Protein AF-0000000066327606 (afdb_homodimer)

Foldseek 3Di:
DWQKWWAQFWADDPRHTQAGGATDTWHFLAEEEEEFDPSLCLVVVLCVQVVVDPTPDTDMDGPKPAEQEQALDDDDDPVDFDALQNVLCVLDPDRDPPCLLLVLLVLLPQNPRRGPTLNPDFSQNNLSSSVSSRCSHVILEYEYEASRPRPDPVSSVSVLVSVSCCSNVVRRIYYYYHHDLLSCLVRHQKYFYTRSYTPDMGRSQVLLPDPSNCVGPNDVVSVVNNVRNVPVQFDQDPVRRTHGDDDPPPPPPPPDPPPPPD/DWQKWWAQFWADDPRHTQAGGATDTWHFLAEEEEEFDPSLCLVVVLCVRVVVDPTPDTDMDGPKPAEQEQALDDDDDPVDFDALQNVLCVLDPDRDPPCLLLVLLVLLPQNPRRGPTLVPDFSQNNLSSSVSSRCSHVIQEYEYEASRPRPDPVSSVSVLVSVSCCSNVVRRIYYYYHHDLLSCLVRHQKYFYTRSYTQDMGRSQVLLPDPSNCVGPNDVVSVVNNVNNVPVQFDQDPVRRTHGDDDPPPPPPPPDPPPPPD

Solvent-accessible surface area (backbone atoms only — not comparable to full-atom values): 28147 Å² total; per-residue (Å²): 126,54,35,30,38,34,42,44,28,22,31,64,57,97,86,38,80,35,34,51,55,34,66,51,74,34,35,65,36,32,33,38,35,40,33,60,52,82,87,17,31,65,69,58,49,52,32,39,76,72,65,76,38,84,60,78,38,58,44,78,44,74,58,44,87,34,77,17,63,28,65,68,72,80,88,68,66,79,80,57,92,40,36,35,50,56,59,43,53,68,59,40,94,59,84,71,59,89,59,48,67,52,52,41,24,45,73,49,72,42,48,90,45,43,84,34,48,55,81,73,46,51,61,30,54,44,33,29,50,40,48,28,37,23,52,71,55,63,38,42,26,38,40,28,33,36,61,50,51,71,37,36,62,35,53,30,54,50,50,50,49,49,55,46,44,40,15,70,75,67,40,18,13,32,43,32,36,49,80,51,62,69,61,46,50,72,67,36,57,28,34,36,35,33,62,28,26,68,68,47,69,35,41,40,72,56,36,53,68,30,68,55,45,33,70,67,37,29,64,64,54,30,52,56,47,47,52,48,50,51,55,73,67,32,38,65,38,100,85,71,40,81,30,73,51,76,64,84,74,73,62,80,68,73,74,53,92,77,67,67,83,116,128,54,34,30,37,34,42,45,27,22,31,66,57,99,84,38,78,35,34,51,54,33,66,50,74,34,35,63,36,32,34,37,34,39,33,60,52,81,86,17,31,64,68,57,50,51,32,38,75,70,64,77,39,82,59,77,39,59,46,78,47,73,56,43,88,32,75,16,64,27,65,70,71,80,88,68,66,82,81,57,90,41,34,35,50,56,58,43,52,68,59,37,92,58,83,70,60,89,59,48,66,54,51,41,23,44,72,50,72,43,49,88,47,43,85,35,48,54,81,74,46,51,60,30,53,44,32,29,49,39,47,26,37,23,55,70,57,61,38,42,24,38,41,30,33,36,62,50,50,72,38,36,64,36,54,31,54,51,49,50,49,50,53,46,44,40,15,69,75,67,40,17,14,33,43,30,36,49,81,52,63,67,61,45,50,71,66,37,58,29,36,36,32,32,62,28,27,68,67,47,67,35,41,38,72,57,38,54,68,31,68,56,46,32,70,67,37,30,64,65,54,30,52,56,47,45,52,48,50,52,54,73,66,32,38,66,39,97,84,70,40,80,30,72,49,77,64,85,73,71,62,82,71,74,74,54,92,77,66,68,85,116

Structure (mmCIF, N/CA/C/O backbone):
data_AF-0000000066327606-model_v1
#
loop_
_entity.id
_entity.type
_entity.pdbx_description
1 polymer 'Zinc import ATP-binding protein ZnuC'
#
loop_
_atom_site.group_PDB
_atom_site.id
_atom_site.type_symbol
_atom_site.label_atom_id
_atom_site.label_alt_id
_atom_site.label_comp_id
_atom_site.label_asym_id
_atom_site.label_entity_id
_atom_site.label_seq_id
_atom_site.pdbx_PDB_ins_code
_atom_site.Cartn_x
_atom_site.Cartn_y
_atom_site.Cartn_z
_atom_site.occupancy
_atom_site.B_iso_or_equiv
_atom_site.auth_seq_id
_atom_site.auth_comp_id
_atom_site.auth_asym_id
_atom_site.auth_atom_id
_atom_site.pdbx_PDB_model_num
ATOM 1 N N . MET A 1 1 ? 6.598 -33.656 -6.109 1 77.44 1 MET A N 1
ATOM 2 C CA . MET A 1 1 ? 7.535 -32.875 -6.898 1 77.44 1 MET A CA 1
ATOM 3 C C . MET A 1 1 ? 7.246 -31.375 -6.746 1 77.44 1 MET A C 1
ATOM 5 O O . MET A 1 1 ? 6.09 -30.984 -6.598 1 77.44 1 MET A O 1
ATOM 9 N N . SER A 1 2 ? 8.32 -30.562 -6.633 1 94.38 2 SER A N 1
ATOM 10 C CA . SER A 1 2 ? 8.148 -29.125 -6.41 1 94.38 2 SER A CA 1
ATOM 11 C C . SER A 1 2 ? 7.641 -28.438 -7.668 1 94.38 2 SER A C 1
ATOM 13 O O . SER A 1 2 ? 7.902 -28.891 -8.781 1 94.38 2 SER A O 1
ATOM 15 N N . LEU A 1 3 ? 6.844 -27.5 -7.52 1 98 3 LEU A N 1
ATOM 16 C CA . LEU A 1 3 ? 6.305 -26.734 -8.641 1 98 3 LEU A CA 1
ATOM 17 C C . LEU A 1 3 ? 7.34 -25.75 -9.172 1 98 3 LEU A C 1
ATOM 19 O O . LEU A 1 3 ? 7.301 -25.375 -10.344 1 98 3 LEU A O 1
ATOM 23 N N . LEU A 1 4 ? 8.234 -25.312 -8.32 1 98.25 4 LEU A N 1
ATOM 24 C CA . LEU A 1 4 ? 9.305 -24.375 -8.633 1 98.25 4 LEU A CA 1
ATOM 25 C C . LEU A 1 4 ? 10.492 -24.562 -7.699 1 98.25 4 LEU A C 1
ATOM 27 O O . LEU A 1 4 ? 10.312 -24.719 -6.488 1 98.25 4 LEU A O 1
ATOM 31 N N . ASN A 1 5 ? 11.656 -24.625 -8.297 1 98.19 5 ASN A N 1
ATOM 32 C CA . ASN A 1 5 ? 12.875 -24.734 -7.496 1 98.19 5 ASN A CA 1
ATOM 33 C C . ASN A 1 5 ? 14 -23.875 -8.055 1 98.19 5 ASN A C 1
ATOM 35 O O . ASN A 1 5 ? 14.398 -24.031 -9.211 1 98.19 5 ASN A O 1
ATOM 39 N N . LEU A 1 6 ? 14.422 -22.922 -7.332 1 97.81 6 LEU A N 1
ATOM 40 C CA . LEU A 1 6 ? 15.617 -22.141 -7.602 1 97.81 6 LEU A CA 1
ATOM 41 C C . LEU A 1 6 ? 16.781 -22.594 -6.727 1 97.81 6 LEU A C 1
ATOM 43 O O . LEU A 1 6 ? 16.641 -22.719 -5.508 1 97.81 6 LEU A O 1
ATOM 47 N N . SER A 1 7 ? 17.906 -22.828 -7.387 1 97.75 7 SER A N 1
ATOM 48 C CA . SER A 1 7 ? 19.078 -23.297 -6.664 1 97.75 7 SER A CA 1
ATOM 49 C C . SER A 1 7 ? 20.297 -22.438 -6.996 1 97.75 7 SER A C 1
ATOM 51 O O . SER A 1 7 ? 20.797 -22.469 -8.117 1 97.75 7 SER A O 1
ATOM 53 N N . GLY A 1 8 ? 20.703 -21.703 -5.988 1 97.5 8 GLY A N 1
ATOM 54 C CA . GLY A 1 8 ? 21.906 -20.906 -6.125 1 97.5 8 GLY A CA 1
ATOM 55 C C . GLY A 1 8 ? 21.812 -19.859 -7.215 1 97.5 8 GLY A C 1
ATOM 56 O O . GLY A 1 8 ? 22.781 -19.641 -7.957 1 97.5 8 GLY A O 1
ATOM 57 N N . VAL A 1 9 ? 20.766 -19.234 -7.324 1 97.44 9 VAL A N 1
ATOM 58 C CA . VAL A 1 9 ? 20.5 -18.328 -8.438 1 97.44 9 VAL A CA 1
ATOM 59 C C . VAL A 1 9 ? 21.219 -17 -8.203 1 97.44 9 VAL A C 1
ATOM 61 O O . VAL A 1 9 ? 21.109 -16.406 -7.129 1 97.44 9 VAL A O 1
ATOM 64 N N . ARG A 1 10 ? 21.969 -16.625 -9.18 1 97.62 10 ARG A N 1
ATOM 65 C CA . ARG A 1 10 ? 22.641 -15.328 -9.195 1 97.62 10 ARG A CA 1
ATOM 66 C C . ARG A 1 10 ? 22.219 -14.508 -10.414 1 97.62 10 ARG A C 1
ATOM 68 O O . ARG A 1 10 ? 22.047 -15.055 -11.5 1 97.62 10 ARG A O 1
ATOM 75 N N . LEU A 1 11 ? 22.016 -13.25 -10.211 1 97.44 11 LEU A N 1
ATOM 76 C CA . LEU A 1 11 ? 21.609 -12.344 -11.289 1 97.44 11 LEU A CA 1
ATOM 77 C C . LEU A 1 11 ? 22.25 -10.969 -11.109 1 97.44 11 LEU A C 1
ATOM 79 O O . LEU A 1 11 ? 22.281 -10.43 -10 1 97.44 11 LEU A O 1
ATOM 83 N N . SER A 1 12 ? 22.781 -10.438 -12.164 1 95.56 12 SER A N 1
ATOM 84 C CA . SER A 1 12 ? 23.328 -9.086 -12.18 1 95.56 12 SER A CA 1
ATOM 85 C C . SER A 1 12 ? 22.688 -8.242 -13.273 1 95.56 12 SER A C 1
ATOM 87 O O . SER A 1 12 ? 22.266 -8.766 -14.305 1 95.56 12 SER A O 1
ATOM 89 N N . HIS A 1 13 ? 22.453 -7.004 -12.977 1 90.56 13 HIS A N 1
ATOM 90 C CA . HIS A 1 13 ? 21.984 -6.02 -13.953 1 90.56 13 HIS A CA 1
ATOM 91 C C . HIS A 1 13 ? 22.953 -4.836 -14.031 1 90.56 13 HIS A C 1
ATOM 93 O O . HIS A 1 13 ? 23.203 -4.168 -13.023 1 90.56 13 HIS A O 1
ATOM 99 N N . GLY A 1 14 ? 23.438 -4.48 -15.25 1 88 14 GLY A N 1
ATOM 100 C CA . GLY A 1 14 ? 24.344 -3.355 -15.43 1 88 14 GLY A CA 1
ATOM 101 C C . GLY A 1 14 ? 25.547 -3.402 -14.516 1 88 14 GLY A C 1
ATOM 102 O O . GLY A 1 14 ? 25.969 -2.377 -13.969 1 88 14 GLY A O 1
ATOM 103 N N . GLY A 1 15 ? 25.969 -4.539 -14.164 1 87.44 15 GLY A N 1
ATOM 104 C CA . GLY A 1 15 ? 27.156 -4.691 -13.328 1 87.44 15 GLY A CA 1
ATOM 105 C C . GLY A 1 15 ? 26.828 -4.742 -11.844 1 87.44 15 GLY A C 1
ATOM 106 O O . GLY A 1 15 ? 27.734 -4.906 -11.023 1 87.44 15 GLY A O 1
ATOM 107 N N . HIS A 1 16 ? 25.641 -4.625 -11.5 1 90.81 16 HIS A N 1
ATOM 108 C CA . HIS A 1 16 ? 25.25 -4.668 -10.094 1 90.81 16 HIS A CA 1
ATOM 109 C C . HIS A 1 16 ? 24.578 -5.992 -9.75 1 90.81 16 HIS A C 1
ATOM 111 O O . HIS A 1 16 ? 23.703 -6.461 -10.492 1 90.81 16 HIS A O 1
ATOM 117 N N . LEU A 1 17 ? 25.062 -6.578 -8.695 1 92.94 17 LEU A N 1
ATOM 118 C CA . LEU A 1 17 ? 24.484 -7.828 -8.211 1 92.94 17 LEU A CA 1
ATOM 119 C C . LEU A 1 17 ? 23.078 -7.598 -7.656 1 92.94 17 LEU A C 1
ATOM 121 O O . LEU A 1 17 ? 22.891 -6.777 -6.754 1 92.94 17 LEU A O 1
ATOM 125 N N . VAL A 1 18 ? 22.109 -8.305 -8.188 1 94.62 18 VAL A N 1
ATOM 126 C CA . VAL A 1 18 ? 20.703 -8.133 -7.809 1 94.62 18 VAL A CA 1
ATOM 127 C C . VAL A 1 18 ? 20.25 -9.32 -6.965 1 94.62 18 VAL A C 1
ATOM 129 O O . VAL A 1 18 ? 19.531 -9.156 -5.977 1 94.62 18 VAL A O 1
ATOM 132 N N . LEU A 1 19 ? 20.609 -10.5 -7.363 1 96.25 19 LEU A N 1
ATOM 133 C CA . LEU A 1 19 ? 20.359 -11.727 -6.613 1 96.25 19 LEU A CA 1
ATOM 134 C C . LEU A 1 19 ? 21.672 -12.484 -6.375 1 96.25 19 LEU A C 1
ATOM 136 O O . LEU A 1 19 ? 22.469 -12.664 -7.297 1 96.25 19 LEU A O 1
ATOM 140 N N . ASP A 1 20 ? 21.875 -12.883 -5.176 1 97 20 ASP A N 1
ATOM 141 C CA . ASP A 1 20 ? 23.109 -13.562 -4.801 1 97 20 ASP A CA 1
ATOM 142 C C . ASP A 1 20 ? 22.812 -14.906 -4.145 1 97 20 ASP A C 1
ATOM 144 O O . ASP A 1 20 ? 22.609 -14.984 -2.934 1 97 20 ASP A O 1
ATOM 148 N N . ARG A 1 21 ? 22.906 -15.984 -4.918 1 95.75 21 ARG A N 1
ATOM 149 C CA . ARG A 1 21 ? 22.797 -17.375 -4.48 1 95.75 21 ARG A CA 1
ATOM 150 C C . ARG A 1 21 ? 21.469 -17.609 -3.762 1 95.75 21 ARG A C 1
ATOM 152 O O . ARG A 1 21 ? 21.453 -18.062 -2.619 1 95.75 21 ARG A O 1
ATOM 159 N N . VAL A 1 22 ? 20.406 -17.297 -4.461 1 95.88 22 VAL A N 1
ATOM 160 C CA . VAL A 1 22 ? 19.062 -17.406 -3.889 1 95.88 22 VAL A CA 1
ATOM 161 C C . VAL A 1 22 ? 18.531 -18.828 -4.094 1 95.88 22 VAL A C 1
ATOM 163 O O . VAL A 1 22 ? 18.578 -19.359 -5.207 1 95.88 22 VAL A O 1
ATOM 166 N N . ASP A 1 23 ? 18.141 -19.453 -3.029 1 96.56 23 ASP A N 1
ATOM 167 C CA . ASP A 1 23 ? 17.438 -20.734 -3.033 1 96.56 23 ASP A CA 1
ATOM 168 C C . ASP A 1 23 ? 15.969 -20.547 -2.643 1 96.56 23 ASP A C 1
ATOM 170 O O . ASP A 1 23 ? 15.664 -19.828 -1.694 1 96.56 23 ASP A O 1
ATOM 174 N N . LEU A 1 24 ? 15.117 -21.172 -3.398 1 96.12 24 LEU A N 1
ATOM 175 C CA . LEU A 1 24 ? 13.688 -21.047 -3.123 1 96.12 24 LEU A CA 1
ATOM 176 C C . LEU A 1 24 ? 12.922 -22.219 -3.744 1 96.12 24 LEU A C 1
ATOM 178 O O . LEU A 1 24 ? 13.188 -22.609 -4.883 1 96.12 24 LEU A O 1
ATOM 182 N N . THR A 1 25 ? 12 -22.781 -2.971 1 97.12 25 THR A N 1
ATOM 183 C CA . THR A 1 25 ? 11.164 -23.875 -3.461 1 97.12 25 THR A CA 1
ATOM 184 C C . THR A 1 25 ? 9.688 -23.594 -3.191 1 97.12 25 THR A C 1
ATOM 186 O O . THR A 1 25 ? 9.328 -23.109 -2.115 1 97.12 25 THR A O 1
ATOM 189 N N . VAL A 1 26 ? 8.922 -23.828 -4.129 1 97.81 26 VAL A N 1
ATOM 190 C CA . VAL A 1 26 ? 7.473 -23.75 -3.977 1 97.81 26 VAL A CA 1
ATOM 191 C C . VAL A 1 26 ? 6.84 -25.109 -4.266 1 97.81 26 VAL A C 1
ATOM 193 O O . VAL A 1 26 ? 6.988 -25.641 -5.367 1 97.81 26 VAL A O 1
ATOM 196 N N . ASP A 1 27 ? 6.141 -25.594 -3.281 1 97.75 27 ASP A N 1
ATOM 197 C CA . ASP A 1 27 ? 5.441 -26.859 -3.416 1 97.75 27 ASP A CA 1
ATOM 198 C C . ASP A 1 27 ? 3.939 -26.656 -3.604 1 97.75 27 ASP A C 1
ATOM 200 O O . ASP A 1 27 ? 3.436 -25.547 -3.4 1 97.75 27 ASP A O 1
ATOM 204 N N . ALA A 1 28 ? 3.279 -27.734 -4 1 97.56 28 ALA A N 1
ATOM 205 C CA . ALA A 1 28 ? 1.826 -27.688 -4.145 1 97.56 28 ALA A CA 1
ATOM 206 C C . ALA A 1 28 ? 1.15 -27.391 -2.809 1 97.56 28 ALA A C 1
ATOM 208 O O . ALA A 1 28 ? 1.555 -27.922 -1.773 1 97.56 28 ALA A O 1
ATOM 209 N N . GLY A 1 29 ? 0.242 -26.453 -2.875 1 96.88 29 GLY A N 1
ATOM 210 C CA . GLY A 1 29 ? -0.561 -26.156 -1.697 1 96.88 29 GLY A CA 1
ATOM 211 C C . GLY A 1 29 ? 0.16 -25.297 -0.686 1 96.88 29 GLY A C 1
ATOM 212 O O . GLY A 1 29 ? -0.349 -25.062 0.412 1 96.88 29 GLY A O 1
ATOM 213 N N . ARG A 1 30 ? 1.352 -24.797 -1.042 1 96.12 30 ARG A N 1
ATOM 214 C CA . ARG A 1 30 ? 2.123 -23.969 -0.124 1 96.12 30 ARG A CA 1
ATOM 215 C C . ARG A 1 30 ? 2.207 -22.531 -0.626 1 96.12 30 ARG A C 1
ATOM 217 O O . ARG A 1 30 ? 2.297 -22.297 -1.832 1 96.12 30 ARG A O 1
ATOM 224 N N . ILE A 1 31 ? 2.189 -21.672 0.326 1 96.19 31 ILE A N 1
ATOM 225 C CA . ILE A 1 31 ? 2.316 -20.25 0.023 1 96.19 31 ILE A CA 1
ATOM 226 C C . ILE A 1 31 ? 3.668 -19.734 0.508 1 96.19 31 ILE A C 1
ATOM 228 O O . ILE A 1 31 ? 3.961 -19.781 1.706 1 96.19 31 ILE A O 1
ATOM 232 N N . ILE A 1 32 ? 4.465 -19.297 -0.415 1 96.44 32 ILE A N 1
ATOM 233 C CA . ILE A 1 32 ? 5.734 -18.641 -0.105 1 96.44 32 ILE A CA 1
ATOM 234 C C . ILE A 1 32 ? 5.625 -17.141 -0.375 1 96.44 32 ILE A C 1
ATOM 236 O O . ILE A 1 32 ? 5.211 -16.734 -1.46 1 96.44 32 ILE A O 1
ATOM 240 N N . THR A 1 33 ? 5.953 -16.375 0.565 1 95.38 33 THR A N 1
ATOM 241 C CA . THR A 1 33 ? 5.91 -14.93 0.394 1 95.38 33 THR A CA 1
ATOM 242 C C . THR A 1 33 ? 7.312 -14.328 0.507 1 95.38 33 THR A C 1
ATOM 244 O O . THR A 1 33 ? 8.039 -14.625 1.457 1 95.38 33 THR A O 1
ATOM 247 N N . VAL A 1 34 ? 7.594 -13.562 -0.464 1 95.5 34 VAL A N 1
ATOM 248 C CA . VAL A 1 34 ? 8.875 -12.859 -0.489 1 95.5 34 VAL A CA 1
ATOM 249 C C . VAL A 1 34 ? 8.688 -11.43 0.001 1 95.5 34 VAL A C 1
ATOM 251 O O . VAL A 1 34 ? 7.82 -10.703 -0.496 1 95.5 34 VAL A O 1
ATOM 254 N N . VAL A 1 35 ? 9.477 -11.07 1.007 1 92.44 35 VAL A N 1
ATOM 255 C CA . VAL A 1 35 ? 9.422 -9.719 1.553 1 92.44 35 VAL A CA 1
ATOM 256 C C . VAL A 1 35 ? 10.812 -9.094 1.544 1 92.44 35 VAL A C 1
ATOM 258 O O . VAL A 1 35 ? 11.82 -9.812 1.506 1 92.44 35 VAL A O 1
ATOM 261 N N . GLY A 1 36 ? 10.883 -7.781 1.519 1 91.5 36 GLY A N 1
ATOM 262 C CA . GLY A 1 36 ? 12.133 -7.043 1.484 1 91.5 36 GLY A CA 1
ATOM 263 C C . GLY A 1 36 ? 11.961 -5.586 1.102 1 91.5 36 GLY A C 1
ATOM 264 O O . GLY A 1 36 ? 10.883 -5.18 0.667 1 91.5 36 GLY A O 1
ATOM 265 N N . PRO A 1 37 ? 12.984 -4.844 1.26 1 89.06 37 PRO A N 1
ATOM 266 C CA . PRO A 1 37 ? 12.906 -3.422 0.923 1 89.06 37 PRO A CA 1
ATOM 267 C C . PRO A 1 37 ? 12.859 -3.172 -0.583 1 89.06 37 PRO A C 1
ATOM 269 O O . PRO A 1 37 ? 12.969 -4.117 -1.371 1 89.06 37 PRO A O 1
ATOM 272 N N . ASN A 1 38 ? 12.57 -1.903 -0.908 1 85.69 38 ASN A N 1
ATOM 273 C CA . ASN A 1 38 ? 12.625 -1.524 -2.314 1 85.69 38 ASN A CA 1
ATOM 274 C C . ASN A 1 38 ? 14.016 -1.76 -2.9 1 85.69 38 ASN A C 1
ATOM 276 O O . ASN A 1 38 ? 15.023 -1.466 -2.256 1 85.69 38 ASN A O 1
ATOM 280 N N . GLY A 1 39 ? 14.078 -2.336 -4.023 1 86.62 39 GLY A N 1
ATOM 281 C CA . GLY A 1 39 ? 15.352 -2.598 -4.672 1 86.62 39 GLY A CA 1
ATOM 282 C C . GLY A 1 39 ? 16 -3.885 -4.211 1 86.62 39 GLY A C 1
ATOM 283 O O . GLY A 1 39 ? 17.125 -4.199 -4.617 1 86.62 39 GLY A O 1
ATOM 284 N N . ALA A 1 40 ? 15.289 -4.66 -3.482 1 91.69 40 ALA A N 1
ATOM 285 C CA . ALA A 1 40 ? 15.867 -5.863 -2.889 1 91.69 40 ALA A CA 1
ATOM 286 C C . ALA A 1 40 ? 16 -6.977 -3.926 1 91.69 40 ALA A C 1
ATOM 288 O O . ALA A 1 40 ? 16.656 -7.992 -3.672 1 91.69 40 ALA A O 1
ATOM 289 N N . GLY A 1 41 ? 15.383 -6.84 -5.082 1 93.5 41 GLY A N 1
ATOM 290 C CA . GLY A 1 41 ? 15.453 -7.852 -6.121 1 93.5 41 GLY A CA 1
ATOM 291 C C . GLY A 1 41 ? 14.203 -8.703 -6.219 1 93.5 41 GLY A C 1
ATOM 292 O O . GLY A 1 41 ? 14.195 -9.734 -6.895 1 93.5 41 GLY A O 1
ATOM 293 N N . LYS A 1 42 ? 13.148 -8.352 -5.551 1 94.88 42 LYS A N 1
ATOM 294 C CA . LYS A 1 42 ? 11.922 -9.141 -5.492 1 94.88 42 LYS A CA 1
ATOM 295 C C . LYS A 1 42 ? 11.328 -9.344 -6.883 1 94.88 42 LYS A C 1
ATOM 297 O O . LYS A 1 42 ? 11.031 -10.469 -7.281 1 94.88 42 LYS A O 1
ATOM 302 N N . SER A 1 43 ? 11.258 -8.219 -7.648 1 93.06 43 SER A N 1
ATOM 303 C CA . SER A 1 43 ? 10.703 -8.312 -8.992 1 93.06 43 SER A CA 1
ATOM 304 C C . SER A 1 43 ? 11.602 -9.117 -9.914 1 93.06 43 SER A C 1
ATOM 306 O O . SER A 1 43 ? 11.117 -9.883 -10.75 1 93.06 43 SER A O 1
ATOM 308 N N . SER A 1 44 ? 12.883 -8.938 -9.742 1 95.06 44 SER A N 1
ATOM 309 C CA . SER A 1 44 ? 13.828 -9.719 -10.531 1 95.06 44 SER A CA 1
ATOM 310 C C . SER A 1 44 ? 13.711 -11.211 -10.211 1 95.06 44 SER A C 1
ATOM 312 O O . SER A 1 44 ? 13.781 -12.047 -11.117 1 95.06 44 SER A O 1
ATOM 314 N N . LEU A 1 45 ? 13.523 -11.5 -8.969 1 97.06 45 LEU A N 1
ATOM 315 C CA . LEU A 1 45 ? 13.359 -12.883 -8.547 1 97.06 45 LEU A CA 1
ATOM 316 C C . LEU A 1 45 ? 12.133 -13.508 -9.203 1 97.06 45 LEU A C 1
ATOM 318 O O . LEU A 1 45 ? 12.195 -14.633 -9.711 1 97.06 45 LEU A O 1
ATOM 322 N N . LEU A 1 46 ? 11.016 -12.797 -9.234 1 97.31 46 LEU A N 1
ATOM 323 C CA . LEU A 1 46 ? 9.797 -13.297 -9.859 1 97.31 46 LEU A CA 1
ATOM 324 C C . LEU A 1 46 ? 10 -13.523 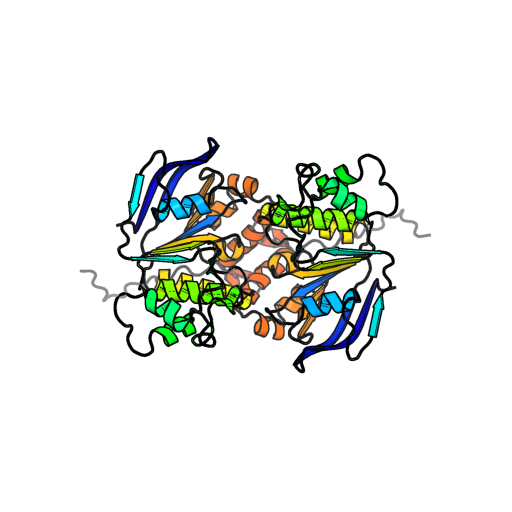-11.352 1 97.31 46 LEU A C 1
ATOM 326 O O . LEU A 1 46 ? 9.547 -14.531 -11.898 1 97.31 46 LEU A O 1
ATOM 330 N N . LYS A 1 47 ? 10.727 -12.625 -11.953 1 96.31 47 LYS A N 1
ATOM 331 C CA . LYS A 1 47 ? 10.969 -12.742 -13.383 1 96.31 47 LYS A CA 1
ATOM 332 C C . LYS A 1 47 ? 11.844 -13.961 -13.688 1 96.31 47 LYS A C 1
ATOM 334 O O . LYS A 1 47 ? 11.641 -14.648 -14.695 1 96.31 47 LYS A O 1
ATOM 339 N N . VAL A 1 48 ? 12.805 -14.203 -12.875 1 97.5 48 VAL A N 1
ATOM 340 C CA . VAL A 1 48 ? 13.633 -15.398 -13.016 1 97.5 48 VAL A CA 1
ATOM 341 C C . VAL A 1 48 ? 12.781 -16.641 -12.82 1 97.5 48 VAL A C 1
ATOM 343 O O . VAL A 1 48 ? 12.867 -17.594 -13.609 1 97.5 48 VAL A O 1
ATOM 346 N N . ALA A 1 49 ? 11.938 -16.625 -11.805 1 97.69 49 ALA A N 1
ATOM 347 C CA . ALA A 1 49 ? 11.047 -17.75 -11.516 1 97.69 49 ALA A CA 1
ATOM 348 C C . ALA A 1 49 ? 10.141 -18.047 -12.703 1 97.69 49 ALA A C 1
ATOM 350 O O . ALA A 1 49 ? 9.836 -19.203 -12.984 1 97.69 49 ALA A O 1
ATOM 351 N N . LEU A 1 50 ? 9.773 -17 -13.406 1 96.88 50 LEU A N 1
ATOM 352 C CA . LEU A 1 50 ? 8.836 -17.109 -14.516 1 96.88 50 LEU A CA 1
ATOM 353 C C . LEU A 1 50 ? 9.562 -17.453 -15.812 1 96.88 50 LEU A C 1
ATOM 355 O O . LEU A 1 50 ? 8.93 -17.75 -16.828 1 96.88 50 LEU A O 1
ATOM 359 N N . GLY A 1 51 ? 10.844 -17.312 -15.828 1 96.5 51 GLY A N 1
ATOM 360 C CA . GLY A 1 51 ? 11.641 -17.562 -17.016 1 96.5 51 GLY A CA 1
ATOM 361 C C . GLY A 1 51 ? 11.742 -16.344 -17.938 1 96.5 51 GLY A C 1
ATOM 362 O O . GLY A 1 51 ? 12.164 -16.453 -19.078 1 96.5 51 GLY A O 1
ATOM 363 N N . LEU A 1 52 ? 11.398 -15.211 -17.422 1 94.81 52 LEU A N 1
ATOM 364 C CA . LEU A 1 52 ? 11.445 -13.969 -18.203 1 94.81 52 LEU A CA 1
ATOM 365 C C . LEU A 1 52 ? 12.844 -13.359 -18.156 1 94.81 52 LEU A C 1
ATOM 367 O O . LEU A 1 52 ? 13.18 -12.516 -18.984 1 94.81 52 LEU A O 1
ATOM 371 N N . LEU A 1 53 ? 13.609 -13.711 -17.172 1 95.44 53 LEU A N 1
ATOM 372 C CA . LEU A 1 53 ? 15 -13.297 -17.016 1 95.44 53 LEU A CA 1
ATOM 373 C C . LEU A 1 53 ? 15.906 -14.5 -16.766 1 95.44 53 LEU A C 1
ATOM 375 O O . LEU A 1 53 ? 15.594 -15.344 -15.922 1 95.44 53 LEU A O 1
ATOM 379 N N . ARG A 1 54 ? 16.969 -14.625 -17.484 1 96.25 54 ARG A N 1
ATOM 380 C CA . ARG A 1 54 ? 17.922 -15.711 -17.281 1 96.25 54 ARG A CA 1
ATOM 381 C C . ARG A 1 54 ? 18.938 -15.359 -16.219 1 96.25 54 ARG A C 1
ATOM 383 O O . ARG A 1 54 ? 19.609 -14.328 -16.312 1 96.25 54 ARG A O 1
ATOM 390 N N . PRO A 1 55 ? 19.109 -16.172 -15.297 1 97.25 55 PRO A N 1
ATOM 391 C CA . PRO A 1 55 ? 20.125 -15.891 -14.281 1 97.25 55 PRO A CA 1
ATOM 392 C C . PRO A 1 55 ? 21.547 -16.094 -14.797 1 97.25 55 PRO A C 1
ATOM 394 O O . PRO A 1 55 ? 21.75 -16.766 -15.805 1 97.25 55 PRO A O 1
ATOM 397 N N . ASP A 1 56 ? 22.469 -15.492 -14.133 1 97.62 56 ASP A N 1
ATOM 398 C CA . ASP A 1 56 ? 23.891 -15.633 -14.477 1 97.62 56 ASP A CA 1
ATOM 399 C C . ASP A 1 56 ? 24.438 -16.969 -14.008 1 97.62 56 ASP A C 1
ATOM 401 O O . ASP A 1 56 ? 25.359 -17.516 -14.617 1 97.62 56 ASP A O 1
ATOM 405 N N . ALA A 1 57 ? 23.969 -17.453 -12.969 1 97.75 57 ALA A N 1
ATOM 406 C CA . ALA A 1 57 ? 24.375 -18.719 -12.375 1 97.75 57 ALA A CA 1
ATOM 407 C C . ALA A 1 57 ? 23.234 -19.359 -11.594 1 97.75 57 ALA A C 1
ATOM 409 O O . ALA A 1 57 ? 22.219 -18.703 -11.328 1 97.75 57 ALA A O 1
ATOM 410 N N . GLY A 1 58 ? 23.344 -20.609 -11.328 1 97.81 58 GLY A N 1
ATOM 411 C CA . GLY A 1 58 ? 22.312 -21.359 -10.633 1 97.81 58 GLY A CA 1
ATOM 412 C C . GLY A 1 58 ? 21.328 -22.031 -11.578 1 97.81 58 GLY A C 1
ATOM 413 O O . GLY A 1 58 ? 21.516 -22.016 -12.797 1 97.81 58 GLY A O 1
ATOM 414 N N . THR A 1 59 ? 20.344 -22.703 -10.938 1 97.75 59 THR A N 1
ATOM 415 C CA . THR A 1 59 ? 19.375 -23.422 -11.758 1 97.75 59 THR A CA 1
ATOM 416 C C . THR A 1 59 ? 17.953 -23.078 -11.344 1 97.75 59 THR A C 1
ATOM 418 O O . THR A 1 59 ? 17.703 -22.75 -10.188 1 97.75 59 THR A O 1
ATOM 421 N N . VAL A 1 60 ? 17.125 -23.078 -12.32 1 97.81 60 VAL A N 1
ATOM 422 C CA . VAL A 1 60 ? 15.688 -22.891 -12.117 1 97.81 60 VAL A CA 1
ATOM 423 C C . VAL A 1 60 ? 14.93 -24.078 -12.719 1 97.81 60 VAL A C 1
ATOM 425 O O . VAL A 1 60 ? 15.023 -24.344 -13.922 1 97.81 60 VAL A O 1
ATOM 428 N N . GLU A 1 61 ? 14.242 -24.797 -11.867 1 97.88 61 GLU A N 1
ATOM 429 C CA . GLU A 1 61 ? 13.398 -25.906 -12.312 1 97.88 61 GLU A CA 1
ATOM 430 C C . GLU A 1 61 ? 11.922 -25.578 -12.148 1 97.88 61 GLU A C 1
ATOM 432 O O . GLU A 1 61 ? 11.461 -25.266 -11.039 1 97.88 61 GLU A O 1
ATOM 437 N N . ARG A 1 62 ? 11.195 -25.672 -13.195 1 97.25 62 ARG A N 1
ATOM 438 C CA . ARG A 1 62 ? 9.766 -25.391 -13.195 1 97.25 62 ARG A CA 1
ATOM 439 C C . ARG A 1 62 ? 8.953 -26.656 -13.453 1 97.25 62 ARG A C 1
ATOM 441 O O . ARG A 1 62 ? 8.914 -27.156 -14.578 1 97.25 62 ARG A O 1
ATOM 448 N N . GLY A 1 63 ? 8.359 -27.078 -12.398 1 96.94 63 GLY A N 1
ATOM 449 C CA . GLY A 1 63 ? 7.562 -28.281 -12.5 1 96.94 63 GLY A CA 1
ATOM 450 C C . GLY A 1 63 ? 6.09 -28.016 -12.734 1 96.94 63 GLY A C 1
ATOM 451 O O . GLY A 1 63 ? 5.34 -28.922 -13.117 1 96.94 63 GLY A O 1
ATOM 452 N N . ALA A 1 64 ? 5.691 -26.812 -12.586 1 97.38 64 ALA A N 1
ATOM 453 C CA . ALA A 1 64 ? 4.289 -26.453 -12.781 1 97.38 64 ALA A CA 1
ATOM 454 C C . ALA A 1 64 ? 3.895 -26.562 -14.25 1 97.38 64 ALA A C 1
ATOM 456 O O . ALA A 1 64 ? 4.664 -26.188 -15.141 1 97.38 64 ALA A O 1
ATOM 457 N N . LYS A 1 65 ? 2.758 -27.109 -14.5 1 96.25 65 LYS A N 1
ATOM 458 C CA . LYS A 1 65 ? 2.252 -27.234 -15.859 1 96.25 65 LYS A CA 1
ATOM 459 C C . LYS A 1 65 ? 1.677 -25.906 -16.344 1 96.25 65 LYS A C 1
ATOM 461 O O . LYS A 1 65 ? 1.884 -25.516 -17.5 1 96.25 65 LYS A O 1
ATOM 466 N N . VAL A 1 66 ? 0.958 -25.266 -15.531 1 96.31 66 VAL A N 1
ATOM 467 C CA . VAL A 1 66 ? 0.344 -23.969 -15.844 1 96.31 66 VAL A CA 1
ATOM 468 C C . VAL A 1 66 ? 0.691 -22.969 -14.75 1 96.31 66 VAL A C 1
ATOM 470 O O . VAL A 1 66 ? 0.444 -23.203 -13.57 1 96.31 66 VAL A O 1
ATOM 473 N N . ILE A 1 67 ? 1.283 -21.828 -15.172 1 97.38 67 ILE A N 1
ATOM 474 C CA . ILE A 1 67 ? 1.644 -20.766 -14.234 1 97.38 67 ILE A CA 1
ATOM 475 C C . ILE A 1 67 ? 0.751 -19.547 -14.453 1 97.38 67 ILE A C 1
ATOM 477 O O . ILE A 1 67 ? 0.623 -19.062 -15.586 1 97.38 67 ILE A O 1
ATOM 481 N N . GLY A 1 68 ? 0.031 -19.125 -13.422 1 97.19 68 GLY A N 1
ATOM 482 C CA . GLY A 1 68 ? -0.654 -17.844 -13.422 1 97.19 68 GLY A CA 1
ATOM 483 C C . GLY A 1 68 ? 0.186 -16.719 -12.852 1 97.19 68 GLY A C 1
ATOM 484 O O . GLY A 1 68 ? 0.75 -16.844 -11.766 1 97.19 68 GLY A O 1
ATOM 485 N N . TYR A 1 69 ? 0.244 -15.656 -13.594 1 96.62 69 TYR A N 1
ATOM 486 C CA . TYR A 1 69 ? 1.064 -14.523 -13.172 1 96.62 69 TYR A CA 1
ATOM 487 C C . TYR A 1 69 ? 0.229 -13.25 -13.062 1 96.62 69 TYR A C 1
ATOM 489 O O . TYR A 1 69 ? -0.564 -12.945 -13.953 1 96.62 69 TYR A O 1
ATOM 497 N N . VAL A 1 70 ? 0.391 -12.602 -11.945 1 96.25 70 VAL A N 1
ATOM 498 C CA . VAL A 1 70 ? -0.216 -11.289 -11.742 1 96.25 70 VAL A CA 1
ATOM 499 C C . VAL A 1 70 ? 0.871 -10.258 -11.453 1 96.25 70 VAL A C 1
ATOM 501 O O . VAL A 1 70 ? 1.445 -10.242 -10.367 1 96.25 70 VAL A O 1
ATOM 504 N N . PRO A 1 71 ? 1.14 -9.297 -12.375 1 93.75 71 PRO A N 1
ATOM 505 C CA . PRO A 1 71 ? 2.135 -8.25 -12.148 1 93.75 71 PRO A CA 1
ATOM 506 C C . PRO A 1 71 ? 1.614 -7.125 -11.258 1 93.75 71 PRO A C 1
ATOM 508 O O . PRO A 1 71 ? 0.404 -7.012 -11.039 1 93.75 71 PRO A O 1
ATOM 511 N N . GLN A 1 72 ? 2.588 -6.457 -10.688 1 86.19 72 GLN A N 1
ATOM 512 C CA . GLN A 1 72 ? 2.217 -5.305 -9.875 1 86.19 72 GLN A CA 1
ATOM 513 C C . GLN A 1 72 ? 1.468 -4.266 -10.703 1 86.19 72 GLN A C 1
ATOM 515 O O . GLN A 1 72 ? 0.487 -3.682 -10.242 1 86.19 72 GLN A O 1
ATOM 520 N N . ARG A 1 73 ? 1.947 -4.02 -11.875 1 82.69 73 ARG A N 1
ATOM 521 C CA . ARG A 1 73 ? 1.33 -3.096 -12.82 1 82.69 73 ARG A CA 1
ATOM 522 C C . ARG A 1 73 ? 1.333 -3.674 -14.227 1 82.69 73 ARG A C 1
ATOM 524 O O . ARG A 1 73 ? 2.26 -4.395 -14.609 1 82.69 73 ARG A O 1
ATOM 531 N N . LEU A 1 74 ? 0.219 -3.482 -14.867 1 82.38 74 LEU A N 1
ATOM 532 C CA . LEU A 1 74 ? 0.127 -3.836 -16.281 1 82.38 74 LEU A CA 1
ATOM 533 C C . LEU A 1 74 ? -0.203 -2.609 -17.125 1 82.38 74 LEU A C 1
ATOM 535 O O . LEU A 1 74 ? -1.209 -1.938 -16.891 1 82.38 74 LEU A O 1
ATOM 539 N N . ASP A 1 75 ? 0.7 -2.303 -18.016 1 79.94 75 ASP A N 1
ATOM 540 C CA . ASP A 1 75 ? 0.472 -1.161 -18.891 1 79.94 75 ASP A CA 1
ATOM 541 C C . ASP A 1 75 ? -0.165 -1.599 -20.219 1 79.94 75 ASP A C 1
ATOM 543 O O . ASP A 1 75 ? 0.494 -2.219 -21.047 1 79.94 75 ASP A O 1
ATOM 547 N N . ILE A 1 76 ? -1.386 -1.45 -20.188 1 78.62 76 ILE A N 1
ATOM 548 C CA . ILE A 1 76 ? -2.08 -1.729 -21.438 1 78.62 76 ILE A CA 1
ATOM 549 C C . ILE A 1 76 ? -2.264 -0.435 -22.234 1 78.62 76 ILE A C 1
ATOM 551 O O . ILE A 1 76 ? -2.648 0.593 -21.672 1 78.62 76 ILE A O 1
ATOM 555 N N . GLY A 1 77 ? -1.701 -0.323 -23.375 1 72.56 77 GLY A N 1
ATOM 556 C CA . GLY A 1 77 ? -1.812 0.864 -24.203 1 72.56 77 GLY A CA 1
ATOM 557 C C . GLY A 1 77 ? -3.225 1.414 -24.281 1 72.56 77 GLY A C 1
ATOM 558 O O . GLY A 1 77 ? -4.188 0.653 -24.391 1 72.56 77 GLY A O 1
ATOM 559 N N . ARG A 1 78 ? -3.379 2.625 -24.047 1 73.69 78 ARG A N 1
ATOM 560 C CA . ARG A 1 78 ? -4.664 3.316 -24.016 1 73.69 78 ARG A CA 1
ATOM 561 C C . ARG A 1 78 ? -5.32 3.312 -25.406 1 73.69 78 ARG A C 1
ATOM 563 O O . ARG A 1 78 ? -6.527 3.537 -25.516 1 73.69 78 ARG A O 1
ATOM 570 N N . LEU A 1 79 ? -4.621 2.994 -26.281 1 71.56 79 LEU A N 1
ATOM 571 C CA . LEU A 1 79 ? -5.148 3.129 -27.641 1 71.56 79 LEU A CA 1
ATOM 572 C C . LEU A 1 79 ? -5.816 1.834 -28.094 1 71.56 79 LEU A C 1
ATOM 574 O O . LEU A 1 79 ? -6.531 1.817 -29.094 1 71.56 79 LEU A O 1
ATOM 578 N N . LEU A 1 80 ? -5.738 0.831 -27.375 1 75.88 80 LEU A N 1
ATOM 579 C CA . LEU A 1 80 ? -6.336 -0.438 -27.781 1 75.88 80 LEU A CA 1
ATOM 580 C C . LEU A 1 80 ? -7.645 -0.683 -27.047 1 75.88 80 LEU A C 1
ATOM 582 O O . LEU A 1 80 ? -7.648 -0.837 -25.812 1 75.88 80 LEU A O 1
ATOM 586 N N . PRO A 1 81 ? -8.703 -0.454 -27.797 1 84.69 81 PRO A N 1
ATOM 587 C CA . PRO A 1 81 ? -9.953 -0.828 -27.141 1 84.69 81 PRO A CA 1
ATOM 588 C C . PRO A 1 81 ? -10.008 -2.309 -26.781 1 84.69 81 PRO A C 1
ATOM 590 O O . PRO A 1 81 ? -9.961 -3.17 -27.656 1 84.69 81 PRO A O 1
ATOM 593 N N . LEU A 1 82 ? -9.914 -2.674 -25.594 1 92.62 82 LEU A N 1
ATOM 594 C CA . LEU A 1 82 ? -9.938 -4.039 -25.078 1 92.62 82 LEU A CA 1
ATOM 595 C C . LEU A 1 82 ? -10.906 -4.168 -23.906 1 92.62 82 LEU A C 1
ATOM 597 O O . LEU A 1 82 ? -10.648 -3.627 -22.828 1 92.62 82 LEU A O 1
ATOM 601 N N . SER A 1 83 ? -11.984 -4.832 -24.219 1 95.19 83 SER A N 1
ATOM 602 C CA . SER A 1 83 ? -12.914 -5.066 -23.125 1 95.19 83 SER A CA 1
ATOM 603 C C . SER A 1 83 ? -12.359 -6.086 -22.141 1 95.19 83 SER A C 1
ATOM 605 O O . SER A 1 83 ? -11.492 -6.891 -22.484 1 95.19 83 SER A O 1
ATOM 607 N N . VAL A 1 84 ? -12.859 -6.039 -20.953 1 96.56 84 VAL A N 1
ATOM 608 C CA . VAL A 1 84 ? -12.469 -7.008 -19.938 1 96.56 84 VAL A CA 1
ATOM 609 C C . VAL A 1 84 ? -12.82 -8.414 -20.406 1 96.56 84 VAL A C 1
ATOM 611 O O . VAL A 1 84 ? -12.031 -9.352 -20.234 1 96.56 84 VAL A O 1
ATOM 614 N N . ARG A 1 85 ? -13.953 -8.547 -21.031 1 95.25 85 ARG A N 1
ATOM 615 C CA . ARG A 1 85 ? -14.375 -9.844 -21.562 1 95.25 85 ARG A CA 1
ATOM 616 C C . ARG A 1 85 ? -13.328 -10.398 -22.516 1 95.25 85 ARG A C 1
ATOM 618 O O . ARG A 1 85 ? -12.906 -11.547 -22.391 1 95.25 85 ARG A O 1
ATOM 625 N N . ARG A 1 86 ? -12.93 -9.609 -23.438 1 92.81 86 ARG A N 1
ATOM 626 C CA . ARG A 1 86 ? -11.945 -10.039 -24.422 1 92.81 86 ARG A CA 1
ATOM 627 C C . ARG A 1 86 ? -10.594 -10.305 -23.766 1 92.81 86 ARG A C 1
ATOM 629 O O . ARG A 1 86 ? -9.922 -11.281 -24.109 1 92.81 86 ARG A O 1
ATOM 636 N N . PHE A 1 87 ? -10.281 -9.375 -22.875 1 94.56 87 PHE A N 1
ATOM 637 C CA . PHE A 1 87 ? -9.023 -9.5 -22.156 1 94.56 87 PHE A CA 1
ATOM 638 C C . PHE A 1 87 ? -8.938 -10.844 -21.438 1 94.56 87 PHE A C 1
ATOM 640 O O . PHE A 1 87 ? -7.902 -11.508 -21.484 1 94.56 87 PHE A O 1
ATOM 647 N N . LEU A 1 88 ? -10.023 -11.281 -20.844 1 95.19 88 LEU A N 1
ATOM 648 C CA . LEU A 1 88 ? -10.086 -12.555 -20.125 1 95.19 88 LEU A CA 1
ATOM 649 C C . LEU A 1 88 ? -10.133 -13.727 -21.094 1 95.19 88 LEU A C 1
ATOM 651 O O . LEU A 1 88 ? -9.477 -14.742 -20.891 1 95.19 88 LEU A O 1
ATOM 655 N N . ALA A 1 89 ? -10.852 -13.586 -22.141 1 93.19 89 ALA A N 1
ATOM 656 C CA . ALA A 1 89 ? -11.008 -14.656 -23.125 1 93.19 89 ALA A CA 1
ATOM 657 C C . ALA A 1 89 ? -9.672 -15.008 -23.766 1 93.19 89 ALA A C 1
ATOM 659 O O . ALA A 1 89 ? -9.422 -16.156 -24.125 1 93.19 89 ALA A O 1
ATOM 660 N N . MET A 1 90 ? -8.836 -14.055 -23.844 1 91.62 90 MET A N 1
ATOM 661 C CA . MET A 1 90 ? -7.535 -14.242 -24.484 1 91.62 90 MET A CA 1
ATOM 662 C C . MET A 1 90 ? -6.625 -15.109 -23.625 1 91.62 90 MET A C 1
ATOM 664 O O . MET A 1 90 ? -5.605 -15.609 -24.094 1 91.62 90 MET A O 1
ATOM 668 N N . ALA A 1 91 ? -6.957 -15.219 -22.422 1 89.5 91 ALA A N 1
ATOM 669 C CA . ALA A 1 91 ? -6.113 -15.961 -21.5 1 89.5 91 ALA A CA 1
ATOM 670 C C . ALA A 1 91 ? -6.309 -17.469 -21.672 1 89.5 91 ALA A C 1
ATOM 672 O O . ALA A 1 91 ? -5.48 -18.266 -21.219 1 89.5 91 ALA A O 1
ATOM 673 N N . VAL A 1 92 ? -7.406 -17.844 -22.234 1 88.5 92 VAL A N 1
ATOM 674 C CA . VAL A 1 92 ? -7.711 -19.266 -22.359 1 88.5 92 VAL A CA 1
ATOM 675 C C . VAL A 1 92 ? -7.672 -19.688 -23.828 1 88.5 92 VAL A C 1
ATOM 677 O O . VAL A 1 92 ? -8.055 -18.906 -24.703 1 88.5 92 VAL A O 1
ATOM 680 N N . ALA A 1 93 ? -7.078 -20.828 -24.109 1 80.12 93 ALA A N 1
ATOM 681 C CA . ALA A 1 93 ? -6.934 -21.344 -25.469 1 80.12 93 ALA A CA 1
ATOM 682 C C . ALA A 1 93 ? -8.289 -21.703 -26.062 1 80.12 93 ALA A C 1
ATOM 684 O O . ALA A 1 93 ? -8.562 -21.406 -27.219 1 80.12 93 ALA A O 1
ATOM 685 N N . GLU A 1 94 ? -9.078 -22.422 -25.281 1 78.56 94 GLU A N 1
ATOM 686 C CA . GLU A 1 94 ? -10.398 -22.844 -25.734 1 78.56 94 GLU A CA 1
ATOM 687 C C . GLU A 1 94 ? -11.484 -21.875 -25.25 1 78.56 94 GLU A C 1
ATOM 689 O O . GLU A 1 94 ? -11.312 -21.219 -24.219 1 78.56 94 GLU A O 1
ATOM 694 N N . ARG A 1 95 ? -12.406 -21.688 -26.109 1 77.31 95 ARG A N 1
ATOM 695 C CA . ARG A 1 95 ? -13.539 -20.875 -25.688 1 77.31 95 ARG A CA 1
ATOM 696 C C . ARG A 1 95 ? -14.086 -21.359 -24.344 1 77.31 95 ARG A C 1
ATOM 698 O O . ARG A 1 95 ? -14.508 -22.5 -24.219 1 77.31 95 ARG A O 1
ATOM 705 N N . PRO A 1 96 ? -13.961 -20.406 -23.422 1 76.75 96 PRO A N 1
ATOM 706 C CA . PRO A 1 96 ? -14.484 -20.844 -22.125 1 76.75 96 PRO A CA 1
ATOM 707 C C . PRO A 1 96 ? -15.984 -21.141 -22.172 1 76.75 96 PRO A C 1
ATOM 709 O O . PRO A 1 96 ? -16.719 -20.531 -22.953 1 76.75 96 PRO A O 1
ATOM 712 N N . PRO A 1 97 ? -16.281 -22.141 -21.406 1 78.19 97 PRO A N 1
ATOM 713 C CA . PRO A 1 97 ? -17.719 -22.375 -21.312 1 78.19 97 PRO A CA 1
ATOM 714 C C . PRO A 1 97 ? -18.484 -21.125 -20.891 1 78.19 97 PRO A C 1
ATOM 716 O O . PRO A 1 97 ? -17.906 -20.203 -20.312 1 78.19 97 PRO A O 1
ATOM 719 N N . ALA A 1 98 ? -19.688 -21.156 -21.312 1 78.44 98 ALA A N 1
ATOM 720 C CA . ALA A 1 98 ? -20.578 -20.047 -20.984 1 78.44 98 ALA A CA 1
ATOM 721 C C . ALA A 1 98 ? -20.609 -19.812 -19.469 1 78.44 98 ALA A C 1
ATOM 723 O O . ALA A 1 98 ? -20.75 -20.75 -18.688 1 78.44 98 ALA A O 1
ATOM 724 N N . GLY A 1 99 ? -20.312 -18.594 -19.031 1 91.31 99 GLY A N 1
ATOM 725 C CA . GLY A 1 99 ? -20.469 -18.234 -17.641 1 91.31 99 GLY A CA 1
ATOM 726 C C . GLY A 1 99 ? -19.172 -18.297 -16.844 1 91.31 99 GLY A C 1
ATOM 727 O O . GLY A 1 99 ? -19.078 -17.75 -15.742 1 91.31 99 GLY A O 1
ATOM 728 N N . ARG A 1 100 ? -18.203 -18.938 -17.453 1 92.81 100 ARG A N 1
ATOM 729 C CA . ARG A 1 100 ? -16.969 -19.141 -16.703 1 92.81 100 ARG A CA 1
ATOM 730 C C . ARG A 1 100 ? -16.266 -17.812 -16.422 1 92.81 100 ARG A C 1
ATOM 732 O O . ARG A 1 100 ? -15.703 -17.609 -15.352 1 92.81 100 ARG A O 1
ATOM 739 N N . LEU A 1 101 ? -16.328 -16.984 -17.438 1 95.06 101 LEU A N 1
ATOM 740 C CA . LEU A 1 101 ? -15.719 -15.664 -17.266 1 95.06 101 LEU A CA 1
ATOM 741 C C . LEU A 1 101 ? -16.422 -14.891 -16.156 1 95.06 101 LEU A C 1
ATOM 743 O O . LEU A 1 101 ? -15.758 -14.328 -15.273 1 95.06 101 LEU A O 1
ATOM 747 N N . GLU A 1 102 ? -17.734 -14.922 -16.156 1 95.31 102 GLU A N 1
ATOM 748 C CA . GLU A 1 102 ? -18.531 -14.234 -15.148 1 95.31 102 GLU A CA 1
ATOM 749 C C . GLU A 1 102 ? -18.281 -14.812 -13.758 1 95.31 102 GLU A C 1
ATOM 751 O O . GLU A 1 102 ? -18.109 -14.062 -12.789 1 95.31 102 GLU A O 1
ATOM 756 N N . GLU A 1 103 ? -18.266 -16.047 -13.727 1 95.5 103 GLU A N 1
ATOM 757 C CA . GLU A 1 103 ? -18.047 -16.734 -12.453 1 95.5 103 GLU A CA 1
ATOM 758 C C . GLU A 1 103 ? -16.688 -16.375 -11.852 1 95.5 103 GLU A C 1
ATOM 760 O O . GLU A 1 103 ? -16.578 -16.109 -10.656 1 95.5 103 GLU A O 1
ATOM 765 N N . THR A 1 104 ? -15.703 -16.422 -12.656 1 95.69 104 THR A N 1
ATOM 766 C CA . THR A 1 104 ? -14.352 -16.141 -12.188 1 95.69 104 THR A CA 1
ATOM 767 C C . THR A 1 104 ? -14.227 -14.68 -11.742 1 95.69 104 THR A C 1
ATOM 769 O O . THR A 1 104 ? -13.594 -14.391 -10.727 1 95.69 104 THR A O 1
ATOM 772 N N . LEU A 1 105 ? -14.852 -13.805 -12.484 1 96.62 105 LEU A N 1
ATOM 773 C CA . LEU A 1 105 ? -14.828 -12.391 -12.117 1 96.62 105 LEU A CA 1
ATOM 774 C C . LEU A 1 105 ? -15.562 -12.156 -10.805 1 96.62 105 LEU A C 1
ATOM 776 O O . LEU A 1 105 ? -15.141 -11.336 -9.984 1 96.62 105 LEU A O 1
ATOM 780 N N . ASP A 1 106 ? -16.609 -12.836 -10.625 1 96.25 106 ASP A N 1
ATOM 781 C CA . ASP A 1 106 ? -17.359 -12.734 -9.375 1 96.25 106 ASP A CA 1
ATOM 782 C C . ASP A 1 106 ? -16.516 -13.219 -8.195 1 96.25 106 ASP A C 1
ATOM 784 O O . ASP A 1 106 ? -16.578 -12.641 -7.105 1 96.25 106 ASP A O 1
ATOM 788 N N . LEU A 1 107 ? -15.734 -14.195 -8.453 1 94.88 107 LEU A N 1
ATOM 789 C CA . LEU A 1 107 ? -14.867 -14.75 -7.422 1 94.88 107 LEU A CA 1
ATOM 790 C C . LEU A 1 107 ? -13.883 -13.703 -6.91 1 94.88 107 LEU A C 1
ATOM 792 O O . LEU A 1 107 ? -13.555 -13.68 -5.723 1 94.88 107 LEU A O 1
ATOM 796 N N . VAL A 1 108 ? -13.477 -12.836 -7.805 1 96.25 108 VAL A N 1
ATOM 797 C CA . VAL A 1 108 ? -12.484 -11.844 -7.406 1 96.25 108 VAL A CA 1
ATOM 798 C C . VAL A 1 108 ? -13.172 -10.516 -7.09 1 96.25 108 VAL A C 1
ATOM 800 O O . VAL A 1 108 ? -12.516 -9.492 -6.906 1 96.25 108 VAL A O 1
ATOM 803 N N . GLY A 1 109 ? -14.453 -10.477 -7.09 1 94.19 109 GLY A N 1
ATOM 804 C CA . GLY A 1 109 ? -15.219 -9.297 -6.727 1 94.19 109 GLY A CA 1
ATOM 805 C C . GLY A 1 109 ? -15.25 -8.242 -7.816 1 94.19 109 GLY A C 1
ATOM 806 O O . GLY A 1 109 ? -15.297 -7.043 -7.527 1 94.19 109 GLY A O 1
ATOM 807 N N . ALA A 1 110 ? -15.188 -8.656 -9.062 1 96.31 110 ALA A N 1
ATOM 808 C CA . ALA A 1 110 ? -15.148 -7.695 -10.164 1 96.31 110 ALA A CA 1
ATOM 809 C C . ALA A 1 110 ? -16.172 -8.047 -11.242 1 96.31 110 ALA A C 1
ATOM 811 O O . ALA A 1 110 ? -15.961 -7.754 -12.422 1 96.31 110 ALA A O 1
ATOM 812 N N . GLY A 1 111 ? -17.203 -8.664 -10.891 1 96.31 111 GLY A N 1
ATOM 813 C CA . GLY A 1 111 ? -18.219 -9.062 -11.852 1 96.31 111 GLY A CA 1
ATOM 814 C C . GLY A 1 111 ? -18.812 -7.895 -12.625 1 96.31 111 GLY A C 1
ATOM 815 O O . GLY A 1 111 ? -19.141 -8.031 -13.805 1 96.31 111 GLY A O 1
ATOM 816 N N . HIS A 1 112 ? -18.844 -6.762 -12.039 1 95.19 112 HIS A N 1
ATOM 817 C CA . HIS A 1 112 ? -19.547 -5.598 -12.578 1 95.19 112 HIS A CA 1
ATOM 818 C C . HIS A 1 112 ? -18.734 -4.945 -13.695 1 95.19 112 HIS A C 1
ATOM 820 O O . HIS A 1 112 ? -19.234 -4.062 -14.398 1 95.19 112 HIS A O 1
ATOM 826 N N . VAL A 1 113 ? -17.516 -5.43 -13.953 1 96.69 113 VAL A N 1
ATOM 827 C CA . VAL A 1 113 ? -16.688 -4.691 -14.906 1 96.69 113 VAL A CA 1
ATOM 828 C C . VAL A 1 113 ? -16.516 -5.508 -16.188 1 96.69 113 VAL A C 1
ATOM 830 O O . VAL A 1 113 ? -15.742 -5.145 -17.062 1 96.69 113 VAL A O 1
ATOM 833 N N . LEU A 1 114 ? -17.188 -6.602 -16.359 1 95.75 114 LEU A N 1
ATOM 834 C CA . LEU A 1 114 ? -17 -7.52 -17.484 1 95.75 114 LEU A CA 1
ATOM 835 C C . LEU A 1 114 ? -17.141 -6.789 -18.812 1 95.75 114 LEU A C 1
ATOM 837 O O . LEU A 1 114 ? -16.391 -7.039 -19.75 1 95.75 114 LEU A O 1
ATOM 841 N N . GLY A 1 115 ? -18.078 -5.895 -18.906 1 95.31 115 GLY A N 1
ATOM 842 C CA . GLY A 1 115 ? -18.359 -5.207 -20.156 1 95.31 115 GLY A CA 1
ATOM 843 C C . GLY A 1 115 ? -17.562 -3.918 -20.312 1 95.31 115 GLY A C 1
ATOM 844 O O . GLY A 1 115 ? -17.641 -3.258 -21.344 1 95.31 115 GLY A O 1
ATOM 845 N N . ARG A 1 116 ? -16.766 -3.572 -19.391 1 95.75 116 ARG A N 1
ATOM 846 C CA . ARG A 1 116 ? -16.016 -2.316 -19.422 1 95.75 116 ARG A CA 1
ATOM 847 C C . ARG A 1 116 ? -14.703 -2.473 -20.188 1 95.75 116 ARG A C 1
ATOM 849 O O . ARG A 1 116 ? -14.273 -3.592 -20.469 1 95.75 116 ARG A O 1
ATOM 856 N N . GLN A 1 117 ? -14.195 -1.279 -20.531 1 95.06 117 GLN A N 1
ATOM 857 C CA . GLN A 1 117 ? -12.859 -1.274 -21.125 1 95.06 117 GLN A CA 1
ATOM 858 C C . GLN A 1 117 ? -11.781 -1.39 -20.047 1 95.06 117 GLN A C 1
ATOM 860 O O . GLN A 1 117 ? -11.891 -0.789 -18.984 1 95.06 117 GLN A O 1
ATOM 865 N N . VAL A 1 118 ? -10.734 -2.115 -20.375 1 94.31 118 VAL A N 1
ATOM 866 C CA . VAL A 1 118 ? -9.641 -2.355 -19.438 1 94.31 118 VAL A CA 1
ATOM 867 C C . VAL A 1 118 ? -9.008 -1.027 -19.016 1 94.31 118 VAL A C 1
ATOM 869 O O . VAL A 1 118 ? -8.672 -0.826 -17.859 1 94.31 118 VAL A O 1
ATOM 872 N N . VAL A 1 119 ? -8.93 -0.084 -19.922 1 90.88 119 VAL A N 1
ATOM 873 C CA . VAL A 1 119 ? -8.25 1.188 -19.703 1 90.88 119 VAL A CA 1
ATOM 874 C C . VAL A 1 119 ? -9.055 2.045 -18.719 1 90.88 119 VAL A C 1
ATOM 876 O O . VAL A 1 119 ? -8.531 3.002 -18.156 1 90.88 119 VAL A O 1
ATOM 879 N N . ASP A 1 120 ? -10.328 1.724 -18.516 1 90.88 120 ASP A N 1
ATOM 880 C CA . ASP A 1 120 ? -11.211 2.523 -17.672 1 90.88 120 ASP A CA 1
ATOM 881 C C . ASP A 1 120 ? -11.25 1.985 -16.25 1 90.88 120 ASP A C 1
ATOM 883 O O . ASP A 1 120 ? -11.891 2.57 -15.375 1 90.88 120 ASP A O 1
ATOM 887 N N . LEU A 1 121 ? -10.523 0.98 -16.031 1 91.38 121 LEU A N 1
ATOM 888 C CA . LEU A 1 121 ? -10.562 0.338 -14.727 1 91.38 121 LEU A CA 1
ATOM 889 C C . LEU A 1 121 ? -9.703 1.099 -13.719 1 91.38 121 LEU A C 1
ATOM 891 O O . LEU A 1 121 ? -8.656 1.638 -14.07 1 91.38 121 LEU A O 1
ATOM 895 N N . SER A 1 122 ? -10.266 1.132 -12.477 1 85.94 122 SER A N 1
ATOM 896 C CA . SER A 1 122 ? -9.406 1.594 -11.391 1 85.94 122 SER A CA 1
ATOM 897 C C . SER A 1 122 ? -8.266 0.617 -11.141 1 85.94 122 SER A C 1
ATOM 899 O O . SER A 1 122 ? -8.281 -0.511 -11.633 1 85.94 122 SER A O 1
ATOM 901 N N . GLY A 1 123 ? -7.266 1.032 -10.422 1 86.69 123 GLY A N 1
ATOM 902 C CA . GLY A 1 123 ? -6.16 0.154 -10.062 1 86.69 123 GLY A CA 1
ATOM 903 C C . GLY A 1 123 ? -6.613 -1.117 -9.367 1 86.69 123 GLY A C 1
ATOM 904 O O . GLY A 1 123 ? -6.141 -2.209 -9.695 1 86.69 123 GLY A O 1
ATOM 905 N N . GLY A 1 124 ? -7.527 -0.942 -8.406 1 89.69 124 GLY A N 1
ATOM 906 C CA . GLY A 1 124 ? -8.055 -2.096 -7.695 1 89.69 124 GLY A CA 1
ATOM 907 C C . GLY A 1 124 ? -8.844 -3.039 -8.586 1 89.69 124 GLY A C 1
ATOM 908 O O . GLY A 1 124 ? -8.742 -4.262 -8.445 1 89.69 124 GLY A O 1
ATOM 909 N N . GLU A 1 125 ? -9.609 -2.449 -9.445 1 92.56 125 GLU A N 1
ATOM 910 C CA . GLU A 1 125 ? -10.359 -3.262 -10.391 1 92.56 125 GLU A CA 1
ATOM 911 C C . GLU A 1 125 ? -9.422 -4.035 -11.32 1 92.56 125 GLU A C 1
ATOM 913 O O . GLU A 1 125 ? -9.648 -5.219 -11.586 1 92.56 125 GLU A O 1
ATOM 918 N N . MET A 1 126 ? -8.453 -3.357 -11.719 1 94 126 MET A N 1
ATOM 919 C CA . MET A 1 126 ? -7.48 -3.99 -12.609 1 94 126 MET A CA 1
ATOM 920 C C . MET A 1 126 ? -6.812 -5.176 -11.922 1 94 126 MET A C 1
ATOM 922 O O . MET A 1 126 ? -6.664 -6.242 -12.523 1 94 126 MET A O 1
ATOM 926 N N . GLN A 1 127 ? -6.469 -5.023 -10.75 1 94.31 127 GLN A N 1
ATOM 927 C CA . GLN A 1 127 ? -5.82 -6.102 -10.016 1 94.31 127 GLN A CA 1
ATOM 928 C C . GLN A 1 127 ? -6.734 -7.316 -9.891 1 94.31 127 GLN A C 1
ATOM 930 O O . GLN A 1 127 ? -6.285 -8.453 -10.047 1 94.31 127 GLN A O 1
ATOM 935 N N . ARG A 1 128 ? -7.941 -7.066 -9.602 1 96.06 128 ARG A N 1
ATOM 936 C CA . ARG A 1 128 ? -8.922 -8.148 -9.523 1 96.06 128 ARG A CA 1
ATOM 937 C C . ARG A 1 128 ? -9.062 -8.867 -10.859 1 96.06 128 ARG A C 1
ATOM 939 O O . ARG A 1 128 ? -9.086 -10.094 -10.914 1 96.06 128 ARG A O 1
ATOM 946 N N . VAL A 1 129 ? -9.078 -8.094 -11.875 1 96.5 129 VAL A N 1
ATOM 947 C CA . VAL A 1 129 ? -9.227 -8.641 -13.219 1 96.5 129 VAL A CA 1
ATOM 948 C C . VAL A 1 129 ? -7.988 -9.461 -13.578 1 96.5 129 VAL A C 1
ATOM 950 O O . VAL A 1 129 ? -8.102 -10.547 -14.164 1 96.5 129 VAL A O 1
ATOM 953 N N . LEU A 1 130 ? -6.855 -8.977 -13.242 1 96.31 130 LEU A N 1
ATOM 954 C CA . LEU A 1 130 ? -5.621 -9.711 -13.5 1 96.31 130 LEU A CA 1
ATOM 955 C C . LEU A 1 130 ? -5.613 -11.039 -12.75 1 96.31 130 LEU A C 1
ATOM 957 O O . LEU A 1 130 ? -5.18 -12.062 -13.289 1 96.31 130 LEU A O 1
ATOM 961 N N . LEU A 1 131 ? -6.055 -11 -11.555 1 97.06 131 LEU A N 1
ATOM 962 C CA . LEU A 1 131 ? -6.129 -12.234 -10.781 1 97.06 131 LEU A CA 1
ATOM 963 C C . LEU A 1 131 ? -7.121 -13.211 -11.414 1 97.06 131 LEU A C 1
ATOM 965 O O . LEU A 1 131 ? -6.844 -14.406 -11.516 1 97.06 131 LEU A O 1
ATOM 969 N N . ALA A 1 132 ? -8.258 -12.695 -11.812 1 97.38 132 ALA A N 1
ATOM 970 C CA . ALA A 1 132 ? -9.234 -13.523 -12.516 1 97.38 132 ALA A CA 1
ATOM 971 C C . ALA A 1 132 ? -8.609 -14.18 -13.742 1 97.38 132 ALA A C 1
ATOM 973 O O . ALA A 1 132 ? -8.805 -15.375 -13.984 1 97.38 132 ALA A O 1
ATOM 974 N N . ARG A 1 133 ? -7.922 -13.43 -14.461 1 96.31 133 ARG A N 1
ATOM 975 C CA . ARG A 1 133 ? -7.27 -13.93 -15.664 1 96.31 133 ARG A CA 1
ATOM 976 C C . ARG A 1 133 ? -6.312 -15.07 -15.344 1 96.31 133 ARG A C 1
ATOM 978 O O . ARG A 1 133 ? -6.281 -16.078 -16.062 1 96.31 133 ARG A O 1
ATOM 985 N N . ALA A 1 134 ? -5.594 -14.891 -14.328 1 96.75 134 ALA A N 1
ATOM 986 C CA . ALA A 1 134 ? -4.668 -15.938 -13.898 1 96.75 134 ALA A CA 1
ATOM 987 C C . ALA A 1 134 ? -5.418 -17.203 -13.484 1 96.75 134 ALA A C 1
ATOM 989 O O . ALA A 1 134 ? -5.02 -18.312 -13.836 1 96.75 134 ALA A O 1
ATOM 990 N N . LEU A 1 135 ? -6.508 -17.062 -12.828 1 96.44 135 LEU A N 1
ATOM 991 C CA . LEU A 1 135 ? -7.258 -18.188 -12.281 1 96.44 135 LEU A CA 1
ATOM 992 C C . LEU A 1 135 ? -8.008 -18.922 -13.383 1 96.44 135 LEU A C 1
ATOM 994 O O . LEU A 1 135 ? -8.242 -20.141 -13.281 1 96.44 135 LEU A O 1
ATOM 998 N N . LEU A 1 136 ? -8.336 -18.188 -14.375 1 95.31 136 LEU 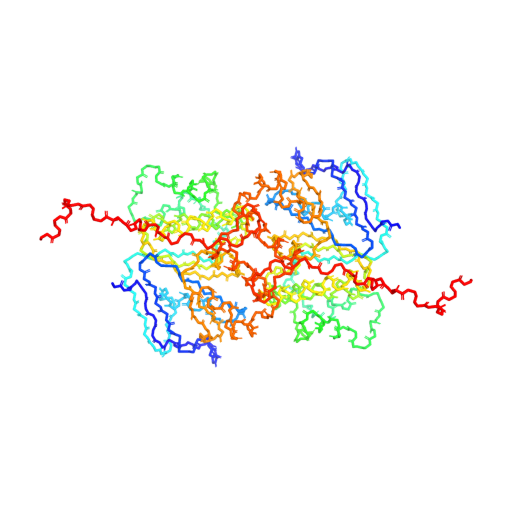A N 1
ATOM 999 C CA . LEU A 1 136 ? -9.07 -18.781 -15.492 1 95.31 136 LEU A CA 1
ATOM 1000 C C . LEU A 1 136 ? -8.258 -19.891 -16.141 1 95.31 136 LEU A C 1
ATOM 1002 O O . LEU A 1 136 ? -8.828 -20.828 -16.703 1 95.31 136 LEU A O 1
ATOM 1006 N N . ARG A 1 137 ? -7.031 -19.844 -16 1 94.06 137 ARG A N 1
ATOM 1007 C CA . ARG A 1 137 ? -6.156 -20.812 -16.641 1 94.06 137 ARG A CA 1
ATOM 1008 C C . ARG A 1 137 ? -5.996 -22.062 -15.789 1 94.06 137 ARG A C 1
ATOM 1010 O O . ARG A 1 137 ? -5.312 -23.016 -16.188 1 94.06 137 ARG A O 1
ATOM 1017 N N . ARG A 1 138 ? -6.559 -22.047 -14.641 1 93.81 138 ARG A N 1
ATOM 1018 C CA . ARG A 1 138 ? -6.473 -23.156 -13.703 1 93.81 138 ARG A CA 1
ATOM 1019 C C . ARG A 1 138 ? -5.016 -23.516 -13.406 1 93.81 138 ARG A C 1
ATOM 1021 O O . ARG A 1 138 ? -4.59 -24.641 -13.633 1 93.81 138 ARG A O 1
ATOM 1028 N N . PRO A 1 139 ? -4.316 -22.641 -12.828 1 97 139 PRO A N 1
ATOM 1029 C CA . PRO A 1 139 ? -2.875 -22.797 -12.617 1 97 139 PRO A CA 1
ATOM 1030 C C . PRO A 1 139 ? -2.551 -23.812 -11.516 1 97 139 PRO A C 1
ATOM 1032 O O . PRO A 1 139 ? -3.354 -24 -10.594 1 97 139 PRO A O 1
ATOM 1035 N N . ASP A 1 140 ? -1.314 -24.375 -11.648 1 97.62 140 ASP A N 1
ATOM 1036 C CA . ASP A 1 140 ? -0.696 -25.141 -10.57 1 97.62 140 ASP A CA 1
ATOM 1037 C C . ASP A 1 140 ? 0.115 -24.25 -9.648 1 97.62 140 ASP A C 1
ATOM 1039 O O . ASP A 1 140 ? 0.355 -24.594 -8.484 1 97.62 140 ASP A O 1
ATOM 1043 N N . LEU A 1 141 ? 0.524 -23.188 -10.242 1 98.5 141 LEU A N 1
ATOM 1044 C CA . LEU A 1 141 ? 1.379 -22.234 -9.547 1 98.5 141 LEU A CA 1
ATOM 1045 C C . LEU A 1 141 ? 0.937 -20.812 -9.828 1 98.5 141 LEU A C 1
ATOM 1047 O O . LEU A 1 141 ? 0.74 -20.438 -10.992 1 98.5 141 LEU A O 1
ATOM 1051 N N . LEU A 1 142 ? 0.704 -20.078 -8.805 1 98.06 142 LEU A N 1
ATOM 1052 C CA . LEU A 1 142 ? 0.439 -18.656 -8.906 1 98.06 142 LEU A CA 1
ATOM 1053 C C . LEU A 1 142 ? 1.669 -17.844 -8.508 1 98.06 142 LEU A C 1
ATOM 1055 O O . LEU A 1 142 ? 2.26 -18.078 -7.453 1 98.06 142 LEU A O 1
ATOM 1059 N N . VAL A 1 143 ? 2.09 -16.969 -9.367 1 98.12 143 VAL A N 1
ATOM 1060 C CA . VAL A 1 143 ? 3.15 -16.016 -9.094 1 98.12 143 VAL A CA 1
ATOM 1061 C C . VAL A 1 143 ? 2.568 -14.602 -9.062 1 98.12 143 VAL A C 1
ATOM 1063 O O . VAL A 1 143 ? 2.135 -14.078 -10.086 1 98.12 143 VAL A O 1
ATOM 1066 N N . LEU A 1 144 ? 2.611 -14.008 -7.891 1 96.81 144 LEU A N 1
ATOM 1067 C CA . LEU A 1 144 ? 1.878 -12.766 -7.664 1 96.81 144 LEU A CA 1
ATOM 1068 C C . LEU A 1 144 ? 2.814 -11.656 -7.191 1 96.81 144 LEU A C 1
ATOM 1070 O O . LEU A 1 144 ? 3.496 -11.805 -6.176 1 96.81 144 LEU A O 1
ATOM 1074 N N . ASP A 1 145 ? 2.842 -10.625 -7.914 1 95.56 145 ASP A N 1
ATOM 1075 C CA . ASP A 1 145 ? 3.633 -9.453 -7.543 1 95.56 145 ASP A CA 1
ATOM 1076 C C . ASP A 1 145 ? 2.742 -8.344 -6.988 1 95.56 145 ASP A C 1
ATOM 1078 O O . ASP A 1 145 ? 2.205 -7.535 -7.75 1 95.56 145 ASP A O 1
ATOM 1082 N N . GLU A 1 146 ? 2.6 -8.312 -5.664 1 91.19 146 GLU A N 1
ATOM 1083 C CA . GLU A 1 146 ? 1.753 -7.359 -4.953 1 91.19 146 GLU A CA 1
ATOM 1084 C C . GLU A 1 146 ? 0.323 -7.391 -5.484 1 91.19 146 GLU A C 1
ATOM 1086 O O . GLU A 1 146 ? -0.211 -6.359 -5.898 1 91.19 146 GLU A O 1
ATOM 1091 N N . PRO A 1 147 ? -0.323 -8.492 -5.301 1 91.81 147 PRO A N 1
ATOM 1092 C CA . PRO A 1 147 ? -1.597 -8.734 -5.984 1 91.81 147 PRO A CA 1
ATOM 1093 C C . PRO A 1 147 ? -2.736 -7.887 -5.422 1 91.81 147 PRO A C 1
ATOM 1095 O O . PRO A 1 147 ? -3.807 -7.805 -6.031 1 91.81 147 PRO A O 1
ATOM 1098 N N . VAL A 1 148 ? -2.516 -7.191 -4.328 1 88.94 148 VAL A N 1
ATOM 1099 C CA . VAL A 1 148 ? -3.641 -6.473 -3.738 1 88.94 148 VAL A CA 1
ATOM 1100 C C . VAL A 1 148 ? -3.385 -4.969 -3.805 1 88.94 148 VAL A C 1
ATOM 1102 O O . VAL A 1 148 ? -4.043 -4.191 -3.113 1 88.94 148 VAL A O 1
ATOM 1105 N N . GLY A 1 149 ? -2.461 -4.602 -4.613 1 84.5 149 GLY A N 1
ATOM 1106 C CA . GLY A 1 149 ? -2.176 -3.188 -4.781 1 84.5 149 GLY A CA 1
ATOM 1107 C C . GLY A 1 149 ? -3.367 -2.395 -5.285 1 84.5 149 GLY A C 1
ATOM 1108 O O . GLY A 1 149 ? -4.082 -2.84 -6.184 1 84.5 149 GLY A O 1
ATOM 1109 N N . GLY A 1 150 ? -3.629 -1.237 -4.656 1 82.19 150 GLY A N 1
ATOM 1110 C CA . GLY A 1 150 ? -4.703 -0.365 -5.105 1 82.19 150 GLY A CA 1
ATOM 1111 C C . GLY A 1 150 ? -6.066 -0.79 -4.602 1 82.19 150 GLY A C 1
ATOM 1112 O O . GLY A 1 150 ? -7.062 -0.1 -4.832 1 82.19 150 GLY A O 1
ATOM 1113 N N . VAL A 1 151 ? -6.129 -1.934 -3.98 1 87.69 151 VAL A N 1
ATOM 1114 C CA . VAL A 1 151 ? -7.383 -2.438 -3.432 1 87.69 151 VAL A CA 1
ATOM 1115 C C . VAL A 1 151 ? -7.559 -1.935 -2 1 87.69 151 VAL A C 1
ATOM 1117 O O . VAL A 1 151 ? -6.59 -1.834 -1.247 1 87.69 151 VAL A O 1
ATOM 1120 N N . ASP A 1 152 ? -8.805 -1.598 -1.651 1 86.81 152 ASP A N 1
ATOM 1121 C CA . ASP A 1 152 ? -9.039 -1.111 -0.295 1 86.81 152 ASP A CA 1
ATOM 1122 C C . ASP A 1 152 ? -8.883 -2.236 0.726 1 86.81 152 ASP A C 1
ATOM 1124 O O . ASP A 1 152 ? -8.734 -3.402 0.355 1 86.81 152 ASP A O 1
ATOM 1128 N N . VAL A 1 153 ? -8.938 -1.869 1.907 1 85.69 153 VAL A N 1
ATOM 1129 C CA . VAL A 1 153 ? -8.578 -2.771 2.996 1 85.69 153 VAL A CA 1
ATOM 1130 C C . VAL A 1 153 ? -9.492 -3.99 2.984 1 85.69 153 VAL A C 1
ATOM 1132 O O . VAL A 1 153 ? -9.031 -5.129 3.066 1 85.69 153 VAL A O 1
ATOM 1135 N N . ALA A 1 154 ? -10.781 -3.77 2.912 1 85.25 154 ALA A N 1
ATOM 1136 C CA . ALA A 1 154 ? -11.727 -4.879 2.893 1 85.25 154 ALA A CA 1
ATOM 1137 C C . ALA A 1 154 ? -11.492 -5.777 1.682 1 85.25 154 ALA A C 1
ATOM 1139 O O . ALA A 1 154 ? -11.523 -7.008 1.797 1 85.25 154 ALA A O 1
ATOM 1140 N N . GLY A 1 155 ? -11.281 -5.184 0.592 1 89 155 GLY A N 1
ATOM 1141 C CA . GLY A 1 155 ? -11.008 -5.926 -0.628 1 89 155 GLY A CA 1
ATOM 1142 C C . GLY A 1 155 ? -9.719 -6.723 -0.565 1 89 155 GLY A C 1
ATOM 1143 O O . GLY A 1 155 ? -9.641 -7.828 -1.106 1 89 155 GLY A O 1
ATOM 1144 N N . GLN A 1 156 ? -8.773 -6.129 0.05 1 89.62 156 GLN A N 1
ATOM 1145 C CA . GLN A 1 156 ? -7.5 -6.828 0.189 1 89.62 156 GLN A CA 1
ATOM 1146 C C . GLN A 1 156 ? -7.668 -8.125 0.977 1 89.62 156 GLN A C 1
ATOM 1148 O O . GLN A 1 156 ? -7.152 -9.172 0.579 1 89.62 156 GLN A O 1
ATOM 1153 N N . ALA A 1 157 ? -8.383 -8.016 2.041 1 85.81 157 ALA A N 1
ATOM 1154 C CA . ALA A 1 157 ? -8.633 -9.195 2.863 1 85.81 157 ALA A CA 1
ATOM 1155 C C . ALA A 1 157 ? -9.336 -10.289 2.059 1 85.81 157 ALA A C 1
ATOM 1157 O O . ALA A 1 157 ? -8.977 -11.461 2.152 1 85.81 157 ALA A O 1
ATOM 1158 N N . GLU A 1 158 ? -10.219 -9.867 1.29 1 88.94 158 GLU A N 1
ATOM 1159 C CA . GLU A 1 158 ? -10.969 -10.812 0.462 1 88.94 158 GLU A CA 1
ATOM 1160 C C . GLU A 1 158 ? -10.062 -11.5 -0.553 1 88.94 158 GLU A C 1
ATOM 1162 O O . GLU A 1 158 ? -10.156 -12.711 -0.758 1 88.94 158 GLU A O 1
ATOM 1167 N N . LEU A 1 159 ? -9.281 -10.781 -1.14 1 92.44 159 LEU A N 1
ATOM 1168 C CA . LEU A 1 159 ? -8.391 -11.328 -2.158 1 92.44 159 LEU A CA 1
ATOM 1169 C C . LEU A 1 159 ? -7.363 -12.266 -1.533 1 92.44 159 LEU A C 1
ATOM 1171 O O . LEU A 1 159 ? -7.035 -13.305 -2.105 1 92.44 159 LEU A O 1
ATOM 1175 N N . TYR A 1 160 ? -6.859 -11.906 -0.414 1 90.88 160 TYR A N 1
ATOM 1176 C CA . TYR A 1 160 ? -5.934 -12.805 0.275 1 90.88 160 TYR A CA 1
ATOM 1177 C C . TYR A 1 160 ? -6.613 -14.117 0.641 1 90.88 160 TYR A C 1
ATOM 1179 O O . TYR A 1 160 ? -6.016 -15.188 0.519 1 90.88 160 TYR A O 1
ATOM 1187 N N . ASP A 1 161 ? -7.824 -13.992 1.058 1 91 161 ASP A N 1
ATOM 1188 C CA . ASP A 1 161 ? -8.586 -15.203 1.358 1 91 161 ASP A CA 1
ATOM 1189 C C . ASP A 1 161 ? -8.734 -16.078 0.12 1 91 161 ASP A C 1
ATOM 1191 O O . ASP A 1 161 ? -8.609 -17.312 0.203 1 91 161 ASP A O 1
ATOM 1195 N N . LEU A 1 162 ? -9 -15.414 -0.858 1 93.75 162 LEU A N 1
ATOM 1196 C CA . LEU A 1 162 ? -9.141 -16.141 -2.115 1 93.75 162 LEU A CA 1
ATOM 1197 C C . LEU A 1 162 ? -7.836 -16.844 -2.49 1 93.75 162 LEU A C 1
ATOM 1199 O O . LEU A 1 162 ? -7.836 -18.016 -2.828 1 93.75 162 LEU A O 1
ATOM 1203 N N . ILE A 1 163 ? -6.766 -16.156 -2.412 1 94.88 163 ILE A N 1
ATOM 1204 C CA . ILE A 1 163 ? -5.453 -16.703 -2.746 1 94.88 163 ILE A CA 1
ATOM 1205 C C . ILE A 1 163 ? -5.129 -17.875 -1.82 1 94.88 163 ILE A C 1
ATOM 1207 O O . ILE A 1 163 ? -4.695 -18.938 -2.277 1 94.88 163 ILE A O 1
ATOM 1211 N N . THR A 1 164 ? -5.387 -17.719 -0.601 1 93.38 164 THR A N 1
ATOM 1212 C CA . THR A 1 164 ? -5.141 -18.766 0.379 1 93.38 164 THR A CA 1
ATOM 1213 C C . THR A 1 164 ? -6.016 -19.984 0.099 1 93.38 164 THR A C 1
ATOM 1215 O O . THR A 1 164 ? -5.562 -21.125 0.224 1 93.38 164 THR A O 1
ATOM 1218 N N . GLY A 1 165 ? -7.223 -19.672 -0.223 1 94.31 165 GLY A N 1
ATOM 1219 C CA . GLY A 1 165 ? -8.125 -20.766 -0.57 1 94.31 165 GLY A CA 1
ATOM 1220 C C . GLY A 1 165 ? -7.656 -21.578 -1.762 1 94.31 165 GLY A C 1
ATOM 1221 O O . GLY A 1 165 ? -7.797 -22.797 -1.781 1 94.31 165 GLY A O 1
ATOM 1222 N N . GLN A 1 166 ? -7.102 -20.891 -2.73 1 95.56 166 GLN A N 1
ATOM 1223 C CA . GLN A 1 166 ? -6.555 -21.609 -3.885 1 95.56 166 GLN A CA 1
ATOM 1224 C C . GLN A 1 166 ? -5.449 -22.562 -3.469 1 95.56 166 GLN A C 1
ATOM 1226 O O . GLN A 1 166 ? -5.379 -23.688 -3.969 1 95.56 166 GLN A O 1
ATOM 1231 N N . ALA A 1 167 ? -4.641 -22.188 -2.592 1 95.62 167 ALA A N 1
ATOM 1232 C CA . ALA A 1 167 ? -3.535 -23.016 -2.123 1 95.62 167 ALA A CA 1
ATOM 1233 C C . ALA A 1 167 ? -4.043 -24.172 -1.268 1 95.62 167 ALA A C 1
ATOM 1235 O O . ALA A 1 167 ? -3.762 -25.344 -1.559 1 95.62 167 ALA A O 1
ATOM 1236 N N . ARG A 1 168 ? -4.906 -23.875 -0.349 1 94.44 168 ARG A N 1
ATOM 1237 C CA . ARG A 1 168 ? -5.285 -24.844 0.679 1 94.44 168 ARG A CA 1
ATOM 1238 C C . ARG A 1 168 ? -6.328 -25.828 0.152 1 94.44 168 ARG A C 1
ATOM 1240 O O . ARG A 1 168 ? -6.281 -27.016 0.464 1 94.44 168 ARG A O 1
ATOM 1247 N N . GLU A 1 169 ? -7.191 -25.328 -0.603 1 95.06 169 GLU A N 1
ATOM 1248 C CA . GLU A 1 169 ? -8.32 -26.156 -1.032 1 95.06 169 GLU A CA 1
ATOM 1249 C C . GLU A 1 169 ? -8.047 -26.797 -2.391 1 95.06 169 GLU A C 1
ATOM 1251 O O . GLU A 1 169 ? -8.531 -27.891 -2.676 1 95.06 169 GLU A O 1
ATOM 1256 N N . HIS A 1 170 ? -7.262 -26.156 -3.184 1 95.75 170 HIS A N 1
ATOM 1257 C CA . HIS A 1 170 ? -7.109 -26.656 -4.547 1 95.75 170 HIS A CA 1
ATOM 1258 C C . HIS A 1 170 ? -5.676 -27.109 -4.809 1 95.75 170 HIS A C 1
ATOM 1260 O O . HIS A 1 170 ? -5.352 -27.547 -5.914 1 95.75 170 HIS A O 1
ATOM 1266 N N . GLY A 1 171 ? -4.801 -26.922 -3.863 1 96.69 171 GLY A N 1
ATOM 1267 C CA . GLY A 1 171 ? -3.449 -27.438 -3.971 1 96.69 171 GLY A CA 1
ATOM 1268 C C . GLY A 1 171 ? -2.553 -26.578 -4.855 1 96.69 171 GLY A C 1
ATOM 1269 O O . GLY A 1 171 ? -1.51 -27.047 -5.316 1 96.69 171 GLY A O 1
ATOM 1270 N N . VAL A 1 172 ? -2.941 -25.406 -5.129 1 97.81 172 VAL A N 1
ATOM 1271 C CA . VAL A 1 172 ? -2.16 -24.5 -5.965 1 97.81 172 VAL A CA 1
ATOM 1272 C C . VAL A 1 172 ? -0.953 -23.984 -5.18 1 97.81 172 VAL A C 1
ATOM 1274 O O . VAL A 1 172 ? -1.077 -23.609 -4.016 1 97.81 172 VAL A O 1
ATOM 1277 N N . GLY A 1 173 ? 0.264 -24.047 -5.766 1 98.25 173 GLY A N 1
ATOM 1278 C CA . GLY A 1 173 ? 1.396 -23.344 -5.184 1 98.25 173 GLY A CA 1
ATOM 1279 C C . GLY A 1 173 ? 1.344 -21.844 -5.402 1 98.25 173 GLY A C 1
ATOM 1280 O O . GLY A 1 173 ? 0.895 -21.375 -6.453 1 98.25 173 GLY A O 1
ATOM 1281 N N . VAL A 1 174 ? 1.81 -21.109 -4.406 1 97.62 174 VAL A N 1
ATOM 1282 C CA . VAL A 1 174 ? 1.752 -19.656 -4.523 1 97.62 174 VAL A CA 1
ATOM 1283 C C . VAL A 1 174 ? 3.109 -19.047 -4.168 1 97.62 174 VAL A C 1
ATOM 1285 O O . VAL A 1 174 ? 3.668 -19.344 -3.107 1 97.62 174 VAL A O 1
ATOM 1288 N N . LEU A 1 175 ? 3.664 -18.297 -5.039 1 97.81 175 LEU A N 1
ATOM 1289 C CA . LEU A 1 175 ? 4.797 -17.422 -4.793 1 97.81 175 LEU A CA 1
ATOM 1290 C C . LEU A 1 175 ? 4.371 -15.953 -4.875 1 97.81 175 LEU A C 1
ATOM 1292 O O . LEU A 1 175 ? 4.004 -15.469 -5.945 1 97.81 175 LEU A O 1
ATOM 1296 N N . MET A 1 176 ? 4.461 -15.289 -3.779 1 96.12 176 MET A N 1
ATOM 1297 C CA . MET A 1 176 ? 3.918 -13.938 -3.762 1 96.12 176 MET A CA 1
ATOM 1298 C C . MET A 1 176 ? 4.918 -12.953 -3.162 1 96.12 176 MET A C 1
ATOM 1300 O O . MET A 1 176 ? 5.641 -13.297 -2.221 1 96.12 176 MET A O 1
ATOM 1304 N N . VAL A 1 177 ? 5.012 -11.789 -3.779 1 94.88 177 VAL A N 1
ATOM 1305 C CA . VAL A 1 177 ? 5.699 -10.641 -3.197 1 94.88 177 VAL A CA 1
ATOM 1306 C C . VAL A 1 177 ? 4.68 -9.695 -2.564 1 94.88 177 VAL A C 1
ATOM 1308 O O . VAL A 1 177 ? 3.65 -9.391 -3.17 1 94.88 177 VAL A O 1
ATOM 1311 N N . SER A 1 178 ? 4.938 -9.297 -1.318 1 89.69 178 SER A N 1
ATOM 1312 C CA . SER A 1 178 ? 4.02 -8.383 -0.651 1 89.69 178 SER A CA 1
ATOM 1313 C C . SER A 1 178 ? 4.766 -7.449 0.3 1 89.69 178 SER A C 1
ATOM 1315 O O . SER A 1 178 ? 5.77 -7.84 0.899 1 89.69 178 SER A O 1
ATOM 1317 N N . HIS A 1 179 ? 4.168 -6.277 0.442 1 81.69 179 HIS A N 1
ATOM 1318 C CA . HIS A 1 179 ? 4.691 -5.34 1.428 1 81.69 179 HIS A CA 1
ATOM 1319 C C . HIS A 1 179 ? 3.824 -5.316 2.682 1 81.69 179 HIS A C 1
ATOM 1321 O O . HIS A 1 179 ? 4.141 -4.617 3.648 1 81.69 179 HIS A O 1
ATOM 1327 N N . ASP A 1 180 ? 2.838 -6.043 2.664 1 79.62 180 ASP A N 1
ATOM 1328 C CA . ASP A 1 180 ? 1.981 -6.133 3.844 1 79.62 180 ASP A CA 1
ATOM 1329 C C . ASP A 1 180 ? 2.416 -7.281 4.754 1 79.62 180 ASP A C 1
ATOM 1331 O O . ASP A 1 180 ? 2.012 -8.43 4.547 1 79.62 180 ASP A O 1
ATOM 1335 N N . LEU A 1 181 ? 3.045 -6.914 5.719 1 79.81 181 LEU A N 1
ATOM 1336 C CA . LEU A 1 181 ? 3.654 -7.938 6.562 1 79.81 181 LEU A CA 1
ATOM 1337 C C . LEU A 1 181 ? 2.607 -8.602 7.449 1 79.81 181 LEU A C 1
ATOM 1339 O O . LEU A 1 181 ? 2.762 -9.766 7.836 1 79.81 181 LEU A O 1
ATOM 1343 N N . HIS A 1 182 ? 1.576 -7.945 7.758 1 74.62 182 HIS A N 1
ATOM 1344 C CA . HIS A 1 182 ? 0.583 -8.516 8.664 1 74.62 182 HIS A CA 1
ATOM 1345 C C . HIS A 1 182 ? -0.213 -9.625 7.977 1 74.62 182 HIS A C 1
ATOM 1347 O O . HIS A 1 182 ? -0.418 -10.695 8.555 1 74.62 182 HIS A O 1
ATOM 1353 N N . VAL A 1 183 ? -0.58 -9.312 6.805 1 70.56 183 VAL A N 1
ATOM 1354 C CA . VAL A 1 183 ? -1.355 -10.305 6.07 1 70.56 183 VAL A CA 1
ATOM 1355 C C . VAL A 1 183 ? -0.458 -11.484 5.688 1 70.56 183 VAL A C 1
ATOM 1357 O O . VAL A 1 183 ? -0.88 -12.641 5.75 1 70.56 183 VAL A O 1
ATOM 1360 N N . VAL A 1 184 ? 0.763 -11.141 5.383 1 73.94 184 VAL A N 1
ATOM 1361 C CA . VAL A 1 184 ? 1.743 -12.164 5.016 1 73.94 184 VAL A CA 1
ATOM 1362 C C . VAL A 1 184 ? 1.956 -13.125 6.184 1 73.94 184 VAL A C 1
ATOM 1364 O O . VAL A 1 184 ? 1.939 -14.344 6.004 1 73.94 184 VAL A O 1
ATOM 1367 N N . MET A 1 185 ? 1.997 -12.523 7.234 1 75.69 185 MET A N 1
ATOM 1368 C CA . MET A 1 185 ? 2.334 -13.328 8.406 1 75.69 185 MET A CA 1
ATOM 1369 C C . MET A 1 185 ? 1.174 -14.234 8.797 1 75.69 185 MET A C 1
ATOM 1371 O O . MET A 1 185 ? 1.385 -15.32 9.352 1 75.69 185 MET A O 1
ATOM 1375 N N . ALA A 1 186 ? 0.021 -13.797 8.414 1 74 186 ALA A N 1
ATOM 1376 C CA . ALA A 1 186 ? -1.163 -14.555 8.797 1 74 186 ALA A CA 1
ATOM 1377 C C . ALA A 1 186 ? -1.468 -15.656 7.781 1 74 186 ALA A C 1
ATOM 1379 O O . ALA A 1 186 ? -2.018 -16.703 8.133 1 74 186 ALA A O 1
ATOM 1380 N N . ALA A 1 187 ? -1.038 -15.5 6.621 1 76.88 187 ALA A N 1
ATOM 1381 C CA . ALA A 1 187 ? -1.594 -16.344 5.57 1 76.88 187 ALA A CA 1
ATOM 1382 C C . ALA A 1 187 ? -0.503 -17.188 4.902 1 76.88 187 ALA A C 1
ATOM 1384 O O . ALA A 1 187 ? -0.796 -18.078 4.102 1 76.88 187 ALA A O 1
ATOM 1385 N N . THR A 1 188 ? 0.719 -16.984 5.273 1 86.25 188 THR A N 1
ATOM 1386 C CA . THR A 1 188 ? 1.806 -17.609 4.531 1 86.25 188 THR A CA 1
ATOM 1387 C C . THR A 1 188 ? 2.385 -18.781 5.312 1 86.25 188 THR A C 1
ATOM 1389 O O . THR A 1 188 ? 2.404 -18.766 6.543 1 86.25 188 THR A O 1
ATOM 1392 N N . ASP A 1 189 ? 2.861 -19.766 4.523 1 89.19 189 ASP A N 1
ATOM 1393 C CA . ASP A 1 189 ? 3.525 -20.938 5.113 1 89.19 189 ASP A CA 1
ATOM 1394 C C . ASP A 1 189 ? 5.004 -20.641 5.363 1 89.19 189 ASP A C 1
ATOM 1396 O O . ASP A 1 189 ? 5.555 -21.062 6.387 1 89.19 189 ASP A O 1
ATOM 1400 N N . HIS A 1 190 ? 5.5 -20.016 4.43 1 92.62 190 HIS A N 1
ATOM 1401 C CA . HIS A 1 190 ? 6.93 -19.75 4.461 1 92.62 190 HIS A CA 1
ATOM 1402 C C . HIS A 1 190 ? 7.234 -18.344 3.955 1 92.62 190 HIS A C 1
ATOM 1404 O O . HIS A 1 190 ? 6.707 -17.922 2.922 1 92.62 190 HIS A O 1
ATOM 1410 N N . VAL A 1 191 ? 8.023 -17.641 4.77 1 92.69 191 VAL A N 1
ATOM 1411 C CA . VAL A 1 191 ? 8.422 -16.281 4.41 1 92.69 191 VAL A CA 1
ATOM 1412 C C . VAL A 1 191 ? 9.898 -16.266 4.02 1 92.69 191 VAL A C 1
ATOM 1414 O O . VAL A 1 191 ? 10.727 -16.906 4.672 1 92.69 191 VAL A O 1
ATOM 1417 N N . VAL A 1 192 ? 10.164 -15.594 2.953 1 94.31 192 VAL A N 1
ATOM 1418 C CA . VAL A 1 192 ? 11.539 -15.391 2.504 1 94.31 192 VAL A CA 1
ATOM 1419 C C . VAL A 1 192 ? 11.883 -13.906 2.529 1 94.31 192 VAL A C 1
ATOM 1421 O O . VAL A 1 192 ? 11.266 -13.109 1.817 1 94.31 192 VAL A O 1
ATOM 1424 N N . CYS A 1 193 ? 12.836 -13.523 3.361 1 93.5 193 CYS A N 1
ATOM 1425 C CA . CYS A 1 193 ? 13.32 -12.148 3.396 1 93.5 193 CYS A CA 1
ATOM 1426 C C . CYS A 1 193 ? 14.461 -11.945 2.41 1 93.5 193 CYS A C 1
ATOM 1428 O O . CYS A 1 193 ? 15.516 -12.57 2.541 1 93.5 193 CYS A O 1
ATOM 1430 N N . LEU A 1 194 ? 14.195 -11.016 1.531 1 94.81 194 LEU A N 1
ATOM 1431 C CA . LEU A 1 194 ? 15.141 -10.828 0.435 1 94.81 194 LEU A CA 1
ATOM 1432 C C . LEU A 1 194 ? 15.758 -9.438 0.486 1 94.81 194 LEU A C 1
ATOM 1434 O O . LEU A 1 194 ? 15.055 -8.438 0.631 1 94.81 194 LEU A O 1
ATOM 1438 N N . ASN A 1 195 ? 17.062 -9.398 0.419 1 93.31 195 ASN A N 1
ATOM 1439 C CA . ASN A 1 195 ? 17.859 -8.211 0.179 1 93.31 195 ASN A CA 1
ATOM 1440 C C . ASN A 1 195 ? 19.109 -8.531 -0.653 1 93.31 195 ASN A C 1
ATOM 1442 O O . ASN A 1 195 ? 20.219 -8.562 -0.128 1 93.31 195 ASN A O 1
ATOM 1446 N N . ARG A 1 196 ? 18.906 -8.703 -1.9 1 91.62 196 ARG A N 1
ATOM 1447 C CA . ARG A 1 196 ? 19.875 -9.195 -2.867 1 91.62 196 ARG A CA 1
ATOM 1448 C C . ARG A 1 196 ? 20.219 -10.656 -2.602 1 91.62 196 ARG A C 1
ATOM 1450 O O . ARG A 1 196 ? 20.578 -11.391 -3.52 1 91.62 196 ARG A O 1
ATOM 1457 N N . HIS A 1 197 ? 20.109 -11.031 -1.413 1 91.31 197 HIS A N 1
ATOM 1458 C CA . HIS A 1 197 ? 20.203 -12.422 -0.991 1 91.31 197 HIS A CA 1
ATOM 1459 C C . HIS A 1 197 ? 19.156 -12.766 0.057 1 91.31 197 HIS A C 1
ATOM 1461 O O . HIS A 1 197 ? 18.484 -11.867 0.579 1 91.31 197 HIS A O 1
ATOM 1467 N N . VAL A 1 198 ? 18.984 -13.992 0.226 1 91.62 198 VAL A N 1
ATOM 1468 C CA . VAL A 1 198 ? 18.062 -14.406 1.27 1 91.62 198 VAL A CA 1
ATOM 1469 C C . VAL A 1 198 ? 18.672 -14.172 2.643 1 91.62 198 VAL A C 1
ATOM 1471 O O . VAL A 1 198 ? 19.656 -14.828 3.01 1 91.62 198 VAL A O 1
ATOM 1474 N N . CYS A 1 199 ? 18.109 -13.297 3.338 1 91.06 199 CYS A N 1
ATOM 1475 C CA . CYS A 1 199 ? 18.594 -12.969 4.672 1 91.06 199 CYS A CA 1
ATOM 1476 C C . CYS A 1 199 ? 18.094 -13.984 5.699 1 91.06 199 CYS A C 1
ATOM 1478 O O . CYS A 1 199 ? 18.844 -14.391 6.59 1 91.06 199 CYS A O 1
ATOM 1480 N N . CYS A 1 200 ? 16.875 -14.297 5.637 1 89.81 200 CYS A N 1
ATOM 1481 C CA . CYS A 1 200 ? 16.25 -15.312 6.48 1 89.81 200 CYS A CA 1
ATOM 1482 C C . CYS A 1 200 ? 14.992 -15.875 5.82 1 89.81 200 CYS A C 1
ATOM 1484 O O . CYS A 1 200 ? 14.43 -15.25 4.914 1 89.81 200 CYS A O 1
ATOM 1486 N N . ALA A 1 201 ? 14.766 -17.062 6.219 1 92.19 201 ALA A N 1
ATOM 1487 C CA . ALA A 1 201 ? 13.586 -17.734 5.684 1 92.19 201 ALA A CA 1
ATOM 1488 C C . ALA A 1 201 ? 13.031 -18.75 6.676 1 92.19 201 ALA A C 1
ATOM 1490 O O . ALA A 1 201 ? 13.781 -19.359 7.441 1 92.19 201 ALA A O 1
ATOM 1491 N N . GLY A 1 202 ? 11.711 -18.844 6.676 1 90.69 202 GLY A N 1
ATOM 1492 C CA . GLY A 1 202 ? 11.07 -19.812 7.555 1 90.69 202 GLY A CA 1
ATOM 1493 C C . GLY A 1 202 ? 9.609 -19.484 7.828 1 90.69 202 GLY A C 1
ATOM 1494 O O . GLY A 1 202 ? 8.977 -18.75 7.066 1 90.69 202 GLY A O 1
ATOM 1495 N N . HIS A 1 203 ? 9.117 -20.188 8.75 1 88.5 203 HIS A N 1
ATOM 1496 C CA . HIS A 1 203 ? 7.762 -19.891 9.195 1 88.5 203 HIS A CA 1
ATOM 1497 C C . HIS A 1 203 ? 7.66 -18.469 9.734 1 88.5 203 HIS A C 1
ATOM 1499 O O . HIS A 1 203 ? 8.609 -17.969 10.344 1 88.5 203 HIS A O 1
ATOM 1505 N N . PRO A 1 204 ? 6.492 -17.828 9.539 1 85.12 204 PRO A N 1
ATOM 1506 C CA . PRO A 1 204 ? 6.32 -16.438 9.969 1 85.12 204 PRO A CA 1
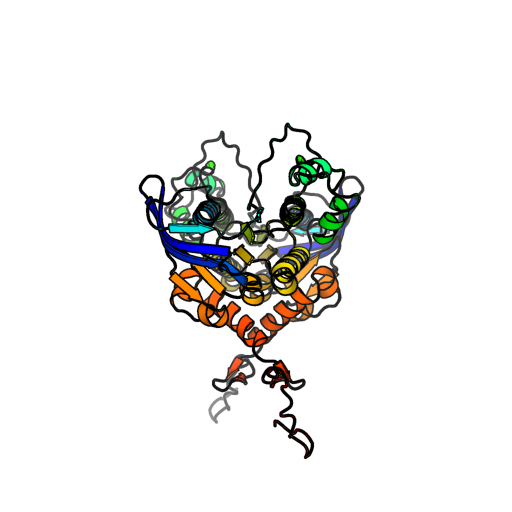ATOM 1507 C C . PRO A 1 204 ? 6.719 -16.219 11.43 1 85.12 204 PRO A C 1
ATOM 1509 O O . PRO A 1 204 ? 7.402 -15.25 11.742 1 85.12 204 PRO A O 1
ATOM 1512 N N . GLU A 1 205 ? 6.434 -17.094 12.297 1 81.31 205 GLU A N 1
ATOM 1513 C CA . GLU A 1 205 ? 6.734 -16.953 13.711 1 81.31 205 GLU A CA 1
ATOM 1514 C C . GLU A 1 205 ? 8.242 -16.922 13.961 1 81.31 205 GLU A C 1
ATOM 1516 O O . GLU A 1 205 ? 8.727 -16.172 14.805 1 81.31 205 GLU A O 1
ATOM 1521 N N . THR A 1 206 ? 8.875 -17.703 13.227 1 83.94 206 THR A N 1
ATOM 1522 C CA . THR A 1 206 ? 10.328 -17.797 13.367 1 83.94 206 THR A CA 1
ATOM 1523 C C . THR A 1 206 ? 11.008 -16.594 12.734 1 83.94 206 THR A C 1
ATOM 1525 O O . THR A 1 206 ? 11.93 -16.016 13.312 1 83.94 206 THR A O 1
ATOM 1528 N N . VAL A 1 207 ? 10.508 -16.188 11.656 1 85.75 207 VAL A N 1
ATOM 1529 C CA . VAL A 1 207 ? 11.125 -15.109 10.883 1 85.75 207 VAL A CA 1
ATOM 1530 C C . VAL A 1 207 ? 10.969 -13.781 11.625 1 85.75 207 VAL A C 1
ATOM 1532 O O . VAL A 1 207 ? 11.891 -12.961 11.641 1 85.75 207 VAL A O 1
ATOM 1535 N N . SER A 1 208 ? 9.828 -13.586 12.242 1 82.56 208 SER A N 1
ATOM 1536 C CA . SER A 1 208 ? 9.547 -12.32 12.906 1 82.56 208 SER A CA 1
ATOM 1537 C C . SER A 1 208 ? 10.508 -12.078 14.07 1 82.56 208 SER A C 1
ATOM 1539 O O . SER A 1 208 ? 10.695 -10.938 14.508 1 82.56 208 SER A O 1
ATOM 1541 N N . ARG A 1 209 ? 11.156 -13.117 14.492 1 83.31 209 ARG A N 1
ATOM 1542 C CA . ARG A 1 209 ? 12.062 -13.008 15.633 1 83.31 209 ARG A CA 1
ATOM 1543 C C . ARG A 1 209 ? 13.516 -13.086 15.18 1 83.31 209 ARG A C 1
ATOM 1545 O O . ARG A 1 209 ? 14.438 -12.961 15.992 1 83.31 209 ARG A O 1
ATOM 1552 N N . HIS A 1 210 ? 13.641 -13.32 13.992 1 87.31 210 HIS A N 1
ATOM 1553 C CA . HIS A 1 210 ? 14.992 -13.484 13.469 1 87.31 210 HIS A CA 1
ATOM 1554 C C . HIS A 1 210 ? 15.734 -12.148 13.453 1 87.31 210 HIS A C 1
ATOM 1556 O O . HIS A 1 210 ? 15.172 -11.117 13.086 1 87.31 210 HIS A O 1
ATOM 1562 N N . PRO A 1 211 ? 16.984 -12.141 13.773 1 89.56 211 PRO A N 1
ATOM 1563 C CA . PRO A 1 211 ? 17.766 -10.898 13.82 1 89.56 211 PRO A CA 1
ATOM 1564 C C . PRO A 1 211 ? 17.844 -10.195 12.469 1 89.56 211 PRO A C 1
ATOM 1566 O O . PRO A 1 211 ? 17.812 -8.961 12.414 1 89.56 211 PRO A O 1
ATOM 1569 N N . GLU A 1 212 ? 17.906 -10.938 11.492 1 89.75 212 GLU A N 1
ATOM 1570 C CA . GLU A 1 212 ? 17.984 -10.328 10.172 1 89.75 212 GLU A CA 1
ATOM 1571 C C . GLU A 1 212 ? 16.672 -9.633 9.805 1 89.75 212 GLU A C 1
ATOM 1573 O O . GLU A 1 212 ? 16.688 -8.633 9.078 1 89.75 212 GLU A O 1
ATOM 1578 N N . TYR A 1 213 ? 15.617 -10.195 10.242 1 87.88 213 TYR A N 1
ATOM 1579 C CA . TYR A 1 213 ? 14.32 -9.555 10.031 1 87.88 213 TYR A CA 1
ATOM 1580 C C . TYR A 1 213 ? 14.273 -8.195 10.719 1 87.88 213 TYR A C 1
ATOM 1582 O O . TYR A 1 213 ? 13.852 -7.207 10.109 1 87.88 213 TYR A O 1
ATOM 1590 N N . LEU A 1 214 ? 14.742 -8.156 11.914 1 85.5 214 LEU A N 1
ATOM 1591 C CA . LEU A 1 214 ? 14.82 -6.922 12.68 1 85.5 214 LEU A CA 1
ATOM 1592 C C . LEU A 1 214 ? 15.711 -5.898 11.977 1 85.5 214 LEU A C 1
ATOM 1594 O O . LEU A 1 214 ? 15.398 -4.707 11.969 1 85.5 214 LEU A O 1
ATOM 1598 N N . ALA A 1 215 ? 16.734 -6.438 11.477 1 88.44 215 ALA A N 1
ATOM 1599 C CA . ALA A 1 215 ? 17.672 -5.555 10.781 1 88.44 215 ALA A CA 1
ATOM 1600 C C . ALA A 1 215 ? 17.047 -4.965 9.523 1 88.44 215 ALA A C 1
ATOM 1602 O O . ALA A 1 215 ? 17.297 -3.809 9.18 1 88.44 215 ALA A O 1
ATOM 1603 N N . LEU A 1 216 ? 16.219 -5.758 8.875 1 87.81 216 LEU A N 1
ATOM 1604 C CA . LEU A 1 216 ? 15.617 -5.348 7.613 1 87.81 216 LEU A CA 1
ATOM 1605 C C . LEU A 1 216 ? 14.461 -4.375 7.852 1 87.81 216 LEU A C 1
ATOM 1607 O O . LEU A 1 216 ? 14.305 -3.4 7.113 1 87.81 216 LEU A O 1
ATOM 1611 N N . PHE A 1 217 ? 13.672 -4.598 8.844 1 87.12 217 PHE A N 1
ATOM 1612 C CA . PHE A 1 217 ? 12.414 -3.871 8.938 1 87.12 217 PHE A CA 1
ATOM 1613 C C . PHE A 1 217 ? 12.375 -2.998 10.188 1 87.12 217 PHE A C 1
ATOM 1615 O O . PHE A 1 217 ? 11.531 -2.105 10.297 1 87.12 217 PHE A O 1
ATOM 1622 N N . GLY A 1 218 ? 13.258 -3.248 11.109 1 85.31 218 GLY A N 1
ATOM 1623 C CA . GLY A 1 218 ? 13.344 -2.43 12.312 1 85.31 218 GLY A CA 1
ATOM 1624 C C . GLY A 1 218 ? 12.547 -2.992 13.477 1 85.31 218 GLY A C 1
ATOM 1625 O O . GLY A 1 218 ? 11.664 -3.83 13.281 1 85.31 218 GLY A O 1
ATOM 1626 N N . PRO A 1 219 ? 12.859 -2.527 14.633 1 79.19 219 PRO A N 1
ATOM 1627 C CA . PRO A 1 219 ? 12.281 -3.094 15.852 1 79.19 219 PRO A CA 1
ATOM 1628 C C . PRO A 1 219 ? 10.789 -2.816 15.977 1 79.19 219 PRO A C 1
ATOM 1630 O O . PRO A 1 219 ? 10.047 -3.646 16.516 1 79.19 219 PRO A O 1
ATOM 1633 N N . ARG A 1 220 ? 10.398 -1.76 15.539 1 76.69 220 ARG A N 1
ATOM 1634 C CA . ARG A 1 220 ? 8.992 -1.404 15.695 1 76.69 220 ARG A CA 1
ATOM 1635 C C . ARG A 1 220 ? 8.102 -2.332 14.875 1 76.69 220 ARG A C 1
ATOM 1637 O O . ARG A 1 220 ? 7.07 -2.803 15.367 1 76.69 220 ARG A O 1
ATOM 1644 N N . VAL A 1 221 ? 8.547 -2.496 13.688 1 79.38 221 VAL A N 1
ATOM 1645 C CA . VAL A 1 221 ? 7.785 -3.389 12.82 1 79.38 221 VAL A CA 1
ATOM 1646 C C . VAL A 1 221 ? 7.793 -4.801 13.398 1 79.38 221 VAL A C 1
ATOM 1648 O O . VAL A 1 221 ? 6.754 -5.465 13.445 1 79.38 221 VAL A O 1
ATOM 1651 N N . ALA A 1 222 ? 8.938 -5.16 13.82 1 78.25 222 ALA A N 1
ATOM 1652 C CA . ALA A 1 222 ? 9.078 -6.496 14.398 1 78.25 222 ALA A CA 1
ATOM 1653 C C . ALA A 1 222 ? 8.164 -6.668 15.609 1 78.25 222 ALA A C 1
ATOM 1655 O O . ALA A 1 222 ? 7.531 -7.711 15.773 1 78.25 222 ALA A O 1
ATOM 1656 N N . ALA A 1 223 ? 8.102 -5.695 16.391 1 73.94 223 ALA A N 1
ATOM 1657 C CA . ALA A 1 223 ? 7.281 -5.742 17.594 1 73.94 223 ALA A CA 1
ATOM 1658 C C . ALA A 1 223 ? 5.801 -5.848 17.25 1 73.94 223 ALA A C 1
ATOM 1660 O O . ALA A 1 223 ? 5.059 -6.605 17.875 1 73.94 223 ALA A O 1
ATOM 1661 N N . SER A 1 224 ? 5.453 -5.129 16.312 1 73.62 224 SER A N 1
ATOM 1662 C CA . SER A 1 224 ? 4.059 -5.152 15.891 1 73.62 224 SER A CA 1
ATOM 1663 C C . SER A 1 224 ? 3.664 -6.527 15.359 1 73.62 224 SER A C 1
ATOM 1665 O O . SER A 1 224 ? 2.57 -7.02 15.648 1 73.62 224 SER A O 1
ATOM 1667 N N . LEU A 1 225 ? 4.539 -7.137 14.68 1 75.88 225 LEU A N 1
ATOM 1668 C CA . LEU A 1 225 ? 4.254 -8.445 14.094 1 75.88 225 LEU A CA 1
ATOM 1669 C C . LEU A 1 225 ? 4.281 -9.531 15.164 1 75.88 225 LEU A C 1
ATOM 1671 O O . LEU A 1 225 ? 3.52 -10.5 15.094 1 75.88 225 LEU A O 1
ATOM 1675 N N . ALA A 1 226 ? 5.23 -9.352 16.062 1 70.25 226 ALA A N 1
ATOM 1676 C CA . ALA A 1 226 ? 5.316 -10.32 17.156 1 70.25 226 ALA A CA 1
ATOM 1677 C C . ALA A 1 226 ? 4.004 -10.391 17.938 1 70.25 226 ALA A C 1
ATOM 1679 O O . ALA A 1 226 ? 3.557 -11.477 18.312 1 70.25 226 ALA A O 1
ATOM 1680 N N . ILE A 1 227 ? 3.41 -9.336 18.125 1 67 227 ILE A N 1
ATOM 1681 C CA . ILE A 1 227 ? 2.127 -9.258 18.812 1 67 227 ILE A CA 1
ATOM 1682 C C . ILE A 1 227 ? 1.061 -9.992 18 1 67 227 ILE A C 1
ATOM 1684 O O . ILE A 1 227 ? 0.265 -10.758 18.547 1 67 227 ILE A O 1
ATOM 1688 N N . TYR A 1 228 ? 1.203 -9.82 16.797 1 67.88 228 TYR A N 1
ATOM 1689 C CA . TYR A 1 228 ? 0.215 -10.414 15.898 1 67.88 228 TYR A CA 1
ATOM 1690 C C . TYR A 1 228 ? 0.351 -11.93 15.852 1 67.88 228 TYR A C 1
ATOM 1692 O O . TYR A 1 228 ? -0.645 -12.648 15.938 1 67.88 228 TYR A O 1
ATOM 1700 N N . THR A 1 229 ? 1.548 -12.359 15.688 1 67.12 229 THR A N 1
ATOM 1701 C CA . THR A 1 229 ? 1.798 -13.789 15.555 1 67.12 229 THR A CA 1
ATOM 1702 C C . THR A 1 229 ? 1.51 -14.508 16.859 1 67.12 229 THR A C 1
ATOM 1704 O O . THR A 1 229 ? 1.047 -15.656 16.859 1 67.12 229 THR A O 1
ATOM 1707 N N . HIS A 1 230 ? 1.809 -13.859 17.922 1 63.81 230 HIS A N 1
ATOM 1708 C CA . HIS A 1 230 ? 1.558 -14.445 19.234 1 63.81 230 HIS A CA 1
ATOM 1709 C C . HIS A 1 230 ? 0.064 -14.641 19.469 1 63.81 230 HIS A C 1
ATOM 1711 O O . HIS A 1 230 ? -0.354 -15.656 20.031 1 63.81 230 HIS A O 1
ATOM 1717 N N . ALA A 1 231 ? -0.721 -13.766 19.172 1 58.56 231 ALA A N 1
ATOM 1718 C CA . ALA A 1 231 ? -2.164 -13.844 19.391 1 58.56 231 ALA A CA 1
ATOM 1719 C C . ALA A 1 231 ? -2.789 -14.93 18.516 1 58.56 231 ALA A C 1
ATOM 1721 O O . ALA A 1 231 ? -3.797 -15.531 18.891 1 58.56 231 ALA A O 1
ATOM 1722 N N . HIS A 1 232 ? -2.18 -15.141 17.406 1 58.03 232 HIS A N 1
ATOM 1723 C CA . HIS A 1 232 ? -2.752 -16.125 16.484 1 58.03 232 HIS A CA 1
ATOM 1724 C C . HIS A 1 232 ? -2.301 -17.531 16.844 1 58.03 232 HIS A C 1
ATOM 1726 O O . HIS A 1 232 ? -2.904 -18.516 16.391 1 58.03 232 HIS A O 1
ATOM 1732 N N . ASP A 1 233 ? -1.27 -17.719 17.641 1 51.25 233 ASP A N 1
ATOM 1733 C CA . ASP A 1 233 ? -0.779 -19.047 18 1 51.25 233 ASP A CA 1
ATOM 1734 C C . ASP A 1 233 ? -1.4 -19.547 19.297 1 51.25 233 ASP A C 1
ATOM 1736 O O . ASP A 1 233 ? -1.203 -20.688 19.688 1 51.25 233 ASP A O 1
ATOM 1740 N N . HIS A 1 234 ? -2.059 -18.672 20.156 1 50.59 234 HIS A N 1
ATOM 1741 C CA . HIS A 1 234 ? -2.727 -19.172 21.359 1 50.59 234 HIS A CA 1
ATOM 1742 C C . HIS A 1 234 ? -4.074 -18.484 21.562 1 50.59 234 HIS A C 1
ATOM 1744 O O . HIS A 1 234 ? -4.32 -17.406 21.016 1 50.59 234 HIS A O 1
ATOM 1750 N N . GLY A 1 235 ? -5.188 -19.359 21.906 1 49.75 235 GLY A N 1
ATOM 1751 C CA . GLY A 1 235 ? -6.496 -18.828 22.25 1 49.75 235 GLY A CA 1
ATOM 1752 C C . GLY A 1 235 ? -6.496 -18.031 23.531 1 49.75 235 GLY A C 1
ATOM 1753 O O . GLY A 1 235 ? -5.566 -18.125 24.344 1 49.75 235 GLY A O 1
ATOM 1754 N N . HIS A 1 236 ? -7.176 -16.859 23.656 1 46.28 236 HIS A N 1
ATOM 1755 C CA . HIS A 1 236 ? -7.406 -16.234 24.953 1 46.28 236 HIS A CA 1
ATOM 1756 C C . HIS A 1 236 ? -8.75 -16.656 25.531 1 46.28 236 HIS A C 1
ATOM 1758 O O . HIS A 1 236 ? -9.758 -16.703 24.828 1 46.28 236 HIS A O 1
ATOM 1764 N N . GLY A 1 237 ? -8.695 -17.234 26.734 1 40.16 237 GLY A N 1
ATOM 1765 C CA . GLY A 1 237 ? -9.93 -17.531 27.438 1 40.16 237 GLY A CA 1
ATOM 1766 C C . GLY A 1 237 ? -10.766 -16.297 27.719 1 40.16 237 GLY A C 1
ATOM 1767 O O . GLY A 1 237 ? -10.273 -15.164 27.609 1 40.16 237 GLY A O 1
ATOM 1768 N N . ALA A 1 238 ? -12.164 -16.578 27.938 1 47.47 238 ALA A N 1
ATOM 1769 C CA . ALA A 1 238 ? -13.125 -15.531 28.281 1 47.47 238 ALA A CA 1
ATOM 1770 C C . ALA A 1 238 ? -12.57 -14.609 29.359 1 47.47 238 ALA A C 1
ATOM 1772 O O . ALA A 1 238 ? -12.953 -13.438 29.453 1 47.47 238 ALA A O 1
ATOM 1773 N N . ASP A 1 239 ? -11.828 -15.102 30.172 1 41.44 239 ASP A N 1
ATOM 1774 C CA . ASP A 1 239 ? -11.297 -14.391 31.328 1 41.44 239 ASP A CA 1
ATOM 1775 C C . ASP A 1 239 ? -9.953 -13.742 31 1 41.44 239 ASP A C 1
ATOM 1777 O O . ASP A 1 239 ? -9.266 -13.242 31.906 1 41.44 239 ASP A O 1
ATOM 1781 N N . GLY A 1 240 ? -9.508 -13.664 29.812 1 43.94 240 GLY A N 1
ATOM 1782 C CA . GLY A 1 240 ? -8.234 -13.094 29.391 1 43.94 240 GLY A CA 1
ATOM 1783 C C . GLY A 1 240 ? -7.082 -14.07 29.5 1 43.94 240 GLY A C 1
ATOM 1784 O O . GLY A 1 240 ? -5.922 -13.695 29.344 1 43.94 240 GLY A O 1
ATOM 1785 N N . SER A 1 241 ? -7.348 -15.242 29.828 1 42.59 241 SER A N 1
ATOM 1786 C CA . SER A 1 241 ? -6.32 -16.266 30.031 1 42.59 241 SER A CA 1
ATOM 1787 C C . SER A 1 241 ? -5.816 -16.797 28.703 1 42.59 241 SER A C 1
ATOM 1789 O O . SER A 1 241 ? -6.543 -16.797 27.703 1 42.59 241 SER A O 1
ATOM 1791 N N . VAL A 1 242 ? -4.629 -16.875 28.609 1 47.34 242 VAL A N 1
ATOM 1792 C CA . VAL A 1 242 ? -4.012 -17.5 27.438 1 47.34 242 VAL A CA 1
ATOM 1793 C C . VAL A 1 242 ? -4.41 -18.969 27.391 1 47.34 242 VAL A C 1
ATOM 1795 O O . VAL A 1 242 ? -4.203 -19.719 28.344 1 47.34 242 VAL A O 1
ATOM 1798 N N . LEU A 1 243 ? -5.41 -19.359 26.484 1 45.81 243 LEU A N 1
ATOM 1799 C CA . LEU A 1 243 ? -5.73 -20.766 26.297 1 45.81 243 LEU A CA 1
ATOM 1800 C C . LEU A 1 243 ? -4.898 -21.375 25.172 1 45.81 243 LEU A C 1
ATOM 1802 O O . LEU A 1 243 ? -4.695 -20.75 24.125 1 45.81 243 LEU A O 1
ATOM 1806 N N . PRO A 1 244 ? -4.078 -22.359 25.422 1 43.44 244 PRO A N 1
ATOM 1807 C CA . PRO A 1 244 ? -3.404 -23.062 24.328 1 43.44 244 PRO A CA 1
ATOM 1808 C C . PRO A 1 244 ? -4.352 -23.406 23.188 1 43.44 244 PRO A C 1
ATOM 1810 O O . PRO A 1 244 ? -5.535 -23.672 23.406 1 43.44 244 PRO A O 1
ATOM 1813 N N . LEU A 1 245 ? -4.223 -22.844 22.062 1 40.25 245 LEU A N 1
ATOM 1814 C CA . LEU A 1 245 ? -5.02 -23.359 20.953 1 40.25 245 LEU A CA 1
ATOM 1815 C C . LEU A 1 245 ? -5.113 -24.891 21.016 1 40.25 245 LEU A C 1
ATOM 1817 O O . LEU A 1 245 ? -4.137 -25.562 21.359 1 40.25 245 LEU A O 1
ATOM 1821 N N . ALA A 1 246 ? -6.32 -25.578 21.188 1 35.38 246 ALA A N 1
ATOM 1822 C CA . ALA A 1 246 ? -6.535 -27.016 21.141 1 35.38 246 ALA A CA 1
ATOM 1823 C C . ALA A 1 246 ? -5.738 -27.656 20 1 35.38 246 ALA A C 1
ATOM 1825 O O . ALA A 1 246 ? -5.777 -27.188 18.859 1 35.38 246 ALA A O 1
ATOM 1826 N N . GLU A 1 247 ? -4.641 -28.391 20.156 1 33.44 247 GLU A N 1
ATOM 1827 C CA . GLU A 1 247 ? -4.254 -29.375 19.141 1 33.44 247 GLU A CA 1
ATOM 1828 C C . GLU A 1 247 ? -5.477 -29.938 18.422 1 33.44 247 GLU A C 1
ATOM 1830 O O . GLU A 1 247 ? -6.59 -29.875 18.938 1 33.44 247 GLU A O 1
ATOM 1835 N N . GLY A 1 248 ? -5.586 -30.219 17.094 1 31.66 248 GLY A N 1
ATOM 1836 C CA . GLY A 1 248 ? -6.551 -31.219 16.641 1 31.66 248 GLY A CA 1
ATOM 1837 C C . GLY A 1 248 ? -6.887 -32.25 17.703 1 31.66 248 GLY A C 1
ATOM 1838 O O . GLY A 1 248 ? -5.996 -32.75 18.391 1 31.66 248 GLY A O 1
ATOM 1839 N N . GLY A 1 249 ? -8.016 -32.188 18.391 1 30.64 249 GLY A N 1
ATOM 1840 C CA . GLY A 1 249 ? -8.695 -33.156 19.219 1 30.64 249 GLY A CA 1
ATOM 1841 C C . GLY A 1 249 ? -8.531 -34.594 18.719 1 30.64 249 GLY A C 1
ATOM 1842 O O . GLY A 1 249 ? -9.273 -35.031 17.828 1 30.64 249 GLY A O 1
ATOM 1843 N N . GLY A 1 250 ? -7.348 -35.25 18.344 1 28.3 250 GLY A N 1
ATOM 1844 C CA . GLY A 1 250 ? -7.609 -36.656 18.609 1 28.3 250 GLY A CA 1
ATOM 1845 C C . GLY A 1 250 ? -8.133 -36.906 20.016 1 28.3 250 GLY A C 1
ATOM 1846 O O . GLY A 1 250 ? -7.594 -36.406 20.984 1 28.3 250 GLY A O 1
ATOM 1847 N N . GLU A 1 251 ? -9.43 -36.812 20.156 1 31.42 251 GLU A N 1
ATOM 1848 C CA . GLU A 1 251 ? -10.055 -37.469 21.312 1 31.42 251 GLU A CA 1
ATOM 1849 C C . GLU A 1 251 ? -9.266 -38.688 21.766 1 31.42 251 GLU A C 1
ATOM 1851 O O . GLU A 1 251 ? -8.953 -39.562 20.969 1 31.42 251 GLU A O 1
ATOM 1856 N N . PRO A 1 252 ? -8.242 -38.594 22.641 1 31.78 252 PRO A N 1
ATOM 1857 C CA . PRO A 1 252 ? -7.93 -39.969 23.094 1 31.78 252 PRO A CA 1
ATOM 1858 C C . PRO A 1 252 ? -9.18 -40.812 23.344 1 31.78 252 PRO A C 1
ATOM 1860 O O . PRO A 1 252 ? -10.016 -40.438 24.156 1 31.78 252 PRO A O 1
ATOM 1863 N N . HIS A 1 253 ? -9.867 -41.281 22.172 1 31.39 253 HIS A N 1
ATOM 1864 C CA . HIS A 1 253 ? -10.922 -42.281 22.297 1 31.39 253 HIS A CA 1
ATOM 1865 C C . HIS A 1 253 ? -10.531 -43.375 23.266 1 31.39 253 HIS A C 1
ATOM 1867 O O . HIS A 1 253 ? -9.453 -43.969 23.141 1 31.39 253 HIS A O 1
ATOM 1873 N N . THR A 1 254 ? -10.656 -43.094 24.516 1 31.38 254 THR A N 1
ATOM 1874 C CA . THR A 1 254 ? -10.578 -44.188 25.453 1 31.38 254 THR A CA 1
ATOM 1875 C C . THR A 1 254 ? -11.312 -45.406 24.891 1 31.38 254 THR A C 1
ATOM 1877 O O . THR A 1 254 ? -12.453 -45.312 24.438 1 31.38 254 THR A O 1
ATOM 1880 N N . HIS A 1 255 ? -10.492 -46.406 24.266 1 31.34 255 HIS A N 1
ATOM 1881 C CA . HIS A 1 255 ? -10.891 -47.75 23.828 1 31.34 255 HIS A CA 1
ATOM 1882 C C . HIS A 1 255 ? -11.844 -48.406 24.844 1 31.34 255 HIS A C 1
ATOM 1884 O O . HIS A 1 255 ? -11.516 -48.5 26.016 1 31.34 255 HIS A O 1
ATOM 1890 N N . GLY A 1 256 ? -13.086 -48.031 24.797 1 29.38 256 GLY A N 1
ATOM 1891 C CA . GLY A 1 256 ? -13.938 -48.938 25.562 1 29.38 256 GLY A CA 1
ATOM 1892 C C . GLY A 1 256 ? -13.773 -50.375 25.172 1 29.38 256 GLY A C 1
ATOM 1893 O O . GLY A 1 256 ? -13.078 -50.688 24.203 1 29.38 256 GLY A O 1
ATOM 1894 N N . PRO A 1 257 ? -14.234 -51.406 25.875 1 35.03 257 PRO A N 1
ATOM 1895 C CA . PRO A 1 257 ? -14.039 -52.844 25.688 1 35.03 257 PRO A CA 1
ATOM 1896 C C . PRO A 1 257 ? -14.188 -53.25 24.219 1 35.03 257 PRO A C 1
ATOM 1898 O O . PRO A 1 257 ? -13.625 -54.281 23.812 1 35.03 257 PRO A O 1
ATOM 1901 N N . GLY A 1 258 ? -15.07 -52.531 23.453 1 30.73 258 GLY A N 1
ATOM 1902 C CA . GLY A 1 258 ? -15.414 -53.125 22.172 1 30.73 258 GLY A CA 1
ATOM 1903 C C . GLY A 1 258 ? -14.414 -52.812 21.078 1 30.73 258 GLY A C 1
ATOM 1904 O O . GLY A 1 258 ? -14.664 -53.094 19.906 1 30.73 258 GLY A O 1
ATOM 1905 N N . CYS A 1 259 ? -13.516 -51.812 21.219 1 30.45 259 CYS A N 1
ATOM 1906 C CA . CYS A 1 259 ? -12.625 -51.531 20.094 1 30.45 259 CYS A CA 1
ATOM 1907 C C . CYS A 1 259 ? -11.633 -52.656 19.875 1 30.45 259 CYS A C 1
ATOM 1909 O O . CYS A 1 259 ? -10.719 -52.844 20.672 1 30.45 259 CYS A O 1
ATOM 1911 N N . ARG A 1 260 ? -12.172 -53.719 19.359 1 26.53 260 ARG A N 1
ATOM 1912 C CA . ARG A 1 260 ? -11.461 -54.906 18.922 1 26.53 260 ARG A CA 1
ATOM 1913 C C . ARG A 1 260 ? -10.43 -54.562 17.844 1 26.53 260 ARG A C 1
ATOM 1915 O O . ARG A 1 260 ? -10.797 -54.125 16.75 1 26.53 260 ARG A O 1
ATOM 1922 N N . HIS A 1 261 ? -9.383 -53.75 18.203 1 25.39 261 HIS A N 1
ATOM 1923 C CA . HIS A 1 261 ? -8.305 -53.781 17.219 1 25.39 261 HIS A CA 1
ATOM 1924 C C . HIS A 1 261 ? -7.832 -55.188 16.922 1 25.39 261 HIS A C 1
ATOM 1926 O O . HIS A 1 261 ? -7.105 -55.781 17.734 1 25.39 261 HIS A O 1
ATOM 1932 N N . GLY A 1 262 ? -8.805 -56.156 16.672 1 22.28 262 GLY A N 1
ATOM 1933 C CA . GLY A 1 262 ? -8.203 -57.312 16 1 22.28 262 GLY A CA 1
ATOM 1934 C C . GLY A 1 262 ? -7.754 -57 14.578 1 22.28 262 GLY A C 1
ATOM 1935 O O . GLY A 1 262 ? -8.234 -56.031 13.969 1 22.28 262 GLY A O 1
ATOM 1936 N N . MET B 1 1 ? -7.832 26.641 20.828 1 77.19 1 MET B N 1
ATOM 1937 C CA . MET B 1 1 ? -8.57 26.812 19.594 1 77.19 1 MET B CA 1
ATOM 1938 C C . MET B 1 1 ? -8.211 25.734 18.578 1 77.19 1 MET B C 1
ATOM 1940 O O . MET B 1 1 ? -7.062 25.281 18.547 1 77.19 1 MET B O 1
ATOM 1944 N N . SER B 1 2 ? -9.219 25.203 17.875 1 94.19 2 SER B N 1
ATOM 1945 C CA . SER B 1 2 ? -8.984 24.109 16.938 1 94.19 2 SER B CA 1
ATOM 1946 C C . SER B 1 2 ? -8.25 24.578 15.695 1 94.19 2 SER B C 1
ATOM 1948 O O . SER B 1 2 ? -8.383 25.75 15.297 1 94.19 2 SER B O 1
ATOM 1950 N N . LEU B 1 3 ? -7.418 23.812 15.195 1 98 3 LEU B N 1
ATOM 1951 C CA . LEU B 1 3 ? -6.668 24.141 13.992 1 98 3 LEU B CA 1
ATOM 1952 C C . LEU B 1 3 ? -7.535 23.984 12.75 1 98 3 LEU B C 1
ATOM 1954 O O . LEU B 1 3 ? -7.293 24.641 11.727 1 98 3 LEU B O 1
ATOM 1958 N N . LEU B 1 4 ? -8.523 23.125 12.82 1 98.25 4 LEU B N 1
ATOM 1959 C CA . LEU B 1 4 ? -9.461 22.844 11.742 1 98.25 4 LEU B CA 1
ATOM 1960 C C . LEU B 1 4 ? -10.789 22.328 12.297 1 98.25 4 LEU B C 1
ATOM 1962 O O . LEU B 1 4 ? -10.805 21.484 13.203 1 98.25 4 LEU B O 1
ATOM 1966 N N . ASN B 1 5 ? -11.844 22.906 11.789 1 98.19 5 ASN B N 1
ATOM 1967 C CA . ASN B 1 5 ? -13.172 22.453 12.195 1 98.19 5 ASN B CA 1
ATOM 1968 C C . ASN B 1 5 ? -14.133 22.406 11.016 1 98.19 5 ASN B C 1
ATOM 1970 O O . ASN B 1 5 ? -14.375 23.422 10.359 1 98.19 5 ASN B O 1
ATOM 1974 N N . LEU B 1 6 ? -14.594 21.266 10.688 1 97.81 6 LEU B N 1
ATOM 1975 C CA . LEU B 1 6 ? -15.68 21.047 9.734 1 97.81 6 LEU B CA 1
ATOM 1976 C C . LEU B 1 6 ? -16.984 20.766 10.453 1 97.81 6 LEU B C 1
ATOM 1978 O O . LEU B 1 6 ? -17.047 19.906 11.344 1 97.81 6 LEU B O 1
ATOM 1982 N N . SER B 1 7 ? -18.016 21.5 10.062 1 97.75 7 SER B N 1
ATOM 1983 C CA . SER B 1 7 ? -19.328 21.328 10.68 1 97.75 7 SER B CA 1
ATOM 1984 C C . SER B 1 7 ? -20.406 21.109 9.633 1 97.75 7 SER B C 1
ATOM 1986 O O . SER B 1 7 ? -20.734 22.031 8.867 1 97.75 7 SER B O 1
ATOM 1988 N N . GLY B 1 8 ? -20.922 19.906 9.648 1 97.5 8 GLY B N 1
ATOM 1989 C CA . GLY B 1 8 ? -22.031 19.578 8.773 1 97.5 8 GLY B CA 1
ATOM 1990 C C . GLY B 1 8 ? -21.688 19.734 7.301 1 97.5 8 GLY B C 1
ATOM 1991 O O . GLY B 1 8 ? -22.516 20.234 6.52 1 97.5 8 GLY B O 1
ATOM 1992 N N . VAL B 1 9 ? -20.594 19.344 6.91 1 97.44 9 VAL B N 1
ATOM 1993 C CA . VAL B 1 9 ? -20.109 19.594 5.555 1 97.44 9 VAL B CA 1
ATOM 1994 C C . VAL B 1 9 ? -20.766 18.609 4.586 1 97.44 9 VAL B C 1
ATOM 1996 O O . VAL B 1 9 ? -20.781 17.406 4.828 1 97.44 9 VAL B O 1
ATOM 1999 N N . ARG B 1 10 ? -21.312 19.172 3.574 1 97.69 10 ARG B N 1
ATOM 2000 C CA . ARG B 1 10 ? -21.891 18.406 2.473 1 97.69 10 ARG B CA 1
ATOM 2001 C C . ARG B 1 10 ? -21.234 18.766 1.148 1 97.69 10 ARG B C 1
ATOM 2003 O O . ARG B 1 10 ? -20.938 19.938 0.901 1 97.69 10 ARG B O 1
ATOM 2010 N N . LEU B 1 11 ? -20.953 17.781 0.342 1 97.44 11 LEU B N 1
ATOM 2011 C CA . LEU B 1 11 ? -20.344 18 -0.96 1 97.44 11 LEU B CA 1
ATOM 2012 C C . LEU B 1 11 ? -20.891 17.031 -1.994 1 97.44 11 LEU B C 1
ATOM 2014 O O . LEU B 1 11 ? -21.047 15.836 -1.715 1 97.44 11 LEU B O 1
ATOM 2018 N N . SER B 1 12 ? -21.219 17.516 -3.145 1 95.56 12 SER B N 1
ATOM 2019 C CA . SER B 1 12 ? -21.656 16.703 -4.27 1 95.56 12 SER B CA 1
ATOM 2020 C C . SER B 1 12 ? -20.797 16.953 -5.504 1 95.56 12 SER B C 1
ATOM 2022 O O . SER B 1 12 ? -20.266 18.047 -5.688 1 95.56 12 SER B O 1
ATOM 2024 N N . HIS B 1 13 ? -20.516 15.914 -6.223 1 90.69 13 HIS B N 1
ATOM 2025 C CA . HIS B 1 13 ? -19.859 16 -7.516 1 90.69 13 HIS B CA 1
ATOM 2026 C C . HIS B 1 13 ? -20.703 15.367 -8.617 1 90.69 13 HIS B C 1
ATOM 2028 O O . HIS B 1 13 ? -21.062 14.188 -8.531 1 90.69 13 HIS B O 1
ATOM 2034 N N . GLY B 1 14 ? -20.984 16.109 -9.719 1 88.25 14 GLY B N 1
ATOM 2035 C CA . GLY B 1 14 ? -21.766 15.594 -10.828 1 88.25 14 GLY B CA 1
ATOM 2036 C C . GLY B 1 14 ? -23.109 15.008 -10.398 1 88.25 14 GLY B C 1
ATOM 2037 O O . GLY B 1 14 ? -23.516 13.953 -10.898 1 88.25 14 GLY B O 1
ATOM 2038 N N . GLY B 1 15 ? -23.641 15.492 -9.367 1 87.62 15 GLY B N 1
ATOM 2039 C CA . GLY B 1 15 ? -24.938 15.039 -8.906 1 87.62 15 GLY B CA 1
ATOM 2040 C C . GLY B 1 15 ? -24.844 13.914 -7.891 1 87.62 15 GLY B C 1
ATOM 2041 O O . GLY B 1 15 ? -25.875 13.453 -7.375 1 87.62 15 GLY B O 1
ATOM 2042 N N . HIS B 1 16 ? -23.719 13.484 -7.594 1 91.06 16 HIS B N 1
ATOM 2043 C CA . HIS B 1 16 ? -23.547 12.414 -6.621 1 91.06 16 HIS B CA 1
ATOM 2044 C C . HIS B 1 16 ? -23.031 12.953 -5.293 1 91.06 16 HIS B C 1
ATOM 2046 O O . HIS B 1 16 ? -22.094 13.758 -5.266 1 91.06 16 HIS B O 1
ATOM 2052 N N . LEU B 1 17 ? -23.719 12.562 -4.254 1 93.12 17 LEU B N 1
ATOM 2053 C CA . LEU B 1 17 ? -23.297 12.961 -2.91 1 93.12 17 LEU B CA 1
ATOM 2054 C C . LEU B 1 17 ? -21.984 12.289 -2.52 1 93.12 17 LEU B C 1
ATOM 2056 O O . LEU B 1 17 ? -21.891 11.055 -2.549 1 93.12 17 LEU B O 1
ATOM 2060 N N . VAL B 1 18 ? -21 13.07 -2.168 1 94.69 18 VAL B N 1
ATOM 2061 C CA . VAL B 1 18 ? -19.672 12.57 -1.844 1 94.69 18 VAL B CA 1
ATOM 2062 C C . VAL B 1 18 ? -19.438 12.664 -0.338 1 94.69 18 VAL B C 1
ATOM 2064 O O . VAL B 1 18 ? -18.859 11.758 0.265 1 94.69 18 VAL B O 1
ATOM 2067 N N . LEU B 1 19 ? -19.812 13.75 0.255 1 96.31 19 LEU B N 1
ATOM 2068 C CA . LEU B 1 19 ? -19.766 13.953 1.699 1 96.31 19 LEU B CA 1
ATOM 2069 C C . LEU B 1 19 ? -21.141 14.352 2.229 1 96.31 19 LEU B C 1
ATOM 2071 O O . LEU B 1 19 ? -21.797 15.227 1.663 1 96.31 19 LEU B O 1
ATOM 2075 N N . ASP B 1 20 ? -21.547 13.711 3.252 1 97.06 20 ASP B N 1
ATOM 2076 C CA . ASP B 1 20 ? -22.875 13.945 3.816 1 97.06 20 ASP B CA 1
ATOM 2077 C C . ASP B 1 20 ? -22.797 14.289 5.301 1 97.06 20 ASP B C 1
ATOM 2079 O O . ASP B 1 20 ? -22.781 13.398 6.152 1 97.06 20 ASP B O 1
ATOM 2083 N N . ARG B 1 21 ? -22.844 15.57 5.621 1 95.88 21 ARG B N 1
ATOM 2084 C CA . ARG B 1 21 ? -22.875 16.109 6.973 1 95.88 21 ARG B CA 1
ATOM 2085 C C . ARG B 1 21 ? -21.703 15.625 7.801 1 95.88 21 ARG B C 1
ATOM 2087 O O . ARG B 1 21 ? -21.891 15.047 8.875 1 95.88 21 ARG B O 1
ATOM 2094 N N . VAL B 1 22 ? -20.531 15.883 7.289 1 96.06 22 VAL B N 1
ATOM 2095 C CA . VAL B 1 22 ? -19.312 15.43 7.934 1 96.06 22 VAL B CA 1
ATOM 2096 C C . VAL B 1 22 ? -18.844 16.453 8.969 1 96.06 22 VAL B C 1
ATOM 2098 O O . VAL B 1 22 ? -18.766 17.656 8.664 1 96.06 22 VAL B O 1
ATOM 2101 N N . ASP B 1 23 ? -18.672 16.031 10.18 1 96.62 23 ASP B N 1
ATOM 2102 C CA . ASP B 1 23 ? -18.062 16.812 11.258 1 96.62 23 ASP B CA 1
ATOM 2103 C C . ASP B 1 23 ? -16.656 16.297 11.586 1 96.62 23 ASP B C 1
ATOM 2105 O O . ASP B 1 23 ? -16.453 15.078 11.672 1 96.62 23 ASP B O 1
ATOM 2109 N N . LEU B 1 24 ? -15.758 17.203 11.711 1 96.12 24 LEU B N 1
ATOM 2110 C CA . LEU B 1 24 ? -14.383 16.812 12.016 1 96.12 24 LEU B CA 1
ATOM 2111 C C . LEU B 1 24 ? -13.617 17.984 12.633 1 96.12 24 LEU B C 1
ATOM 2113 O O . LEU B 1 24 ? -13.742 19.125 12.172 1 96.12 24 LEU B O 1
ATOM 2117 N N . THR B 1 25 ? -12.852 17.703 13.68 1 97.12 25 THR B N 1
ATOM 2118 C CA . THR B 1 25 ? -12.039 18.719 14.336 1 97.12 25 THR B CA 1
ATOM 2119 C C . THR B 1 25 ? -10.602 18.219 14.508 1 97.12 25 THR B C 1
ATOM 2121 O O . THR B 1 25 ? -10.375 17.078 14.883 1 97.12 25 THR B O 1
ATOM 2124 N N . VAL B 1 26 ? -9.727 19.031 14.219 1 97.81 26 VAL B N 1
ATOM 2125 C CA . VAL B 1 26 ? -8.312 18.75 14.469 1 97.81 26 VAL B CA 1
ATOM 2126 C C . VAL B 1 26 ? -7.738 19.812 15.422 1 97.81 26 VAL B C 1
ATOM 2128 O O . VAL B 1 26 ? -7.758 21 15.117 1 97.81 26 VAL B O 1
ATOM 2131 N N . ASP B 1 27 ? -7.227 19.328 16.5 1 97.75 27 ASP B N 1
ATOM 2132 C CA . ASP B 1 27 ? -6.605 20.203 17.5 1 97.75 27 ASP B CA 1
ATOM 2133 C C . ASP B 1 27 ? -5.082 20.094 17.438 1 97.75 27 ASP B C 1
ATOM 2135 O O . ASP B 1 27 ? -4.539 19.188 16.797 1 97.75 27 ASP B O 1
ATOM 2139 N N . ALA B 1 28 ? -4.457 21.031 18.125 1 97.56 28 ALA B N 1
ATOM 2140 C CA . ALA B 1 28 ? -3 21.016 18.203 1 97.56 28 ALA B CA 1
ATOM 2141 C C . ALA B 1 28 ? -2.514 19.766 18.938 1 97.56 28 ALA B C 1
ATOM 2143 O O . ALA B 1 28 ? -3.105 19.344 19.938 1 97.56 28 ALA B O 1
ATOM 2144 N N . GLY B 1 29 ? -1.537 19.141 18.312 1 96.88 29 GLY B N 1
ATOM 2145 C CA . GLY B 1 29 ? -0.903 18 18.953 1 96.88 29 GLY B CA 1
ATOM 2146 C C . GLY B 1 29 ? -1.706 16.719 18.812 1 96.88 29 GLY B C 1
ATOM 2147 O O . GLY B 1 29 ? -1.353 15.703 19.406 1 96.88 29 GLY B O 1
ATOM 2148 N N . ARG B 1 30 ? -2.791 16.766 18.047 1 96.12 30 ARG B N 1
ATOM 2149 C CA . ARG B 1 30 ? -3.631 15.586 17.875 1 96.12 30 ARG B CA 1
ATOM 2150 C C . ARG B 1 30 ? -3.539 15.055 16.453 1 96.12 30 ARG B C 1
ATOM 2152 O O . ARG B 1 30 ? -3.426 15.828 15.492 1 96.12 30 ARG B O 1
ATOM 2159 N N . ILE B 1 31 ? -3.605 13.773 16.391 1 96.19 31 ILE B N 1
ATOM 2160 C CA . ILE B 1 31 ? -3.584 13.102 15.102 1 96.19 31 ILE B CA 1
ATOM 2161 C C . ILE B 1 31 ? -4.953 12.492 14.812 1 96.19 31 ILE B C 1
ATOM 2163 O O . ILE B 1 31 ? -5.426 11.625 15.555 1 96.19 31 ILE B O 1
ATOM 2167 N N . ILE B 1 32 ? -5.562 12.969 13.773 1 96.44 32 ILE B N 1
ATOM 2168 C CA . ILE B 1 32 ? -6.812 12.398 13.281 1 96.44 32 ILE B CA 1
ATOM 2169 C C . ILE B 1 32 ? -6.559 11.633 11.984 1 96.44 32 ILE B C 1
ATOM 2171 O O . ILE B 1 32 ? -5.957 12.164 11.047 1 96.44 32 ILE B O 1
ATOM 2175 N N . THR B 1 33 ? -6.969 10.445 11.945 1 95.44 33 THR B N 1
ATOM 2176 C CA . THR B 1 33 ? -6.801 9.648 10.734 1 95.44 33 THR B CA 1
ATOM 2177 C C . THR B 1 33 ? -8.156 9.273 10.141 1 95.44 33 THR B C 1
ATOM 2179 O O . THR B 1 33 ? -9.039 8.781 10.852 1 95.44 33 THR B O 1
ATOM 2182 N N . VAL B 1 34 ? -8.234 9.539 8.898 1 95.56 34 VAL B N 1
ATOM 2183 C CA . VAL B 1 34 ? -9.445 9.195 8.156 1 95.56 34 VAL B CA 1
ATOM 2184 C C . VAL B 1 34 ? -9.227 7.887 7.398 1 95.56 34 VAL B C 1
ATOM 2186 O O . VAL B 1 34 ? -8.25 7.742 6.664 1 95.56 34 VAL B O 1
ATOM 2189 N N . VAL B 1 35 ? -10.133 6.945 7.633 1 92.56 35 VAL B N 1
ATOM 2190 C CA . VAL B 1 35 ? -10.062 5.656 6.953 1 92.56 35 VAL B CA 1
ATOM 2191 C C . VAL B 1 35 ? -11.391 5.363 6.262 1 92.56 35 VAL B C 1
ATOM 2193 O O . VAL B 1 35 ? -12.43 5.926 6.629 1 92.56 35 VAL B O 1
ATOM 2196 N N . GLY B 1 36 ? -11.367 4.539 5.246 1 91.62 36 GLY B N 1
ATOM 2197 C CA . GLY B 1 36 ? -12.547 4.18 4.469 1 91.62 36 GLY B CA 1
ATOM 2198 C C . GLY B 1 36 ? -12.211 3.521 3.145 1 91.62 36 GLY B C 1
ATOM 2199 O O . G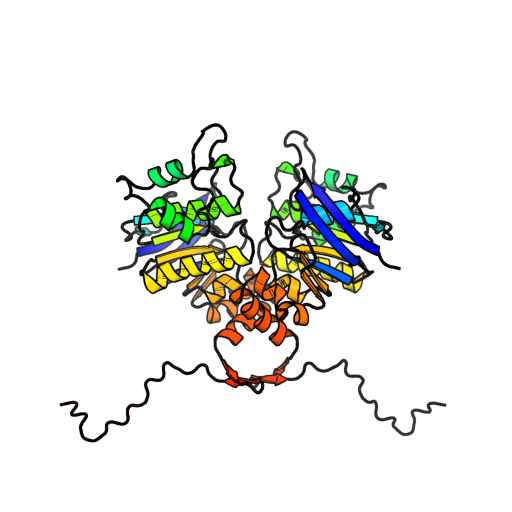LY B 1 36 ? -11.047 3.516 2.727 1 91.62 36 GLY B O 1
ATOM 2200 N N . PRO B 1 37 ? -13.195 2.996 2.516 1 89.06 37 PRO B N 1
ATOM 2201 C CA . PRO B 1 37 ? -12.961 2.334 1.229 1 89.06 37 PRO B CA 1
ATOM 2202 C C . PRO B 1 37 ? -12.672 3.32 0.101 1 89.06 37 PRO B C 1
ATOM 2204 O O . PRO B 1 37 ? -12.727 4.535 0.308 1 89.06 37 PRO B O 1
ATOM 2207 N N . ASN B 1 38 ? -12.242 2.734 -1.023 1 85.75 38 ASN B N 1
ATOM 2208 C CA . ASN B 1 38 ? -12.062 3.57 -2.205 1 85.75 38 ASN B CA 1
ATOM 2209 C C . ASN B 1 38 ? -13.359 4.266 -2.604 1 85.75 38 ASN B C 1
ATOM 2211 O O . ASN B 1 38 ? -14.43 3.654 -2.574 1 85.75 38 ASN B O 1
ATOM 2215 N N . GLY B 1 39 ? -13.289 5.496 -2.881 1 86.62 39 GLY B N 1
ATOM 2216 C CA . GLY B 1 39 ? -14.461 6.246 -3.285 1 86.62 39 GLY B CA 1
ATOM 2217 C C . GLY B 1 39 ? -15.273 6.766 -2.109 1 86.62 39 GLY B C 1
ATOM 2218 O O . GLY B 1 39 ? -16.344 7.352 -2.295 1 86.62 39 GLY B O 1
ATOM 2219 N N . ALA B 1 40 ? -14.734 6.652 -0.948 1 91.81 40 ALA B N 1
ATOM 2220 C CA . ALA B 1 40 ? -15.477 7.012 0.26 1 91.81 40 ALA B CA 1
ATOM 2221 C C . ALA B 1 40 ? -15.539 8.523 0.433 1 91.81 40 ALA B C 1
ATOM 2223 O O . ALA B 1 40 ? -16.297 9.031 1.269 1 91.81 40 ALA B O 1
ATOM 2224 N N . GLY B 1 41 ? -14.742 9.281 -0.294 1 93.62 41 GLY B N 1
ATOM 2225 C CA . GLY B 1 41 ? -14.727 10.734 -0.189 1 93.62 41 GLY B CA 1
ATOM 2226 C C . GLY B 1 41 ? -13.539 11.266 0.584 1 93.62 41 GLY B C 1
ATOM 2227 O O . GLY B 1 41 ? -13.5 12.445 0.944 1 93.62 41 GLY B O 1
ATOM 2228 N N . LYS B 1 42 ? -12.57 10.461 0.884 1 95 42 LYS B N 1
ATOM 2229 C CA . LYS B 1 42 ? -11.43 10.844 1.711 1 95 42 LYS B CA 1
ATOM 2230 C C . LYS B 1 42 ? -10.648 11.984 1.076 1 95 42 LYS B C 1
ATOM 2232 O O . LYS B 1 42 ? -10.375 12.992 1.73 1 95 42 LYS B O 1
ATOM 2237 N N . SER B 1 43 ? -10.383 11.844 -0.245 1 93.25 43 SER B N 1
ATOM 2238 C CA . SER B 1 43 ? -9.633 12.883 -0.939 1 93.25 43 SER B CA 1
ATOM 2239 C C . SER B 1 43 ? -10.438 14.172 -1.039 1 93.25 43 SER B C 1
ATOM 2241 O O . SER B 1 43 ? -9.891 15.273 -0.908 1 93.25 43 SER B O 1
ATOM 2243 N N . SER B 1 44 ? -11.711 14.023 -1.259 1 95.19 44 SER B N 1
ATOM 2244 C CA . SER B 1 44 ? -12.586 15.188 -1.302 1 95.19 44 SER B CA 1
ATOM 2245 C C . SER B 1 44 ? -12.625 15.898 0.048 1 95.19 44 SER B C 1
ATOM 2247 O O . SER B 1 44 ? -12.617 17.125 0.11 1 95.19 44 SER B O 1
ATOM 2249 N N . LEU B 1 45 ? -12.656 15.109 1.082 1 97.06 45 LEU B N 1
ATOM 2250 C CA . LEU B 1 45 ? -12.656 15.68 2.428 1 97.06 45 LEU B CA 1
ATOM 2251 C C . LEU B 1 45 ? -11.391 16.484 2.678 1 97.06 45 LEU B C 1
ATOM 2253 O O . LEU B 1 45 ? -11.453 17.594 3.207 1 97.06 45 LEU B O 1
ATOM 2257 N N . LEU B 1 46 ? -10.234 15.969 2.283 1 97.38 46 LEU B N 1
ATOM 2258 C CA . LEU B 1 46 ? -8.969 16.688 2.457 1 97.38 46 LEU B CA 1
ATOM 2259 C C . LEU B 1 46 ? -8.969 17.984 1.658 1 97.38 46 LEU B C 1
ATOM 2261 O O . LEU B 1 46 ? -8.508 19.016 2.146 1 97.38 46 LEU B O 1
ATOM 2265 N N . LYS B 1 47 ? -9.523 17.906 0.492 1 96.31 47 LYS B N 1
ATOM 2266 C CA . LYS B 1 47 ? -9.562 19.094 -0.353 1 96.31 47 LYS B CA 1
ATOM 2267 C C . LYS B 1 47 ? -10.461 20.172 0.251 1 96.31 47 LYS B C 1
ATOM 2269 O O . LYS B 1 47 ? -10.156 21.359 0.173 1 96.31 47 LYS B O 1
ATOM 2274 N N . VAL B 1 48 ? -11.547 19.781 0.805 1 97.5 48 VAL B N 1
ATOM 2275 C CA . VAL B 1 48 ? -12.43 20.719 1.496 1 97.5 48 VAL B CA 1
ATOM 2276 C C . VAL B 1 48 ? -11.711 21.312 2.705 1 97.5 48 VAL B C 1
ATOM 2278 O O . VAL B 1 48 ? -11.75 22.531 2.92 1 97.5 48 VAL B O 1
ATOM 2281 N N . ALA B 1 49 ? -11.031 20.453 3.443 1 97.69 49 ALA B N 1
ATOM 2282 C CA . ALA B 1 49 ? -10.281 20.891 4.617 1 97.69 49 ALA B CA 1
ATOM 2283 C C . ALA B 1 49 ? -9.227 21.922 4.234 1 97.69 49 ALA B C 1
ATOM 2285 O O . ALA B 1 49 ? -8.969 22.875 4.988 1 97.69 49 ALA B O 1
ATOM 2286 N N . LEU B 1 50 ? -8.688 21.766 3.059 1 96.88 50 LEU B N 1
ATOM 2287 C CA . LEU B 1 50 ? -7.602 22.609 2.584 1 96.88 50 LEU B CA 1
ATOM 2288 C C . LEU B 1 50 ? -8.148 23.875 1.912 1 96.88 50 LEU B C 1
ATOM 2290 O O . LEU B 1 50 ? -7.391 24.797 1.604 1 96.88 50 LEU B O 1
ATOM 2294 N N . GLY B 1 51 ? -9.391 23.906 1.609 1 96.5 51 GLY B N 1
ATOM 2295 C CA . GLY B 1 51 ? -10.008 25.016 0.925 1 96.5 51 GLY B CA 1
ATOM 2296 C C . GLY B 1 51 ? -9.883 24.938 -0.585 1 96.5 51 GLY B C 1
ATOM 2297 O O . GLY B 1 51 ? -10.141 25.922 -1.286 1 96.5 51 GLY B O 1
ATOM 2298 N N . LEU B 1 52 ? -9.547 23.812 -1.088 1 94.81 52 LEU B N 1
ATOM 2299 C CA . LEU B 1 52 ? -9.391 23.594 -2.523 1 94.81 52 LEU B CA 1
ATOM 2300 C C . LEU B 1 52 ? -10.727 23.266 -3.172 1 94.81 52 LEU B C 1
ATOM 2302 O O . LEU B 1 52 ? -10.875 23.375 -4.395 1 94.81 52 LEU B O 1
ATOM 2306 N N . LEU B 1 53 ? -11.656 22.812 -2.393 1 95.5 53 LEU B N 1
ATOM 2307 C CA . LEU B 1 53 ? -13.016 22.516 -2.824 1 95.5 53 LEU B CA 1
ATOM 2308 C C . LEU B 1 53 ? -14.031 23.156 -1.882 1 95.5 53 LEU B C 1
ATOM 2310 O O . LEU B 1 53 ? -13.914 23.031 -0.66 1 95.5 53 LEU B O 1
ATOM 2314 N N . ARG B 1 54 ? -14.984 23.859 -2.398 1 96.25 54 ARG B N 1
ATOM 2315 C CA . ARG B 1 54 ? -16.031 24.469 -1.592 1 96.25 54 ARG B CA 1
ATOM 2316 C C . ARG B 1 54 ? -17.188 23.5 -1.345 1 96.25 54 ARG B C 1
ATOM 2318 O O . ARG B 1 54 ? -17.75 22.953 -2.291 1 96.25 54 ARG B O 1
ATOM 2325 N N . PRO B 1 55 ? -17.531 23.328 -0.172 1 97.25 55 PRO B N 1
ATOM 2326 C CA . PRO B 1 55 ? -18.672 22.438 0.097 1 97.25 55 PRO B CA 1
ATOM 2327 C C . PRO B 1 55 ? -20 23.062 -0.287 1 97.25 55 PRO B C 1
ATOM 2329 O O . PRO B 1 55 ? -20.094 24.297 -0.427 1 97.25 55 PRO B O 1
ATOM 2332 N N . ASP B 1 56 ? -20.969 22.25 -0.475 1 97.62 56 ASP B N 1
ATOM 2333 C CA . ASP B 1 56 ? -22.328 22.703 -0.801 1 97.62 56 ASP B CA 1
ATOM 2334 C C . ASP B 1 56 ? -23.031 23.25 0.435 1 97.62 56 ASP B C 1
ATOM 2336 O O . ASP B 1 56 ? -23.891 24.125 0.328 1 97.62 56 ASP B O 1
ATOM 2340 N N . ALA B 1 57 ? -22.766 22.719 1.521 1 97.75 57 ALA B N 1
ATOM 2341 C CA . ALA B 1 57 ? -23.359 23.109 2.801 1 97.75 57 ALA B CA 1
ATOM 2342 C C . ALA B 1 57 ? -22.391 22.844 3.951 1 97.75 57 ALA B C 1
ATOM 2344 O O . ALA B 1 57 ? -21.375 22.156 3.777 1 97.75 57 ALA B O 1
ATOM 2345 N N . GLY B 1 58 ? -22.625 23.453 5.047 1 97.81 58 GLY B N 1
ATOM 2346 C CA . GLY B 1 58 ? -21.75 23.344 6.211 1 97.81 58 GLY B CA 1
ATOM 2347 C C . GLY B 1 58 ? -20.703 24.422 6.277 1 97.81 58 GLY B C 1
ATOM 2348 O O . GLY B 1 58 ? -20.703 25.359 5.477 1 97.81 58 GLY B O 1
ATOM 2349 N N . THR B 1 59 ? -19.875 24.297 7.34 1 97.75 59 THR B N 1
ATOM 2350 C CA . THR B 1 59 ? -18.859 25.312 7.531 1 97.75 59 THR B CA 1
ATOM 2351 C C . THR B 1 59 ? -17.484 24.688 7.742 1 97.75 59 THR B C 1
ATOM 2353 O O . THR B 1 59 ? -17.375 23.578 8.258 1 97.75 59 THR B O 1
ATOM 2356 N N . VAL B 1 60 ? -16.516 25.359 7.246 1 97.81 60 VAL B N 1
ATOM 2357 C CA . VAL B 1 60 ? -15.125 25 7.453 1 97.81 60 VAL B CA 1
ATOM 2358 C C . VAL B 1 60 ? -14.367 26.156 8.086 1 97.81 60 VAL B C 1
ATOM 2360 O O . VAL B 1 60 ? -14.305 27.25 7.508 1 97.81 60 VAL B O 1
ATOM 2363 N N . GLU B 1 61 ? -13.867 25.922 9.289 1 97.88 61 GLU B N 1
ATOM 2364 C CA . GLU B 1 61 ? -13.047 26.922 9.977 1 97.88 61 GLU B CA 1
ATOM 2365 C C . GLU B 1 61 ? -11.586 26.469 10.047 1 97.88 61 GLU B C 1
ATOM 2367 O O . GLU B 1 61 ? -11.289 25.406 10.586 1 97.88 61 GLU B O 1
ATOM 2372 N N . ARG B 1 62 ? -10.727 27.281 9.57 1 97.25 62 ARG B N 1
ATOM 2373 C CA . ARG B 1 62 ? -9.297 27 9.578 1 97.25 62 ARG B CA 1
ATOM 2374 C C . ARG B 1 62 ? -8.547 27.953 10.5 1 97.25 62 ARG B C 1
ATOM 2376 O O . ARG B 1 62 ? -8.375 29.125 10.172 1 97.25 62 ARG B O 1
ATOM 2383 N N . GLY B 1 63 ? -8.156 27.375 11.57 1 96.94 63 GLY B N 1
ATOM 2384 C CA . GLY B 1 63 ? -7.441 28.172 12.555 1 96.94 63 GLY B CA 1
ATOM 2385 C C . GLY B 1 63 ? -5.934 28.078 12.422 1 96.94 63 GLY B C 1
ATOM 2386 O O . GLY B 1 63 ? -5.199 28.891 12.977 1 96.94 63 GLY B O 1
ATOM 2387 N N . ALA B 1 64 ? -5.48 27.156 11.656 1 97.31 64 ALA B N 1
ATOM 2388 C CA . ALA B 1 64 ? -4.043 26.984 11.469 1 97.31 64 ALA B CA 1
ATOM 2389 C C . ALA B 1 64 ? -3.441 28.156 10.688 1 97.31 64 ALA B C 1
ATOM 2391 O O . ALA B 1 64 ? -4.039 28.641 9.727 1 97.31 64 ALA B O 1
ATOM 2392 N N . LYS B 1 65 ? -2.314 28.609 11.133 1 96.19 65 LYS B N 1
ATOM 2393 C CA . LYS B 1 65 ? -1.615 29.688 10.445 1 96.19 65 LYS B CA 1
ATOM 2394 C C . LYS B 1 65 ? -0.879 29.172 9.211 1 96.19 65 LYS B C 1
ATOM 2396 O O . LYS B 1 65 ? -0.88 29.812 8.164 1 96.19 65 LYS B O 1
ATOM 2401 N N . VAL B 1 66 ? -0.254 28.078 9.359 1 96.31 66 VAL B N 1
ATOM 2402 C CA . VAL B 1 66 ? 0.489 27.438 8.273 1 96.31 66 VAL B CA 1
ATOM 2403 C C . VAL B 1 66 ? 0.052 25.984 8.133 1 96.31 66 VAL B C 1
ATOM 2405 O O . VAL B 1 66 ? 0.101 25.219 9.102 1 96.31 66 VAL B O 1
ATOM 2408 N N . ILE B 1 67 ? -0.377 25.625 6.91 1 97.31 67 ILE B N 1
ATOM 2409 C CA . ILE B 1 67 ? -0.801 24.25 6.645 1 97.31 67 ILE B CA 1
ATOM 2410 C C . ILE B 1 67 ? 0.199 23.578 5.707 1 97.31 67 ILE B C 1
ATOM 2412 O O . ILE B 1 67 ? 0.534 24.125 4.652 1 97.31 67 ILE B O 1
ATOM 2416 N N . GLY B 1 68 ? 0.777 22.469 6.141 1 97.12 68 GLY B N 1
ATOM 2417 C CA . GLY B 1 68 ? 1.547 21.594 5.266 1 97.12 68 GLY B CA 1
ATOM 2418 C C . GLY B 1 68 ? 0.713 20.5 4.637 1 97.12 68 GLY B C 1
ATOM 2419 O O . GLY B 1 68 ? -0.018 19.781 5.332 1 97.12 68 GLY B O 1
ATOM 2420 N N . TYR B 1 69 ? 0.847 20.391 3.355 1 96.56 69 TYR B N 1
ATOM 2421 C CA . TYR B 1 69 ? 0.055 19.391 2.633 1 96.56 69 TYR B CA 1
ATOM 2422 C C . TYR B 1 69 ? 0.953 18.438 1.858 1 96.56 69 TYR B C 1
ATOM 2424 O O . TYR B 1 69 ? 1.89 18.859 1.181 1 96.56 69 TYR B O 1
ATOM 2432 N N . VAL B 1 70 ? 0.665 17.172 2.037 1 96.25 70 VAL B N 1
ATOM 2433 C CA . VAL B 1 70 ? 1.327 16.141 1.258 1 96.25 70 VAL B CA 1
ATOM 2434 C C . VAL B 1 70 ? 0.286 15.328 0.487 1 96.25 70 VAL B C 1
ATOM 2436 O O . VAL B 1 70 ? -0.444 14.523 1.072 1 96.25 70 VAL B O 1
ATOM 2439 N N . PRO B 1 71 ? 0.238 15.438 -0.856 1 93.75 71 PRO B N 1
ATOM 2440 C CA . PRO B 1 71 ? -0.699 14.656 -1.671 1 93.75 71 PRO B CA 1
ATOM 2441 C C . PRO B 1 71 ? -0.242 13.219 -1.885 1 93.75 71 PRO B C 1
ATOM 2443 O O . PRO B 1 71 ? 0.927 12.898 -1.654 1 93.75 71 PRO B O 1
ATOM 2446 N N . GLN B 1 72 ? -1.24 12.414 -2.191 1 86.38 72 GLN B N 1
ATOM 2447 C CA . GLN B 1 72 ? -0.917 11.031 -2.506 1 86.38 72 GLN B CA 1
ATOM 2448 C C . GLN B 1 72 ? 0.018 10.945 -3.709 1 86.38 72 GLN B C 1
ATOM 2450 O O . GLN B 1 72 ? 0.954 10.141 -3.719 1 86.38 72 GLN B O 1
ATOM 2455 N N . ARG B 1 73 ? -0.257 11.711 -4.688 1 82.69 73 ARG B N 1
ATOM 2456 C CA . ARG B 1 73 ? 0.555 11.797 -5.898 1 82.69 73 ARG B CA 1
ATOM 2457 C C . ARG B 1 73 ? 0.719 13.242 -6.348 1 82.69 73 ARG B C 1
ATOM 2459 O O . ARG B 1 73 ? -0.189 14.055 -6.172 1 82.69 73 ARG B O 1
ATOM 2466 N N . LEU B 1 74 ? 1.923 13.539 -6.738 1 82.56 74 LEU B N 1
ATOM 2467 C CA . LEU B 1 74 ? 2.195 14.836 -7.344 1 82.56 74 LEU B CA 1
ATOM 2468 C C . LEU B 1 74 ? 2.742 14.664 -8.758 1 82.56 74 LEU B C 1
ATOM 2470 O O . LEU B 1 74 ? 3.752 13.992 -8.961 1 82.56 74 LEU B O 1
ATOM 2474 N N . ASP B 1 75 ? 2.006 15.203 -9.695 1 80.06 75 ASP B N 1
ATOM 2475 C CA . ASP B 1 75 ? 2.451 15.117 -11.078 1 80.06 75 ASP B CA 1
ATOM 2476 C C . ASP B 1 75 ? 3.242 16.359 -11.477 1 80.06 75 ASP B C 1
ATOM 2478 O O . ASP B 1 75 ? 2.672 17.453 -11.625 1 80.06 75 ASP B O 1
ATOM 2482 N N . ILE B 1 76 ? 4.449 16.172 -11.391 1 78.62 76 ILE B N 1
ATOM 2483 C CA . ILE B 1 76 ? 5.301 17.266 -11.859 1 78.62 76 ILE B CA 1
ATOM 2484 C C . ILE B 1 76 ? 5.691 17.016 -13.32 1 78.62 76 ILE B C 1
ATOM 2486 O O . ILE B 1 76 ? 6.059 15.906 -13.688 1 78.62 76 ILE B O 1
ATOM 2490 N N . GLY B 1 77 ? 5.316 17.875 -14.195 1 72.44 77 GLY B N 1
ATOM 2491 C CA . GLY B 1 77 ? 5.633 17.734 -15.602 1 72.44 77 GLY B CA 1
ATOM 2492 C C . GLY B 1 77 ? 7.074 17.344 -15.859 1 72.44 77 GLY B C 1
ATOM 2493 O O . GLY B 1 77 ? 7.988 17.844 -15.203 1 72.44 77 GLY B O 1
ATOM 2494 N N . ARG B 1 78 ? 7.266 16.375 -16.625 1 73.44 78 ARG B N 1
ATOM 2495 C CA . ARG B 1 78 ? 8.57 15.805 -16.938 1 73.44 78 ARG B CA 1
ATOM 2496 C C . ARG B 1 78 ? 9.43 16.797 -17.703 1 73.44 78 ARG B C 1
ATOM 2498 O O . ARG B 1 78 ? 10.656 16.656 -17.766 1 73.44 78 ARG B O 1
ATOM 2505 N N . LEU B 1 79 ? 8.852 17.734 -18.109 1 71.69 79 LEU B N 1
ATOM 2506 C CA . LEU B 1 79 ? 9.586 18.641 -18.984 1 71.69 79 LEU B CA 1
ATOM 2507 C C . LEU B 1 79 ? 10.227 19.781 -18.203 1 71.69 79 LEU B C 1
ATOM 2509 O O . LEU B 1 79 ? 11.078 20.5 -18.719 1 71.69 79 LEU B O 1
ATOM 2513 N N . LEU B 1 80 ? 9.961 19.891 -17 1 75.94 80 LEU B N 1
ATOM 2514 C CA . LEU B 1 80 ? 10.523 20.969 -16.203 1 75.94 80 LEU B CA 1
ATOM 2515 C C . LEU B 1 80 ? 11.68 20.469 -15.352 1 75.94 80 LEU B C 1
ATOM 2517 O O . LEU B 1 80 ? 11.492 19.641 -14.461 1 75.94 80 LEU B O 1
ATOM 2521 N N . PRO B 1 81 ? 12.859 20.828 -15.828 1 84.62 81 PRO B N 1
ATOM 2522 C CA . PRO B 1 81 ? 13.977 20.484 -14.945 1 84.62 81 PRO B CA 1
ATOM 2523 C C . PRO B 1 81 ? 13.867 21.141 -13.57 1 84.62 81 PRO B C 1
ATOM 2525 O O . PRO B 1 81 ? 13.883 22.375 -13.477 1 84.62 81 PRO B O 1
ATOM 2528 N N . LEU B 1 82 ? 13.562 20.484 -12.562 1 92.62 82 LEU B N 1
ATOM 2529 C CA . LEU B 1 82 ? 13.414 20.969 -11.195 1 92.62 82 LEU B CA 1
ATOM 2530 C C . LEU B 1 82 ? 14.18 20.078 -10.219 1 92.62 82 LEU B C 1
ATOM 2532 O O . LEU B 1 82 ? 13.797 18.922 -9.984 1 92.62 82 LEU B O 1
ATOM 2536 N N . SER B 1 83 ? 15.25 20.672 -9.742 1 95.06 83 SER B N 1
ATOM 2537 C CA . SER B 1 83 ? 15.984 19.922 -8.734 1 95.06 83 SER B CA 1
ATOM 2538 C C . SER B 1 83 ? 15.219 19.859 -7.418 1 95.06 83 SER B C 1
ATOM 2540 O O . SER B 1 83 ? 14.359 20.703 -7.152 1 95.06 83 SER B O 1
ATOM 2542 N N . VAL B 1 84 ? 15.539 18.891 -6.637 1 96.5 84 VAL B N 1
ATOM 2543 C CA . VAL B 1 84 ? 14.93 18.766 -5.316 1 96.5 84 VAL B CA 1
ATOM 2544 C C . VAL B 1 84 ? 15.25 20.016 -4.48 1 96.5 84 VAL B C 1
ATOM 2546 O O . VAL B 1 84 ? 14.383 20.531 -3.783 1 96.5 84 VAL B O 1
ATOM 2549 N N . ARG B 1 85 ? 16.453 20.484 -4.602 1 95.19 85 ARG B N 1
ATOM 2550 C CA . ARG B 1 85 ? 16.859 21.703 -3.891 1 95.19 85 ARG B CA 1
ATOM 2551 C C . ARG B 1 85 ? 15.938 22.859 -4.227 1 95.19 85 ARG B C 1
ATOM 2553 O O . ARG B 1 85 ? 15.414 23.531 -3.33 1 95.19 85 ARG B O 1
ATOM 2560 N N . ARG B 1 86 ? 15.727 23.078 -5.465 1 92.81 86 ARG B N 1
ATOM 2561 C CA . ARG B 1 86 ? 14.875 24.172 -5.906 1 92.81 86 ARG B CA 1
ATOM 2562 C C . ARG B 1 86 ? 13.43 23.938 -5.496 1 92.81 86 ARG B C 1
ATOM 2564 O O . ARG B 1 86 ? 12.742 24.875 -5.066 1 92.81 86 ARG B O 1
ATOM 2571 N N . PHE B 1 87 ? 13.055 22.688 -5.688 1 94.5 87 PHE B N 1
ATOM 2572 C CA . PHE B 1 87 ? 11.695 22.312 -5.332 1 94.5 87 PHE B CA 1
ATOM 2573 C C . PHE B 1 87 ? 11.406 22.625 -3.871 1 94.5 87 PHE B C 1
ATOM 2575 O O . PHE B 1 87 ? 10.344 23.172 -3.547 1 94.5 87 PHE B O 1
ATOM 2582 N N . LEU B 1 88 ? 12.367 22.375 -2.992 1 95.19 88 LEU B N 1
ATOM 2583 C CA . LEU B 1 88 ? 12.219 22.641 -1.565 1 95.19 88 LEU B CA 1
ATOM 2584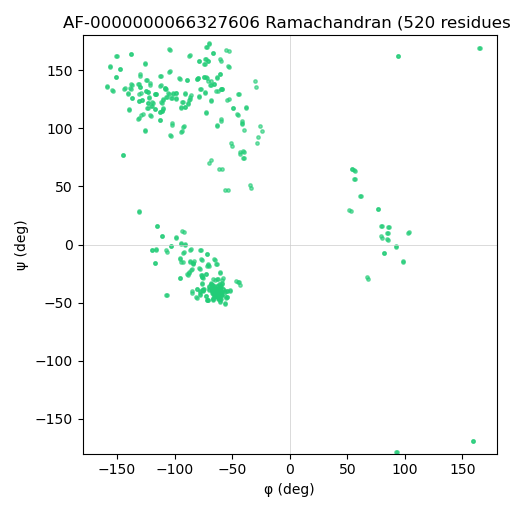 C C . LEU B 1 88 ? 12.336 24.141 -1.279 1 95.19 88 LEU B C 1
ATOM 2586 O O . LEU B 1 88 ? 11.578 24.672 -0.465 1 95.19 88 LEU B O 1
ATOM 2590 N N . ALA B 1 89 ? 13.203 24.797 -1.932 1 93.19 89 ALA B N 1
ATOM 2591 C CA . ALA B 1 89 ? 13.422 26.234 -1.708 1 93.19 89 ALA B CA 1
ATOM 2592 C C . ALA B 1 89 ? 12.18 27.031 -2.053 1 93.19 89 ALA B C 1
ATOM 2594 O O . ALA B 1 89 ? 11.906 28.062 -1.427 1 93.19 89 ALA B O 1
ATOM 2595 N N . MET B 1 90 ? 11.438 26.547 -2.957 1 91.5 90 MET B N 1
ATOM 2596 C CA . MET B 1 90 ? 10.234 27.234 -3.41 1 91.5 90 MET B CA 1
ATOM 2597 C C . MET B 1 90 ? 9.148 27.203 -2.344 1 91.5 90 MET B C 1
ATOM 2599 O O . MET B 1 90 ? 8.172 27.953 -2.412 1 91.5 90 MET B O 1
ATOM 2603 N N . ALA B 1 91 ? 9.281 26.344 -1.448 1 89.38 91 ALA B N 1
ATOM 2604 C CA . ALA B 1 91 ? 8.258 26.172 -0.418 1 89.38 91 ALA B CA 1
ATOM 2605 C C . ALA B 1 91 ? 8.375 27.25 0.649 1 89.38 91 ALA B C 1
ATOM 2607 O O . ALA B 1 91 ? 7.434 27.469 1.419 1 89.38 91 ALA B O 1
ATOM 2608 N N . VAL B 1 92 ? 9.523 27.844 0.724 1 88.38 92 VAL B N 1
ATOM 2609 C CA . VAL B 1 92 ? 9.742 28.828 1.779 1 88.38 92 VAL B CA 1
ATOM 2610 C C . VAL B 1 92 ? 9.891 30.219 1.169 1 88.38 92 VAL B C 1
ATOM 2612 O O . VAL B 1 92 ? 10.453 30.375 0.081 1 88.38 92 VAL B O 1
ATOM 2615 N N . ALA B 1 93 ? 9.258 31.188 1.784 1 80 93 ALA B N 1
ATOM 2616 C CA . ALA B 1 93 ? 9.289 32.562 1.299 1 80 93 ALA B CA 1
ATOM 2617 C C . ALA B 1 93 ? 10.688 33.156 1.405 1 80 93 ALA B C 1
ATOM 2619 O O . ALA B 1 93 ? 11.156 33.844 0.483 1 80 93 ALA B O 1
ATOM 2620 N N . GLU B 1 94 ? 11.297 32.969 2.553 1 78.44 94 GLU B N 1
ATOM 2621 C CA . GLU B 1 94 ? 12.641 33.5 2.775 1 78.44 94 GLU B CA 1
ATOM 2622 C C . GLU B 1 94 ? 13.703 32.438 2.51 1 78.44 94 GLU B C 1
ATOM 2624 O O . GLU B 1 94 ? 13.43 31.234 2.633 1 78.44 94 GLU B O 1
ATOM 2629 N N . ARG B 1 95 ? 14.758 32.906 1.965 1 77.31 95 ARG B N 1
ATOM 2630 C CA . ARG B 1 95 ? 15.867 31.984 1.784 1 77.31 95 ARG B CA 1
ATOM 2631 C C . ARG B 1 95 ? 16.172 31.234 3.08 1 77.31 95 ARG B C 1
ATOM 2633 O O . ARG B 1 95 ? 16.5 31.844 4.098 1 77.31 95 ARG B O 1
ATOM 2640 N N . PRO B 1 96 ? 15.984 29.938 2.92 1 76.88 96 PRO B N 1
ATOM 2641 C CA . PRO B 1 96 ? 16.266 29.188 4.145 1 76.88 96 PRO B CA 1
ATOM 2642 C C . PRO B 1 96 ? 17.734 29.297 4.57 1 76.88 96 PRO B C 1
ATOM 2644 O O . PRO B 1 96 ? 18.625 29.453 3.723 1 76.88 96 PRO B O 1
ATOM 2647 N N . PRO B 1 97 ? 17.844 29.359 5.871 1 78 97 PRO B N 1
ATOM 2648 C CA . PRO B 1 97 ? 19.234 29.328 6.332 1 78 97 PRO B CA 1
ATOM 2649 C C . PRO B 1 97 ? 20.016 28.141 5.754 1 78 97 PRO B C 1
ATOM 2651 O O . PRO B 1 97 ? 19.422 27.156 5.328 1 78 97 PRO B O 1
ATOM 2654 N N . ALA B 1 98 ? 21.25 28.406 5.684 1 78 98 ALA B N 1
ATOM 2655 C CA . ALA B 1 98 ? 22.156 27.375 5.18 1 78 98 ALA B CA 1
ATOM 2656 C C . ALA B 1 98 ? 21.969 26.062 5.949 1 78 98 ALA B C 1
ATOM 2658 O O . ALA B 1 98 ? 21.906 26.062 7.18 1 78 98 ALA B O 1
ATOM 2659 N N . GLY B 1 99 ? 21.703 24.969 5.277 1 91.12 99 GLY B N 1
ATOM 2660 C CA . GLY B 1 99 ? 21.672 23.656 5.898 1 91.12 99 GLY B CA 1
ATOM 2661 C C . GLY B 1 99 ? 20.266 23.188 6.242 1 91.12 99 GLY B C 1
ATOM 2662 O O . GLY B 1 99 ? 20.062 22.016 6.512 1 91.12 99 GLY B O 1
ATOM 2663 N N . ARG B 1 100 ? 19.359 24.156 6.207 1 92.69 100 ARG B N 1
ATOM 2664 C CA . ARG B 1 100 ? 18.016 23.797 6.641 1 92.69 100 ARG B CA 1
ATOM 2665 C C . ARG B 1 100 ? 17.375 22.781 5.695 1 92.69 100 ARG B C 1
ATOM 2667 O O . ARG B 1 100 ? 16.688 21.875 6.133 1 92.69 100 ARG B O 1
ATOM 2674 N N . LEU B 1 101 ? 17.641 23.016 4.441 1 95 101 LEU B N 1
ATOM 2675 C CA . LEU B 1 101 ? 17.125 22.078 3.455 1 95 101 LEU B CA 1
ATOM 2676 C C . LEU B 1 101 ? 17.688 20.688 3.668 1 95 101 LEU B C 1
ATOM 2678 O O . LEU B 1 101 ? 16.953 19.703 3.693 1 95 101 LEU B O 1
ATOM 2682 N N . GLU B 1 102 ? 18.984 20.625 3.889 1 95.25 102 GLU B N 1
ATOM 2683 C CA . GLU B 1 102 ? 19.672 19.359 4.113 1 95.25 102 GLU B CA 1
ATOM 2684 C C . GLU B 1 102 ? 19.188 18.672 5.391 1 95.25 102 GLU B C 1
ATOM 2686 O O . GLU B 1 102 ? 18.922 17.469 5.398 1 95.25 102 GLU B O 1
ATOM 2691 N N . GLU B 1 103 ? 19.062 19.453 6.352 1 95.44 103 GLU B N 1
ATOM 2692 C CA . GLU B 1 103 ? 18.625 18.938 7.641 1 95.44 103 GLU B CA 1
ATOM 2693 C C . GLU B 1 103 ? 17.219 18.344 7.543 1 95.44 103 GLU B C 1
ATOM 2695 O O . GLU B 1 103 ? 16.953 17.266 8.07 1 95.44 103 GLU B O 1
ATOM 2700 N N . THR B 1 104 ? 16.359 19.047 6.922 1 95.62 104 THR B N 1
ATOM 2701 C CA . THR B 1 104 ? 14.977 18.609 6.797 1 95.62 104 THR B CA 1
ATOM 2702 C C . THR B 1 104 ? 14.891 17.344 5.945 1 95.62 104 THR B C 1
ATOM 2704 O O . THR B 1 104 ? 14.141 16.422 6.262 1 95.62 104 THR B O 1
ATOM 2707 N N . LEU B 1 105 ? 15.68 17.297 4.918 1 96.62 105 LEU B N 1
ATOM 2708 C CA . LEU B 1 105 ? 15.703 16.109 4.062 1 96.62 105 LEU B CA 1
ATOM 2709 C C . LEU B 1 105 ? 16.25 14.906 4.82 1 96.62 105 LEU B C 1
ATOM 2711 O O . LEU B 1 105 ? 15.766 13.781 4.645 1 96.62 105 LEU B O 1
ATOM 2715 N N . ASP B 1 106 ? 17.203 15.141 5.598 1 96.25 106 ASP B N 1
ATOM 2716 C CA . ASP B 1 106 ? 17.766 14.062 6.418 1 96.25 106 ASP B CA 1
ATOM 2717 C C . ASP B 1 106 ? 16.719 13.531 7.402 1 96.25 106 ASP B C 1
ATOM 2719 O O . ASP B 1 106 ? 16.656 12.328 7.656 1 96.25 106 ASP B O 1
ATOM 2723 N N . LEU B 1 107 ? 15.922 14.414 7.871 1 94.88 107 LEU B N 1
ATOM 2724 C CA . LEU B 1 107 ? 14.875 14.047 8.812 1 94.88 107 LEU B CA 1
ATOM 2725 C C . LEU B 1 107 ? 13.906 13.047 8.188 1 94.88 107 LEU B C 1
ATOM 2727 O O . LEU B 1 107 ? 13.406 12.148 8.867 1 94.88 107 LEU B O 1
ATOM 2731 N N . VAL B 1 108 ? 13.695 13.195 6.902 1 96.25 108 VAL B N 1
ATOM 2732 C CA . VAL B 1 108 ? 12.734 12.328 6.246 1 96.25 108 VAL B CA 1
ATOM 2733 C C . VAL B 1 108 ? 13.461 11.188 5.543 1 96.25 108 VAL B C 1
ATOM 2735 O O . VAL B 1 108 ? 12.852 10.43 4.777 1 96.25 108 VAL B O 1
ATOM 2738 N N . GLY B 1 109 ? 14.719 11.07 5.703 1 94.19 109 GLY B N 1
ATOM 2739 C CA . GLY B 1 109 ? 15.508 9.977 5.148 1 94.19 109 GLY B CA 1
ATOM 2740 C C . GLY B 1 109 ? 15.773 10.133 3.662 1 94.19 109 GLY B C 1
ATOM 2741 O O . GLY B 1 109 ? 15.859 9.133 2.938 1 94.19 109 GLY B O 1
ATOM 2742 N N . ALA B 1 110 ? 15.867 11.359 3.186 1 96.25 110 ALA B N 1
ATOM 2743 C CA . ALA B 1 110 ? 16.062 11.578 1.755 1 96.25 110 ALA B CA 1
ATOM 2744 C C . ALA B 1 110 ? 17.203 12.555 1.497 1 96.25 110 ALA B C 1
ATOM 2746 O O . ALA B 1 110 ? 17.188 13.281 0.503 1 96.25 110 ALA B O 1
ATOM 2747 N N . GLY B 1 111 ? 18.125 12.602 2.338 1 96.19 111 GLY B N 1
ATOM 2748 C CA . GLY B 1 111 ? 19.25 13.516 2.195 1 96.19 111 GLY B CA 1
ATOM 2749 C C . GLY B 1 111 ? 20.031 13.32 0.907 1 96.19 111 GLY B C 1
ATOM 2750 O O . GLY B 1 111 ? 20.531 14.281 0.323 1 96.19 111 GLY B O 1
ATOM 2751 N N . HIS B 1 112 ? 20.062 12.141 0.421 1 95.12 112 HIS B N 1
ATOM 2752 C CA . HIS B 1 112 ? 20.906 11.758 -0.702 1 95.12 112 HIS B CA 1
ATOM 2753 C C . HIS B 1 112 ? 20.328 12.242 -2.025 1 95.12 112 HIS B C 1
ATOM 2755 O O . HIS B 1 112 ? 20.984 12.18 -3.061 1 95.12 112 HIS B O 1
ATOM 2761 N N . VAL B 1 113 ? 19.125 12.836 -1.999 1 96.75 113 VAL B N 1
ATOM 2762 C CA . VAL B 1 113 ? 18.516 13.148 -3.285 1 96.75 113 VAL B CA 1
ATOM 2763 C C . VAL B 1 113 ? 18.484 14.664 -3.492 1 96.75 113 VAL B C 1
ATOM 2765 O O . VAL B 1 113 ? 17.875 15.148 -4.438 1 96.75 113 VAL B O 1
ATOM 2768 N N . LEU B 1 114 ? 19.078 15.453 -2.672 1 95.75 114 LEU B N 1
ATOM 2769 C CA . LEU B 1 114 ? 19 16.906 -2.703 1 95.75 114 LEU B CA 1
ATOM 2770 C C . LEU B 1 114 ? 19.391 17.453 -4.078 1 95.75 114 LEU B C 1
ATOM 2772 O O . LEU B 1 114 ? 18.766 18.375 -4.59 1 95.75 114 LEU B O 1
ATOM 2776 N N . GLY B 1 115 ? 20.391 16.875 -4.676 1 95.25 115 GLY B N 1
ATOM 2777 C CA . GLY B 1 115 ? 20.906 17.359 -5.945 1 95.25 115 GLY B CA 1
ATOM 2778 C C . GLY B 1 115 ? 20.234 16.703 -7.145 1 95.25 115 GLY B C 1
ATOM 2779 O O . GLY B 1 115 ? 20.516 17.078 -8.289 1 95.25 115 GLY B O 1
ATOM 2780 N N . ARG B 1 116 ? 19.328 15.844 -6.957 1 95.75 116 ARG B N 1
ATOM 2781 C CA . ARG B 1 116 ? 18.688 15.109 -8.039 1 95.75 116 ARG B CA 1
ATOM 2782 C C . ARG B 1 116 ? 17.5 15.883 -8.594 1 95.75 116 ARG B C 1
ATOM 2784 O O . ARG B 1 116 ? 17.047 16.859 -7.988 1 95.75 116 ARG B O 1
ATOM 2791 N N . GLN B 1 117 ? 17.141 15.422 -9.805 1 95.06 117 GLN B N 1
ATOM 2792 C CA . GLN B 1 117 ? 15.914 15.969 -10.383 1 95.06 117 GLN B CA 1
ATOM 2793 C C . GLN B 1 117 ? 14.672 15.305 -9.781 1 95.06 117 GLN B C 1
ATOM 2795 O O . GLN B 1 117 ? 14.664 14.086 -9.555 1 95.06 117 GLN B O 1
ATOM 2800 N N . VAL B 1 118 ? 13.648 16.062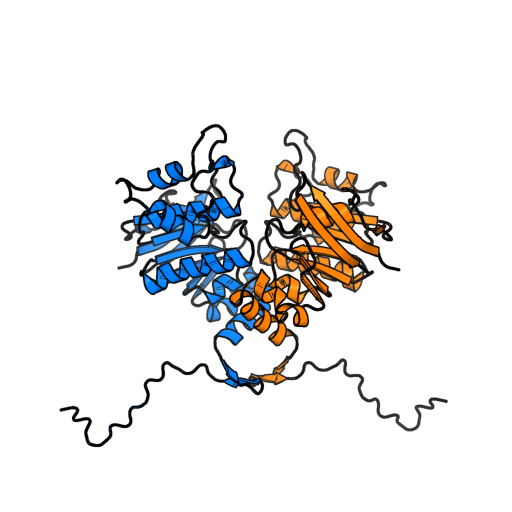 -9.586 1 94.31 118 VAL B N 1
ATOM 2801 C CA . VAL B 1 118 ? 12.414 15.578 -8.977 1 94.31 118 VAL B CA 1
ATOM 2802 C C . VAL B 1 118 ? 11.82 14.461 -9.828 1 94.31 118 VAL B C 1
ATOM 2804 O O . VAL B 1 118 ? 11.328 13.461 -9.305 1 94.31 118 VAL B O 1
ATOM 2807 N N . VAL B 1 119 ? 11.945 14.562 -11.125 1 90.88 119 VAL B N 1
ATOM 2808 C CA . VAL B 1 119 ? 11.328 13.625 -12.055 1 90.88 119 VAL B CA 1
ATOM 2809 C C . VAL B 1 119 ? 12.039 12.273 -11.984 1 90.88 119 VAL B C 1
ATOM 2811 O O . VAL B 1 119 ? 11.5 11.258 -12.43 1 90.88 119 VAL B O 1
ATOM 2814 N N . ASP B 1 120 ? 13.234 12.227 -11.414 1 90.94 120 ASP B N 1
ATOM 2815 C CA . ASP B 1 120 ? 14.031 11.008 -11.367 1 90.94 120 ASP B CA 1
ATOM 2816 C C . ASP B 1 120 ? 13.812 10.266 -10.055 1 90.94 120 ASP B C 1
ATOM 2818 O O . ASP B 1 120 ? 14.352 9.172 -9.852 1 90.94 120 ASP B O 1
ATOM 2822 N N . LEU B 1 121 ? 13 10.797 -9.258 1 91.5 121 LEU B N 1
ATOM 2823 C CA . LEU B 1 121 ? 12.797 10.203 -7.938 1 91.5 121 LEU B CA 1
ATOM 2824 C C . LEU B 1 121 ? 11.852 9.008 -8.016 1 91.5 121 LEU B C 1
ATOM 2826 O O . LEU B 1 121 ? 10.906 9.008 -8.805 1 91.5 121 LEU B O 1
ATOM 2830 N N . SER B 1 122 ? 12.227 8.008 -7.176 1 86 122 SER B N 1
ATOM 2831 C CA . SER B 1 122 ? 11.25 6.941 -6.973 1 86 122 SER B CA 1
ATOM 2832 C C . SER B 1 122 ? 10.016 7.457 -6.242 1 86 122 SER B C 1
ATOM 2834 O O . SER B 1 122 ? 10.023 8.562 -5.695 1 86 122 SER B O 1
ATOM 2836 N N . GLY B 1 123 ? 8.945 6.711 -6.25 1 86.75 123 GLY B N 1
ATOM 2837 C CA . GLY B 1 123 ? 7.742 7.078 -5.523 1 86.75 123 GLY B CA 1
ATOM 2838 C C . GLY B 1 123 ? 7.992 7.336 -4.051 1 86.75 123 GLY B C 1
ATOM 2839 O O . GLY B 1 123 ? 7.492 8.312 -3.492 1 86.75 123 GLY B O 1
ATOM 2840 N N . GLY B 1 124 ? 8.766 6.43 -3.441 1 89.75 124 GLY B N 1
ATOM 2841 C CA . GLY B 1 124 ? 9.094 6.59 -2.033 1 89.75 124 GLY B CA 1
ATOM 2842 C C . GLY B 1 124 ? 9.938 7.82 -1.755 1 89.75 124 GLY B C 1
ATOM 2843 O O . GLY B 1 124 ? 9.727 8.508 -0.752 1 89.75 124 GLY B O 1
ATOM 2844 N N . GLU B 1 125 ? 10.867 8.047 -2.625 1 92.62 125 GLU B N 1
ATOM 2845 C CA . GLU B 1 125 ? 11.695 9.242 -2.49 1 92.62 125 GLU B CA 1
ATOM 2846 C C . GLU B 1 125 ? 10.852 10.516 -2.625 1 92.62 125 GLU B C 1
ATOM 2848 O O . GLU B 1 125 ? 11.031 11.461 -1.859 1 92.62 125 GLU B O 1
ATOM 2853 N N . MET B 1 126 ? 10 10.445 -3.543 1 94.06 126 MET B N 1
ATOM 2854 C CA . MET B 1 126 ? 9.133 11.602 -3.764 1 94.06 126 MET B CA 1
ATOM 2855 C C . MET B 1 126 ? 8.289 11.883 -2.527 1 94.06 126 MET B C 1
ATOM 2857 O O . MET B 1 126 ? 8.148 13.039 -2.117 1 94.06 126 MET B O 1
ATOM 2861 N N . GLN B 1 127 ? 7.785 10.914 -1.956 1 94.38 127 GLN B N 1
ATOM 2862 C CA . GLN B 1 127 ? 6.953 11.086 -0.768 1 94.38 127 GLN B CA 1
ATOM 2863 C C . GLN B 1 127 ? 7.754 11.711 0.374 1 94.38 127 GLN B C 1
ATOM 2865 O O . GLN B 1 127 ? 7.254 12.594 1.077 1 94.38 127 GLN B O 1
ATOM 2870 N N . ARG B 1 128 ? 8.922 11.25 0.538 1 96.19 128 ARG B N 1
ATOM 2871 C CA . ARG B 1 128 ? 9.797 11.812 1.561 1 96.19 128 ARG B CA 1
ATOM 2872 C C . ARG B 1 128 ? 10.086 13.281 1.285 1 96.19 128 ARG B C 1
ATOM 2874 O O . ARG B 1 128 ? 10.031 14.109 2.197 1 96.19 128 ARG B O 1
ATOM 2881 N N . VAL B 1 129 ? 10.305 13.562 0.064 1 96.5 129 VAL B N 1
ATOM 2882 C CA . VAL B 1 129 ? 10.617 14.93 -0.34 1 96.5 129 VAL B CA 1
ATOM 2883 C C . VAL B 1 129 ? 9.391 15.812 -0.127 1 96.5 129 VAL B C 1
ATOM 2885 O O . VAL B 1 129 ? 9.516 16.953 0.344 1 96.5 129 VAL B O 1
ATOM 2888 N N . LEU B 1 130 ? 8.258 15.328 -0.455 1 96.31 130 LEU B N 1
ATOM 2889 C CA . LEU B 1 130 ? 7.027 16.078 -0.245 1 96.31 130 LEU B CA 1
ATOM 2890 C C . LEU B 1 130 ? 6.809 16.359 1.238 1 96.31 130 LEU B C 1
ATOM 2892 O O . LEU B 1 130 ? 6.387 17.453 1.611 1 96.31 130 LEU B O 1
ATOM 2896 N N . LEU B 1 131 ? 7.078 15.391 2.027 1 97.06 131 LEU B N 1
ATOM 2897 C CA . LEU B 1 131 ? 6.949 15.594 3.465 1 97.06 131 LEU B CA 1
ATOM 2898 C C . LEU B 1 131 ? 7.953 16.625 3.963 1 97.06 131 LEU B C 1
ATOM 2900 O O . LEU B 1 131 ? 7.609 17.5 4.77 1 97.06 131 LEU B O 1
ATOM 2904 N N . ALA B 1 132 ? 9.156 16.531 3.484 1 97.38 132 ALA B N 1
ATOM 2905 C CA . ALA B 1 132 ? 10.164 17.531 3.826 1 97.38 132 ALA B CA 1
ATOM 2906 C C . ALA B 1 132 ? 9.695 18.938 3.455 1 97.38 132 ALA B C 1
ATOM 2908 O O . ALA B 1 132 ? 9.836 19.875 4.246 1 97.38 132 ALA B O 1
ATOM 2909 N N . ARG B 1 133 ? 9.172 19.031 2.334 1 96.31 133 ARG B N 1
ATOM 2910 C CA . ARG B 1 133 ? 8.68 20.328 1.853 1 96.31 133 ARG B CA 1
ATOM 2911 C C . ARG B 1 133 ? 7.605 20.875 2.783 1 96.31 133 ARG B C 1
ATOM 2913 O O . ARG B 1 133 ? 7.609 22.078 3.098 1 96.31 133 ARG B O 1
ATOM 2920 N N . ALA B 1 134 ? 6.758 20.031 3.188 1 96.69 134 ALA B N 1
ATOM 2921 C CA . ALA B 1 134 ? 5.711 20.453 4.117 1 96.69 134 ALA B CA 1
ATOM 2922 C C . ALA B 1 134 ? 6.301 20.891 5.449 1 96.69 134 ALA B C 1
ATOM 2924 O O . ALA B 1 134 ? 5.879 21.906 6.016 1 96.69 134 ALA B O 1
ATOM 2925 N N . LEU B 1 135 ? 7.285 20.234 5.918 1 96.44 135 LEU B N 1
ATOM 2926 C CA . LEU B 1 135 ? 7.863 20.5 7.234 1 96.44 135 LEU B CA 1
ATOM 2927 C C . LEU B 1 135 ? 8.719 21.75 7.215 1 96.44 135 LEU B C 1
ATOM 2929 O O . LEU B 1 135 ? 8.844 22.438 8.234 1 96.44 135 LEU B O 1
ATOM 2933 N N . LEU B 1 136 ? 9.234 22.016 6.082 1 95.31 136 LEU B N 1
ATOM 2934 C CA . LEU B 1 136 ? 10.078 23.188 5.934 1 95.31 136 LEU B CA 1
ATOM 2935 C C . LEU B 1 136 ? 9.297 24.469 6.258 1 95.31 136 LEU B C 1
ATOM 2937 O O . LEU B 1 136 ? 9.875 25.453 6.703 1 95.31 136 LEU B O 1
ATOM 2941 N N . ARG B 1 137 ? 8.078 24.406 6.129 1 94 137 ARG B N 1
ATOM 2942 C CA . ARG B 1 137 ? 7.238 25.594 6.332 1 94 137 ARG B CA 1
ATOM 2943 C C . ARG B 1 137 ? 6.867 25.75 7.805 1 94 137 ARG B C 1
ATOM 2945 O O . ARG B 1 137 ? 6.18 26.703 8.18 1 94 137 ARG B O 1
ATOM 2952 N N . ARG B 1 138 ? 7.254 24.812 8.594 1 93.75 138 ARG B N 1
ATOM 2953 C CA . ARG B 1 138 ? 6.941 24.828 10.016 1 93.75 138 ARG B CA 1
ATOM 2954 C C . ARG B 1 138 ? 5.441 24.922 10.25 1 93.75 138 ARG B C 1
ATOM 2956 O O . ARG B 1 138 ? 4.969 25.859 10.898 1 93.75 138 ARG B O 1
ATOM 2963 N N . PRO B 1 139 ? 4.727 23.969 9.844 1 97 139 PRO B N 1
ATOM 2964 C CA . PRO B 1 139 ? 3.264 24.016 9.883 1 97 139 PRO B CA 1
ATOM 2965 C C . PRO B 1 139 ? 2.707 23.828 11.297 1 97 139 PRO B C 1
ATOM 2967 O O . PRO B 1 139 ? 3.348 23.203 12.141 1 97 139 PRO B O 1
ATOM 2970 N N . ASP B 1 140 ? 1.464 24.391 11.461 1 97.62 140 ASP B N 1
ATOM 2971 C CA . ASP B 1 140 ? 0.64 24.109 12.633 1 97.62 140 ASP B CA 1
ATOM 2972 C C . ASP B 1 140 ? -0.237 22.875 12.406 1 97.62 140 ASP B C 1
ATOM 2974 O O . ASP B 1 140 ? -0.675 22.234 13.359 1 97.62 140 ASP B O 1
ATOM 2978 N N . LEU B 1 141 ? -0.475 22.688 11.164 1 98.5 141 LEU B N 1
ATOM 2979 C CA . LEU B 1 141 ? -1.355 21.609 10.75 1 98.5 141 LEU B CA 1
ATOM 2980 C C . LEU B 1 141 ? -0.775 20.875 9.547 1 98.5 141 LEU B C 1
ATOM 2982 O O . LEU B 1 141 ? -0.382 21.5 8.555 1 98.5 141 LEU B O 1
ATOM 2986 N N . LEU B 1 142 ? -0.646 19.609 9.68 1 98.06 142 LEU B N 1
ATOM 2987 C CA . LEU B 1 142 ? -0.268 18.75 8.562 1 98.06 142 LEU B CA 1
ATOM 2988 C C . LEU B 1 142 ? -1.483 18.016 8.008 1 98.06 142 LEU B C 1
ATOM 2990 O O . LEU B 1 142 ? -2.24 17.406 8.766 1 98.06 142 LEU B O 1
ATOM 2994 N N . VAL B 1 143 ? -1.705 18.141 6.734 1 98.12 143 VAL B N 1
ATOM 2995 C CA . VAL B 1 143 ? -2.723 17.391 6.012 1 98.12 143 VAL B CA 1
ATOM 2996 C C . VAL B 1 143 ? -2.055 16.422 5.047 1 98.12 143 VAL B C 1
ATOM 2998 O O . VAL B 1 143 ? -1.437 16.828 4.062 1 98.12 143 VAL B O 1
ATOM 3001 N N . LEU B 1 144 ? -2.236 15.141 5.324 1 96.81 144 LEU B N 1
ATOM 3002 C CA . LEU B 1 144 ? -1.459 14.117 4.633 1 96.81 144 LEU B CA 1
ATOM 3003 C C . LEU B 1 144 ? -2.375 13.117 3.941 1 96.81 144 LEU B C 1
ATOM 3005 O O . LEU B 1 144 ? -3.217 12.484 4.59 1 96.81 144 LEU B O 1
ATOM 3009 N N . ASP B 1 145 ? -2.215 13 2.693 1 95.62 145 ASP B N 1
ATOM 3010 C CA . ASP B 1 145 ? -2.967 12.016 1.915 1 95.62 145 ASP B CA 1
ATOM 3011 C C . ASP B 1 145 ? -2.094 10.82 1.549 1 95.62 145 ASP B C 1
ATOM 3013 O O . ASP B 1 145 ? -1.39 10.844 0.537 1 95.62 145 ASP B O 1
ATOM 3017 N N . GLU B 1 146 ? -2.152 9.773 2.385 1 91.25 146 GLU B N 1
ATOM 3018 C CA . GLU B 1 146 ? -1.355 8.555 2.232 1 91.25 146 GLU B CA 1
ATOM 3019 C C . GLU B 1 146 ? 0.133 8.883 2.137 1 91.25 146 GLU B C 1
ATOM 3021 O O . GLU B 1 146 ? 0.797 8.492 1.171 1 91.25 146 GLU B O 1
ATOM 3026 N N . PRO B 1 147 ? 0.666 9.414 3.189 1 91.88 147 PRO B N 1
ATOM 3027 C CA . PRO B 1 147 ? 2.006 10 3.135 1 91.88 147 PRO B CA 1
ATOM 3028 C C . PRO B 1 147 ? 3.107 8.953 3.014 1 91.88 147 PRO B C 1
ATOM 3030 O O . PRO B 1 147 ? 4.258 9.289 2.729 1 91.88 147 PRO B O 1
ATOM 3033 N N . VAL B 1 148 ? 2.771 7.691 3.141 1 88.81 148 VAL B N 1
ATOM 3034 C CA . VAL B 1 148 ? 3.844 6.699 3.133 1 88.81 148 VAL B CA 1
ATOM 3035 C C . VAL B 1 148 ? 3.707 5.801 1.906 1 88.81 148 VAL B C 1
ATOM 3037 O O . VAL B 1 148 ? 4.305 4.723 1.848 1 88.81 148 VAL B O 1
ATOM 3040 N N . GLY B 1 149 ? 2.943 6.25 0.981 1 84.56 149 GLY B N 1
ATOM 3041 C CA . GLY B 1 149 ? 2.785 5.488 -0.248 1 84.56 149 GLY B CA 1
ATOM 3042 C C . GLY B 1 149 ? 4.09 5.277 -0.99 1 84.56 149 GLY B C 1
ATOM 3043 O O . GLY B 1 149 ? 4.902 6.199 -1.104 1 84.56 149 GLY B O 1
ATOM 3044 N N . GLY B 1 150 ? 4.34 4.035 -1.447 1 82.19 150 GLY B N 1
ATOM 3045 C CA . GLY B 1 150 ? 5.527 3.74 -2.236 1 82.19 150 GLY B CA 1
ATOM 3046 C C . GLY B 1 150 ? 6.77 3.531 -1.393 1 82.19 150 GLY B C 1
ATOM 3047 O O . GLY B 1 150 ? 7.832 3.201 -1.917 1 82.19 150 GLY B O 1
ATOM 3048 N N . VAL B 1 151 ? 6.66 3.787 -0.117 1 87.75 151 VAL B N 1
ATOM 3049 C CA . VAL B 1 151 ? 7.777 3.604 0.801 1 87.75 151 VAL B CA 1
ATOM 3050 C C . VAL B 1 151 ? 7.773 2.176 1.344 1 87.75 151 VAL B C 1
ATOM 3052 O O . VAL B 1 151 ? 6.707 1.605 1.595 1 87.75 151 VAL B O 1
ATOM 3055 N N . ASP B 1 152 ? 8.969 1.605 1.494 1 86.75 152 ASP B N 1
ATOM 3056 C CA . ASP B 1 152 ? 9.031 0.242 2.012 1 86.75 152 ASP B CA 1
ATOM 3057 C C . ASP B 1 152 ? 8.641 0.197 3.488 1 86.75 152 ASP B C 1
ATOM 3059 O O . ASP B 1 152 ? 8.461 1.24 4.121 1 86.75 152 ASP B O 1
ATOM 3063 N N . VAL B 1 153 ? 8.539 -0.95 3.957 1 85.69 153 VAL B N 1
ATOM 3064 C CA . VAL B 1 153 ? 7.957 -1.174 5.277 1 85.69 153 VAL B CA 1
ATOM 3065 C C . VAL B 1 153 ? 8.781 -0.447 6.336 1 85.69 153 VAL B C 1
ATOM 3067 O O . VAL B 1 153 ? 8.227 0.25 7.191 1 85.69 153 VAL B O 1
ATOM 3070 N N . ALA B 1 154 ? 10.062 -0.61 6.316 1 85.31 154 ALA B N 1
ATOM 3071 C CA . ALA B 1 154 ? 10.922 0.053 7.297 1 85.31 154 ALA B CA 1
ATOM 3072 C C . ALA B 1 154 ? 10.812 1.571 7.184 1 85.31 154 ALA B C 1
ATOM 3074 O O . ALA B 1 154 ? 10.734 2.271 8.195 1 85.31 154 ALA B O 1
ATOM 3075 N N . GLY B 1 155 ? 10.805 2.027 6.012 1 88.94 155 GLY B N 1
ATOM 3076 C CA . GLY B 1 155 ? 10.664 3.455 5.766 1 88.94 155 GLY B CA 1
ATOM 3077 C C . GLY B 1 155 ? 9.328 4.008 6.223 1 88.94 155 GLY B C 1
ATOM 3078 O O . GLY B 1 155 ? 9.258 5.137 6.711 1 88.94 155 GLY B O 1
ATOM 3079 N N . GLN B 1 156 ? 8.344 3.221 6.016 1 89.62 156 GLN B N 1
ATOM 3080 C CA . GLN B 1 156 ? 7.02 3.65 6.445 1 89.62 156 GLN B CA 1
ATOM 3081 C C . GLN B 1 156 ? 6.977 3.871 7.953 1 89.62 156 GLN B C 1
ATOM 3083 O O . GLN B 1 156 ? 6.449 4.883 8.422 1 89.62 156 GLN B O 1
ATOM 3088 N N . ALA B 1 157 ? 7.535 2.947 8.648 1 85.88 157 ALA B N 1
ATOM 3089 C CA . ALA B 1 157 ? 7.57 3.062 10.102 1 85.88 157 ALA B CA 1
ATOM 3090 C C . ALA B 1 157 ? 8.305 4.328 10.531 1 85.88 157 ALA B C 1
ATOM 3092 O O . ALA B 1 157 ? 7.859 5.035 11.438 1 85.88 157 ALA B O 1
ATOM 3093 N N . GLU B 1 158 ? 9.32 4.578 9.867 1 89 158 GLU B N 1
ATOM 3094 C CA . GLU B 1 158 ? 10.117 5.762 10.18 1 89 158 GLU B CA 1
ATOM 3095 C C . GLU B 1 158 ? 9.328 7.043 9.93 1 89 158 GLU B C 1
ATOM 3097 O O . GLU B 1 158 ? 9.367 7.973 10.734 1 89 158 GLU B O 1
ATOM 3102 N N . LEU B 1 159 ? 8.695 7.082 8.883 1 92.5 159 LEU B N 1
ATOM 3103 C CA . LEU B 1 159 ? 7.934 8.273 8.531 1 92.5 159 LEU B CA 1
ATOM 3104 C C . LEU B 1 159 ? 6.758 8.469 9.484 1 92.5 159 LEU B C 1
ATOM 3106 O O . LEU B 1 159 ? 6.453 9.602 9.867 1 92.5 159 LEU B O 1
ATOM 3110 N N . TYR B 1 160 ? 6.125 7.43 9.844 1 90.94 160 TYR B N 1
ATOM 3111 C CA . TYR B 1 160 ? 5.047 7.543 10.82 1 90.94 160 TYR B CA 1
ATOM 3112 C C . TYR B 1 160 ? 5.566 8.055 12.156 1 90.94 160 TYR B C 1
ATOM 3114 O O . TYR B 1 160 ? 4.918 8.883 12.805 1 90.94 160 TYR B O 1
ATOM 3122 N N . ASP B 1 161 ? 6.699 7.578 12.5 1 91.12 161 ASP B N 1
ATOM 3123 C CA . ASP B 1 161 ? 7.32 8.07 13.727 1 91.12 161 ASP B CA 1
ATOM 3124 C C . ASP B 1 161 ? 7.594 9.57 13.641 1 91.12 161 ASP B C 1
ATOM 3126 O O . ASP B 1 161 ? 7.371 10.305 14.609 1 91.12 161 ASP B O 1
ATOM 3130 N N . LEU B 1 162 ? 8.047 9.867 12.555 1 93.81 162 LEU B N 1
ATOM 3131 C CA . LEU B 1 162 ? 8.328 11.289 12.344 1 93.81 162 LEU B CA 1
ATOM 3132 C C . LEU B 1 162 ? 7.051 12.109 12.445 1 93.81 162 LEU B C 1
ATOM 3134 O O . LEU B 1 162 ? 7.016 13.133 13.133 1 93.81 162 LEU B O 1
ATOM 3138 N N . ILE B 1 163 ? 6.027 11.688 11.812 1 94.94 163 ILE B N 1
ATOM 3139 C CA . ILE B 1 163 ? 4.746 12.383 11.82 1 94.94 163 ILE B CA 1
ATOM 3140 C C . ILE B 1 163 ? 4.203 12.453 13.242 1 94.94 163 ILE B C 1
ATOM 3142 O O . ILE B 1 163 ? 3.773 13.516 13.703 1 94.94 163 ILE B O 1
ATOM 3146 N N . THR B 1 164 ? 4.289 11.398 13.93 1 93.44 164 THR B N 1
ATOM 3147 C CA . THR B 1 164 ? 3.824 11.344 15.312 1 93.44 164 THR B CA 1
ATOM 3148 C C . THR B 1 164 ? 4.645 12.281 16.188 1 93.44 164 THR B C 1
ATOM 3150 O O . THR B 1 164 ? 4.098 12.945 17.078 1 93.44 164 THR B O 1
ATOM 3153 N N . GLY B 1 165 ? 5.898 12.25 15.938 1 94.31 165 GLY B N 1
ATOM 3154 C CA . GLY B 1 165 ? 6.77 13.141 16.688 1 94.31 165 GLY B CA 1
ATOM 3155 C C . GLY B 1 165 ? 6.426 14.609 16.484 1 94.31 165 GLY B C 1
ATOM 3156 O O . GLY B 1 165 ? 6.488 15.398 17.422 1 94.31 165 GLY B O 1
ATOM 3157 N N . GLN B 1 166 ? 6.066 14.953 15.281 1 95.56 166 GLN B N 1
ATOM 3158 C CA . GLN B 1 166 ? 5.652 16.328 15.008 1 95.56 166 GLN B CA 1
ATOM 3159 C C . GLN B 1 166 ? 4.438 16.719 15.844 1 95.56 166 GLN B C 1
ATOM 3161 O O . GLN B 1 166 ? 4.367 17.812 16.375 1 95.56 166 GLN B O 1
ATOM 3166 N N . ALA B 1 167 ? 3.539 15.852 15.984 1 95.62 167 ALA B N 1
ATOM 3167 C CA . ALA B 1 167 ? 2.32 16.109 16.75 1 95.62 167 ALA B CA 1
ATOM 3168 C C . ALA B 1 167 ? 2.609 16.172 18.25 1 95.62 167 ALA B C 1
ATOM 3170 O O . ALA B 1 167 ? 2.295 17.156 18.906 1 95.62 167 ALA B O 1
ATOM 3171 N N . ARG B 1 168 ? 3.34 15.211 18.719 1 94.44 168 ARG B N 1
ATOM 3172 C CA . ARG B 1 168 ? 3.494 15.023 20.156 1 94.44 168 ARG B CA 1
ATOM 3173 C C . ARG B 1 168 ? 4.531 15.977 20.734 1 94.44 168 ARG B C 1
ATOM 3175 O O . ARG B 1 168 ? 4.355 16.516 21.828 1 94.44 168 ARG B O 1
ATOM 3182 N N . GLU B 1 169 ? 5.527 16.172 20 1 95 169 GLU B N 1
ATOM 3183 C CA . GLU B 1 169 ? 6.645 16.953 20.531 1 95 169 GLU B CA 1
ATOM 3184 C C . GLU B 1 169 ? 6.531 18.422 20.125 1 95 169 GLU B C 1
ATOM 3186 O O . GLU B 1 169 ? 6.977 19.312 20.859 1 95 169 GLU B O 1
ATOM 3191 N N . HIS B 1 170 ? 5.926 18.672 19.031 1 95.75 170 HIS B N 1
ATOM 3192 C CA . HIS B 1 170 ? 5.945 20.047 18.531 1 95.75 170 HIS B CA 1
ATOM 3193 C C . HIS B 1 170 ? 4.539 20.641 18.5 1 95.75 170 HIS B C 1
ATOM 3195 O O . HIS B 1 170 ? 4.355 21.781 18.094 1 95.75 170 HIS B O 1
ATOM 3201 N N . GLY B 1 171 ? 3.551 19.844 18.812 1 96.69 171 GLY B N 1
ATOM 3202 C CA . GLY B 1 171 ? 2.195 20.359 18.938 1 96.69 171 GLY B CA 1
ATOM 3203 C C . GLY B 1 171 ? 1.507 20.547 17.594 1 96.69 171 GLY B C 1
ATOM 3204 O O . GLY B 1 171 ? 0.515 21.281 17.5 1 96.69 171 GLY B O 1
ATOM 3205 N N . VAL B 1 172 ? 2.012 19.969 16.578 1 97.81 172 VAL B N 1
ATOM 3206 C CA . VAL B 1 172 ? 1.433 20.078 15.25 1 97.81 172 VAL B CA 1
ATOM 3207 C C . VAL B 1 172 ? 0.16 19.25 15.172 1 97.81 172 VAL B C 1
ATOM 3209 O O . VAL B 1 172 ? 0.134 18.094 15.633 1 97.81 172 VAL B O 1
ATOM 3212 N N . GLY B 1 173 ? -0.949 19.812 14.664 1 98.25 173 GLY B N 1
ATOM 3213 C CA . GLY B 1 173 ? -2.104 19 14.32 1 98.25 173 GLY B CA 1
ATOM 3214 C C . GLY B 1 173 ? -1.912 18.203 13.047 1 98.25 173 GLY B C 1
ATOM 3215 O O . GLY B 1 173 ? -1.277 18.672 12.102 1 98.25 173 GLY B O 1
ATOM 3216 N N . VAL B 1 174 ? -2.475 16.984 13.047 1 97.62 174 VAL B N 1
ATOM 3217 C CA . VAL B 1 174 ? -2.297 16.141 11.875 1 97.62 174 VAL B CA 1
ATOM 3218 C C . VAL B 1 174 ? -3.645 15.578 11.43 1 97.62 174 VAL B C 1
ATOM 3220 O O . VAL B 1 174 ? -4.375 14.992 12.242 1 97.62 174 VAL B O 1
ATOM 3223 N N . LEU B 1 175 ? -4.012 15.805 10.227 1 97.88 175 LEU B N 1
ATOM 3224 C CA . LEU B 1 175 ? -5.102 15.125 9.539 1 97.88 175 LEU B CA 1
ATOM 3225 C C . LEU B 1 175 ? -4.562 14.219 8.438 1 97.88 175 LEU B C 1
ATOM 3227 O O . LEU B 1 175 ? -4.008 14.703 7.441 1 97.88 175 LEU B O 1
ATOM 3231 N N . MET B 1 176 ? -4.77 12.961 8.617 1 96.19 176 MET B N 1
ATOM 3232 C CA . MET B 1 176 ? -4.137 12.039 7.676 1 96.19 176 MET B CA 1
ATOM 3233 C C . MET B 1 176 ? -5.148 11.023 7.152 1 96.19 176 MET B C 1
ATOM 3235 O O . MET B 1 176 ? -6.031 10.578 7.887 1 96.19 176 MET B O 1
ATOM 3239 N N . VAL B 1 177 ? -5.062 10.758 5.855 1 94.94 177 VAL B N 1
ATOM 3240 C CA . VAL B 1 177 ? -5.746 9.625 5.242 1 94.94 177 VAL B CA 1
ATOM 3241 C C . VAL B 1 177 ? -4.77 8.469 5.066 1 94.94 177 VAL B C 1
ATOM 3243 O O . VAL B 1 177 ? -3.645 8.656 4.602 1 94.94 177 VAL B O 1
ATOM 3246 N N . SER B 1 178 ? -5.188 7.273 5.508 1 89.81 178 SER B N 1
ATOM 3247 C CA . SER B 1 178 ? -4.316 6.109 5.363 1 89.81 178 SER B CA 1
ATOM 3248 C C . SER B 1 178 ? -5.125 4.836 5.137 1 89.81 178 SER B C 1
ATOM 3250 O O . SER B 1 178 ? -6.234 4.699 5.66 1 89.81 178 SER B O 1
ATOM 3252 N N . HIS B 1 179 ? -4.48 3.932 4.426 1 81.81 179 HIS B N 1
ATOM 3253 C CA . HIS B 1 179 ? -5.074 2.611 4.246 1 81.81 179 HIS B CA 1
ATOM 3254 C C . HIS B 1 179 ? -4.398 1.578 5.145 1 81.81 179 HIS B C 1
ATOM 3256 O O . HIS B 1 179 ? -4.797 0.411 5.16 1 81.81 179 HIS B O 1
ATOM 3262 N N . ASP B 1 180 ? -3.484 1.984 5.844 1 79.69 180 ASP B N 1
ATOM 3263 C CA . ASP B 1 180 ? -2.818 1.08 6.777 1 79.69 180 ASP B CA 1
ATOM 3264 C C . ASP B 1 180 ? -3.459 1.148 8.164 1 79.69 180 ASP B C 1
ATOM 3266 O O . ASP B 1 180 ? -3.098 2 8.977 1 79.69 180 ASP B O 1
ATOM 3270 N N . LEU B 1 181 ? -4.199 0.227 8.391 1 80 181 LEU B N 1
ATOM 3271 C CA . LEU B 1 181 ? -4.996 0.278 9.609 1 80 181 LEU B CA 1
ATOM 3272 C C . LEU B 1 181 ? -4.145 -0.044 10.836 1 80 181 LEU B C 1
ATOM 3274 O O . LEU B 1 181 ? -4.434 0.417 11.938 1 80 181 LEU B O 1
ATOM 3278 N N . HIS B 1 182 ? -3.125 -0.764 10.68 1 74.69 182 HIS B N 1
ATOM 3279 C CA . HIS B 1 182 ? -2.32 -1.151 11.836 1 74.69 182 HIS B CA 1
ATOM 3280 C C . HIS B 1 182 ? -1.512 0.028 12.367 1 74.69 182 HIS B C 1
ATOM 3282 O O . HIS B 1 182 ? -1.462 0.258 13.57 1 74.69 182 HIS B O 1
ATOM 3288 N N . VAL B 1 183 ? -0.965 0.698 11.438 1 70.81 183 VAL B N 1
ATOM 3289 C CA . VAL B 1 183 ? -0.167 1.85 11.844 1 70.81 183 VAL B CA 1
ATOM 3290 C C . VAL B 1 183 ? -1.083 2.951 12.375 1 70.81 183 VAL B C 1
ATOM 3292 O O . VAL B 1 183 ? -0.757 3.619 13.359 1 70.81 183 VAL B O 1
ATOM 3295 N N . VAL B 1 184 ? -2.219 3.043 11.75 1 74.06 184 VAL B N 1
ATOM 3296 C CA . VAL B 1 184 ? -3.205 4.039 12.148 1 74.06 184 VAL B CA 1
ATOM 3297 C C . VAL B 1 184 ? -3.648 3.775 13.586 1 74.06 184 VAL B C 1
ATOM 3299 O O . VAL B 1 184 ? -3.686 4.695 14.406 1 74.06 184 VAL B O 1
ATOM 3302 N N . MET B 1 185 ? -3.801 2.596 13.797 1 76 185 MET B N 1
ATOM 3303 C CA . MET B 1 185 ? -4.355 2.236 15.102 1 76 185 MET B CA 1
ATOM 3304 C C . MET B 1 185 ? -3.33 2.447 16.203 1 76 185 MET B C 1
ATOM 3306 O O . MET B 1 185 ? -3.693 2.738 17.344 1 76 185 MET B O 1
ATOM 3310 N N . ALA B 1 186 ? -2.115 2.383 15.797 1 74.12 186 ALA B N 1
ATOM 3311 C CA . ALA B 1 186 ? -1.055 2.498 16.797 1 74.12 186 ALA B CA 1
ATOM 3312 C C . ALA B 1 186 ? -0.685 3.957 17.031 1 74.12 186 ALA B C 1
ATOM 3314 O O . ALA B 1 186 ? -0.274 4.328 18.141 1 74.12 186 ALA B O 1
ATOM 3315 N N . ALA B 1 187 ? -0.923 4.766 16.109 1 77 187 ALA B N 1
ATOM 3316 C CA . ALA B 1 187 ? -0.28 6.078 16.188 1 77 187 ALA B CA 1
ATOM 3317 C C . ALA B 1 187 ? -1.316 7.195 16.25 1 77 187 ALA B C 1
ATOM 3319 O O . ALA B 1 187 ? -0.973 8.352 16.484 1 77 187 ALA B O 1
ATOM 3320 N N . THR B 1 188 ? -2.561 6.875 16.125 1 86.31 188 THR B N 1
ATOM 3321 C CA . THR B 1 188 ? -3.564 7.922 15.992 1 86.31 188 THR B CA 1
ATOM 3322 C C . THR B 1 188 ? -4.332 8.117 17.297 1 86.31 188 THR B C 1
ATOM 3324 O O . THR B 1 188 ? -4.539 7.168 18.047 1 86.31 188 THR B O 1
ATOM 3327 N N . ASP B 1 189 ? -4.754 9.398 17.484 1 89.25 189 ASP B N 1
ATOM 3328 C CA . ASP B 1 189 ? -5.578 9.734 18.641 1 89.25 189 ASP B CA 1
ATOM 3329 C C . ASP B 1 189 ? -7.055 9.461 18.359 1 89.25 189 ASP B C 1
ATOM 3331 O O . ASP B 1 189 ? -7.785 9 19.234 1 89.25 189 ASP B O 1
ATOM 3335 N N . HIS B 1 190 ? -7.355 9.797 17.219 1 92.69 190 HIS B N 1
ATOM 3336 C CA . HIS B 1 190 ? -8.758 9.703 16.812 1 92.69 190 HIS B CA 1
ATOM 3337 C C . HIS B 1 190 ? -8.875 9.203 15.383 1 92.69 190 HIS B C 1
ATOM 3339 O O . HIS B 1 190 ? -8.172 9.688 14.492 1 92.69 190 HIS B O 1
ATOM 3345 N N . VAL B 1 191 ? -9.727 8.195 15.234 1 92.75 191 VAL B N 1
ATOM 3346 C CA . VAL B 1 191 ? -9.977 7.625 13.914 1 92.75 191 VAL B CA 1
ATOM 3347 C C . VAL B 1 191 ? -11.375 8.016 13.438 1 92.75 191 VAL B C 1
ATOM 3349 O O . VAL B 1 191 ? -12.328 7.992 14.211 1 92.75 191 VAL B O 1
ATOM 3352 N N . VAL B 1 192 ? -11.43 8.422 12.203 1 94.44 192 VAL B N 1
ATOM 3353 C CA . VAL B 1 192 ? -12.703 8.727 11.562 1 94.44 192 VAL B CA 1
ATOM 3354 C C . VAL B 1 192 ? -12.938 7.777 10.398 1 94.44 192 VAL B C 1
ATOM 3356 O O . VAL B 1 192 ? -12.164 7.758 9.438 1 94.44 192 VAL B O 1
ATOM 3359 N N . CYS B 1 193 ? -13.969 6.965 10.477 1 93.56 193 CYS B N 1
ATOM 3360 C CA . CYS B 1 193 ? -14.352 6.086 9.375 1 93.56 193 CYS B CA 1
ATOM 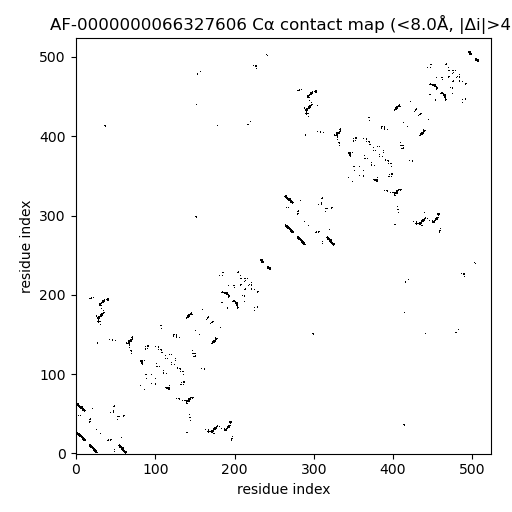3361 C C . CYS B 1 193 ? -15.312 6.789 8.422 1 93.56 193 CYS B C 1
ATOM 3363 O O . CYS B 1 193 ? -16.422 7.168 8.82 1 93.56 193 CYS B O 1
ATOM 3365 N N . LEU B 1 194 ? -14.852 6.844 7.215 1 94.94 194 LEU B N 1
ATOM 3366 C CA . LEU B 1 194 ? -15.609 7.629 6.242 1 94.94 194 LEU B CA 1
ATOM 3367 C C . LEU B 1 194 ? -16.125 6.742 5.117 1 94.94 194 LEU B C 1
ATOM 3369 O O . LEU B 1 194 ? -15.383 5.945 4.547 1 94.94 194 LEU B O 1
ATOM 3373 N N . ASN B 1 195 ? -17.391 6.855 4.848 1 93.44 195 ASN B N 1
ATOM 3374 C CA . ASN B 1 195 ? -18.062 6.332 3.666 1 93.44 195 ASN B CA 1
ATOM 3375 C C . ASN B 1 195 ? -19.188 7.258 3.201 1 93.44 195 ASN B C 1
ATOM 3377 O O . ASN B 1 195 ? -20.375 6.957 3.393 1 93.44 195 ASN B O 1
ATOM 3381 N N . ARG B 1 196 ? -18.812 8.305 2.574 1 91.88 196 ARG B N 1
ATOM 3382 C CA . ARG B 1 196 ? -19.672 9.43 2.199 1 91.88 196 ARG B CA 1
ATOM 3383 C C . ARG B 1 196 ? -20.141 10.195 3.432 1 91.88 196 ARG B C 1
ATOM 3385 O O . ARG B 1 196 ? -20.406 11.391 3.359 1 91.88 196 ARG B O 1
ATOM 3392 N N . HIS B 1 197 ? -20.25 9.523 4.48 1 91.44 197 HIS B N 1
ATOM 3393 C CA . HIS B 1 197 ? -20.516 10.109 5.789 1 91.44 197 HIS B CA 1
ATOM 3394 C C . HIS B 1 197 ? -19.656 9.445 6.867 1 91.44 197 HIS B C 1
ATOM 3396 O O . HIS B 1 197 ? -19 8.43 6.613 1 91.44 197 HIS B O 1
ATOM 3402 N N . VAL B 1 198 ? -19.594 10.094 7.941 1 91.81 198 VAL B N 1
ATOM 3403 C CA . VAL B 1 198 ? -18.859 9.5 9.055 1 91.81 198 VAL B CA 1
ATOM 3404 C C . VAL B 1 198 ? -19.672 8.344 9.641 1 91.81 198 VAL B C 1
ATOM 3406 O O . VAL B 1 198 ? -20.734 8.555 10.227 1 91.81 198 VAL B O 1
ATOM 3409 N N . CYS B 1 199 ? -19.141 7.207 9.484 1 91.12 199 CYS B N 1
ATOM 3410 C CA . CYS B 1 199 ? -19.812 6.016 10 1 91.12 199 CYS B CA 1
ATOM 3411 C C . CYS B 1 199 ? -19.547 5.848 11.492 1 91.12 199 CYS B C 1
ATOM 3413 O O . CYS B 1 199 ? -20.453 5.492 12.258 1 91.12 199 CYS B O 1
ATOM 3415 N N . CYS B 1 200 ? -18.344 6.012 11.891 1 90 200 CYS B N 1
ATOM 3416 C CA . CYS B 1 200 ? -17.938 5.973 13.289 1 90 200 CYS B CA 1
ATOM 3417 C C . CYS B 1 200 ? -16.641 6.75 13.492 1 90 200 CYS B C 1
ATOM 3419 O O . CYS B 1 200 ? -15.906 7.004 12.531 1 90 200 CYS B O 1
ATOM 3421 N N . ALA B 1 201 ? -16.562 7.191 14.688 1 92.44 201 ALA B N 1
ATOM 3422 C CA . ALA B 1 201 ? -15.367 7.949 15.031 1 92.44 201 ALA B CA 1
ATOM 3423 C C . ALA B 1 201 ? -15.039 7.809 16.516 1 92.44 201 ALA B C 1
ATOM 3425 O O . ALA B 1 201 ? -15.938 7.664 17.344 1 92.44 201 ALA B O 1
ATOM 3426 N N . GLY B 1 202 ? -13.742 7.777 16.797 1 90.88 202 GLY B N 1
ATOM 3427 C CA . GLY B 1 202 ? -13.305 7.688 18.188 1 90.88 202 GLY B CA 1
ATOM 3428 C C . GLY B 1 202 ? -11.891 7.164 18.328 1 90.88 202 GLY B C 1
ATOM 3429 O O . GLY B 1 202 ? -11.094 7.23 17.391 1 90.88 202 GLY B O 1
ATOM 3430 N N . HIS B 1 203 ? -11.602 6.879 19.516 1 88.62 203 HIS B N 1
ATOM 3431 C CA . HIS B 1 203 ? -10.305 6.25 19.781 1 88.62 203 HIS B CA 1
ATOM 3432 C C . HIS B 1 203 ? -10.188 4.918 19.047 1 88.62 203 HIS B C 1
ATOM 3434 O O . HIS B 1 203 ? -11.18 4.195 18.891 1 88.62 203 HIS B O 1
ATOM 3440 N N . PRO B 1 204 ? -8.961 4.574 18.609 1 85.25 204 PRO B N 1
ATOM 3441 C CA . PRO B 1 204 ? -8.758 3.34 17.844 1 85.25 204 PRO B CA 1
ATOM 3442 C C . PRO B 1 204 ? -9.352 2.113 18.531 1 85.25 204 PRO B C 1
ATOM 3444 O O . PRO B 1 204 ? -10 1.291 17.875 1 85.25 204 PRO B O 1
ATOM 3447 N N . GLU B 1 205 ? -9.258 1.984 19.781 1 81.44 205 GLU B N 1
ATOM 3448 C CA . GLU B 1 205 ? -9.758 0.83 20.516 1 81.44 205 GLU B CA 1
ATOM 3449 C C . GLU B 1 205 ? -11.281 0.733 20.422 1 81.44 205 GLU B C 1
ATOM 3451 O O . GLU B 1 205 ? -11.828 -0.363 20.312 1 81.44 205 GLU B O 1
ATOM 3456 N N . THR B 1 206 ? -11.852 1.85 20.469 1 84 206 THR B N 1
ATOM 3457 C CA . THR B 1 206 ? -13.312 1.898 20.406 1 84 206 THR B CA 1
ATOM 3458 C C . THR B 1 206 ? -13.797 1.656 18.984 1 84 206 THR B C 1
ATOM 3460 O O . THR B 1 206 ? -14.75 0.905 18.766 1 84 206 THR B O 1
ATOM 3463 N N . VAL B 1 207 ? -13.117 2.182 18.062 1 86.06 207 VAL B N 1
ATOM 3464 C CA . VAL B 1 207 ? -13.531 2.123 16.672 1 86.06 207 VAL B CA 1
ATOM 3465 C C . VAL B 1 207 ? -13.398 0.694 16.156 1 86.06 207 VAL B C 1
ATOM 3467 O O . VAL B 1 207 ? -14.25 0.217 15.398 1 86.06 207 VAL B O 1
ATOM 3470 N N . SER B 1 208 ? -12.352 0.013 16.547 1 82.69 208 SER B N 1
ATOM 3471 C CA . SER B 1 208 ? -12.094 -1.329 16.047 1 82.69 208 SER B CA 1
ATOM 3472 C C . SER B 1 208 ? -13.195 -2.301 16.453 1 82.69 208 SER B C 1
ATOM 3474 O O . SER B 1 208 ? -13.367 -3.348 15.828 1 82.69 208 SER B O 1
ATOM 3476 N N . ARG B 1 209 ? -13.969 -1.91 17.422 1 83.44 209 ARG B N 1
ATOM 3477 C CA . ARG B 1 209 ? -15.031 -2.779 17.922 1 83.44 209 ARG B CA 1
ATOM 3478 C C . ARG B 1 209 ? -16.406 -2.283 17.469 1 83.44 209 ARG B C 1
ATOM 3480 O O . ARG B 1 209 ? -17.422 -2.922 17.75 1 83.44 209 ARG B O 1
ATOM 3487 N N . HIS B 1 210 ? -16.359 -1.214 16.906 1 87.44 210 HIS B N 1
ATOM 3488 C CA . HIS B 1 210 ? -17.625 -0.61 16.484 1 87.44 210 HIS B CA 1
ATOM 3489 C C . HIS B 1 210 ? -18.266 -1.402 15.352 1 87.44 210 HIS B C 1
ATOM 3491 O O . HIS B 1 210 ? -17.578 -1.82 14.414 1 87.44 210 HIS B O 1
ATOM 3497 N N . PRO B 1 211 ? -19.547 -1.565 15.359 1 89.56 211 PRO B N 1
ATOM 3498 C CA . PRO B 1 211 ? -20.234 -2.34 14.328 1 89.56 211 PRO B CA 1
ATOM 3499 C C . PRO B 1 211 ? -20.047 -1.759 12.93 1 89.56 211 PRO B C 1
ATOM 3501 O O . PRO B 1 211 ? -19.938 -2.51 11.953 1 89.56 211 PRO B O 1
ATOM 3504 N N . GLU B 1 212 ? -20.031 -0.535 12.867 1 89.88 212 GLU B N 1
ATOM 3505 C CA . GLU B 1 212 ? -19.859 0.093 11.562 1 89.88 212 GLU B CA 1
ATOM 3506 C C . GLU B 1 212 ? -18.469 -0.17 10.992 1 89.88 212 GLU B C 1
ATOM 3508 O O . GLU B 1 212 ? -18.297 -0.255 9.773 1 89.88 212 GLU B O 1
ATOM 3513 N N . TYR B 1 213 ? -17.531 -0.215 11.852 1 87.88 213 TYR B N 1
ATOM 3514 C CA . TYR B 1 213 ? -16.172 -0.559 11.422 1 87.88 213 TYR B CA 1
ATOM 3515 C C . TYR B 1 213 ? -16.141 -1.959 10.82 1 87.88 213 TYR B C 1
ATOM 3517 O O . TYR B 1 213 ? -15.562 -2.164 9.75 1 87.88 213 TYR B O 1
ATOM 3525 N N . LEU B 1 214 ? -16.766 -2.861 11.484 1 85.62 214 LEU B N 1
ATOM 3526 C CA . LEU B 1 214 ? -16.859 -4.238 11.008 1 85.62 214 LEU B CA 1
ATOM 3527 C C . LEU B 1 214 ? -17.562 -4.297 9.656 1 85.62 214 LEU B C 1
ATOM 3529 O O . LEU B 1 214 ? -17.172 -5.078 8.781 1 85.62 214 LEU B O 1
ATOM 3533 N N . ALA B 1 215 ? -18.547 -3.504 9.602 1 88.56 215 ALA B N 1
ATOM 3534 C CA . ALA B 1 215 ? -19.3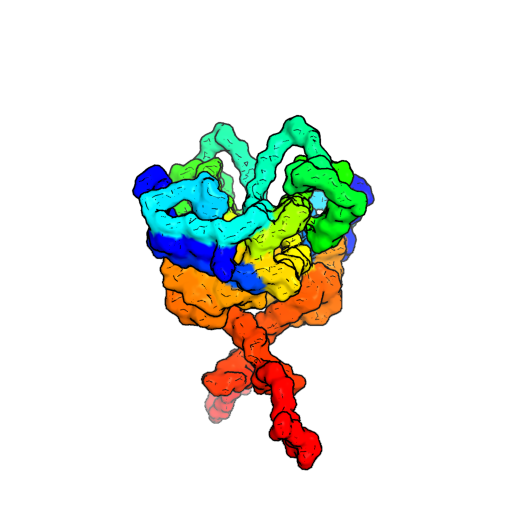12 -3.473 8.352 1 88.56 215 ALA B CA 1
ATOM 3535 C C . ALA B 1 215 ? -18.453 -2.938 7.207 1 88.56 215 ALA B C 1
ATOM 3537 O O . ALA B 1 215 ? -18.578 -3.398 6.066 1 88.56 215 ALA B O 1
ATOM 3538 N N . LEU B 1 216 ? -17.594 -1.992 7.523 1 87.94 216 LEU B N 1
ATOM 3539 C CA . LEU B 1 216 ? -16.781 -1.332 6.508 1 87.94 216 LEU B CA 1
ATOM 3540 C C . LEU B 1 216 ? -15.617 -2.217 6.086 1 87.94 216 LEU B C 1
ATOM 3542 O O . LEU B 1 216 ? -15.289 -2.293 4.902 1 87.94 216 LEU B O 1
ATOM 3546 N N . PHE B 1 217 ? -15 -2.881 6.996 1 87.25 217 PHE B N 1
ATOM 3547 C CA . PHE B 1 217 ? -13.719 -3.504 6.688 1 87.25 217 PHE B CA 1
ATOM 3548 C C . PHE B 1 217 ? -13.812 -5.02 6.809 1 87.25 217 PHE B C 1
ATOM 3550 O O . PHE B 1 217 ? -12.938 -5.742 6.328 1 87.25 217 PHE B O 1
ATOM 3557 N N . GLY B 1 218 ? -14.836 -5.508 7.438 1 85.38 218 GLY B N 1
ATOM 3558 C CA . GLY B 1 218 ? -15.047 -6.945 7.551 1 85.38 218 GLY B CA 1
ATOM 3559 C C . GLY B 1 218 ? -14.477 -7.531 8.828 1 85.38 218 GLY B C 1
ATOM 3560 O O . GLY B 1 218 ? -13.641 -6.91 9.484 1 85.38 218 GLY B O 1
ATOM 3561 N N . PRO B 1 219 ? -14.938 -8.695 9.148 1 79.19 219 PRO B N 1
ATOM 3562 C CA . PRO B 1 219 ? -14.594 -9.305 10.438 1 79.19 219 PRO B CA 1
ATOM 3563 C C . PRO B 1 219 ? -13.117 -9.695 10.531 1 79.19 219 PRO B C 1
ATOM 3565 O O . PRO B 1 219 ? -12.523 -9.625 11.609 1 79.19 219 PRO B O 1
ATOM 3568 N N . ARG B 1 220 ? -12.602 -10.055 9.508 1 76.81 220 ARG B N 1
ATOM 3569 C CA . ARG B 1 220 ? -11.211 -10.508 9.547 1 76.81 220 ARG B CA 1
ATOM 3570 C C . ARG B 1 220 ? -10.273 -9.352 9.883 1 76.81 220 ARG B C 1
ATOM 3572 O O . ARG B 1 220 ? -9.367 -9.5 10.703 1 76.81 220 ARG B O 1
ATOM 3579 N N . VAL B 1 221 ? -10.531 -8.305 9.195 1 79.5 221 VAL B N 1
ATOM 3580 C CA . VAL B 1 221 ? -9.703 -7.125 9.453 1 79.5 221 VAL B CA 1
ATOM 3581 C C . VAL B 1 221 ? -9.906 -6.66 10.891 1 79.5 221 VAL B C 1
ATOM 3583 O O . VAL B 1 221 ? -8.938 -6.355 11.594 1 79.5 221 VAL B O 1
ATOM 3586 N N . ALA B 1 222 ? -11.117 -6.672 11.258 1 78.38 222 ALA B N 1
ATOM 3587 C CA . ALA B 1 222 ? -11.438 -6.242 12.617 1 78.38 222 ALA B CA 1
ATOM 3588 C C . ALA B 1 222 ? -10.742 -7.125 13.648 1 78.38 222 ALA B C 1
ATOM 3590 O O . ALA B 1 222 ? -10.219 -6.629 14.648 1 78.38 222 ALA B O 1
ATOM 3591 N N . ALA B 1 223 ? -10.734 -8.352 13.406 1 74.06 223 ALA B N 1
ATOM 3592 C CA . ALA B 1 223 ? -10.109 -9.305 14.32 1 74.06 223 ALA B CA 1
ATOM 3593 C C . ALA B 1 223 ? -8.602 -9.078 14.406 1 74.06 223 ALA B C 1
ATOM 3595 O O . ALA B 1 223 ? -8.023 -9.133 15.492 1 74.06 223 ALA B O 1
ATOM 3596 N N . SER B 1 224 ? -8.078 -8.852 13.328 1 73.88 224 SER B N 1
ATOM 3597 C CA . SER B 1 224 ? -6.637 -8.617 13.289 1 73.88 224 SER B CA 1
ATOM 3598 C C . SER B 1 224 ? -6.266 -7.359 14.07 1 73.88 224 SER B C 1
ATOM 3600 O O . SER B 1 224 ? -5.27 -7.344 14.797 1 73.88 224 SER B O 1
ATOM 3602 N N . LEU B 1 225 ? -7.059 -6.383 13.969 1 76 225 LEU B N 1
ATOM 3603 C CA . LEU B 1 225 ? -6.781 -5.121 14.641 1 76 225 LEU B CA 1
ATOM 3604 C C . LEU B 1 225 ? -7.047 -5.234 16.141 1 76 225 LEU B C 1
ATOM 3606 O O . LEU B 1 225 ? -6.359 -4.605 16.953 1 76 225 LEU B O 1
ATOM 3610 N N . ALA B 1 226 ? -8.102 -5.965 16.438 1 70.31 226 ALA B N 1
ATOM 3611 C CA . ALA B 1 226 ? -8.422 -6.164 17.844 1 70.31 226 ALA B CA 1
ATOM 3612 C C . ALA B 1 226 ? -7.254 -6.805 18.594 1 70.31 226 ALA B C 1
ATOM 3614 O O . ALA B 1 226 ? -6.945 -6.426 19.719 1 70.31 226 ALA B O 1
ATOM 3615 N N . ILE B 1 227 ? -6.633 -7.668 17.984 1 66.75 227 ILE B N 1
ATOM 3616 C CA . ILE B 1 227 ? -5.465 -8.336 18.547 1 66.75 227 ILE B CA 1
ATOM 3617 C C . ILE B 1 227 ? -4.344 -7.32 18.766 1 66.75 227 ILE B C 1
ATOM 3619 O O . ILE B 1 227 ? -3.695 -7.312 19.812 1 66.75 227 ILE B O 1
ATOM 3623 N N . TYR B 1 228 ? -4.285 -6.5 17.859 1 67.81 228 TYR B N 1
ATOM 3624 C CA . TYR B 1 228 ? -3.217 -5.508 17.891 1 67.81 228 TYR B CA 1
ATOM 3625 C C . TYR B 1 228 ? -3.453 -4.488 18.984 1 67.81 228 TYR B C 1
ATOM 3627 O O . TYR B 1 228 ? -2.533 -4.16 19.75 1 67.81 228 TYR B O 1
ATOM 3635 N N . THR B 1 229 ? -4.645 -4 19.031 1 67.06 229 THR B N 1
ATOM 3636 C CA . THR B 1 229 ? -4.977 -2.963 20 1 67.06 229 THR B CA 1
ATOM 3637 C C . THR B 1 229 ? -4.938 -3.52 21.422 1 67.06 229 THR B C 1
ATOM 3639 O O . THR B 1 229 ? -4.562 -2.814 22.359 1 67.06 229 THR B O 1
ATOM 3642 N N . HIS B 1 230 ? -5.336 -4.715 21.547 1 63.75 230 HIS B N 1
ATOM 3643 C CA . HIS B 1 230 ? -5.328 -5.359 22.859 1 63.75 230 HIS B CA 1
ATOM 3644 C C . HIS B 1 230 ? -3.904 -5.527 23.375 1 63.75 230 HIS B C 1
ATOM 3646 O O . HIS B 1 230 ? -3.646 -5.312 24.562 1 63.75 230 HIS B O 1
ATOM 3652 N N . ALA B 1 231 ? -3.031 -5.922 22.641 1 58.62 231 ALA B N 1
ATOM 3653 C CA . ALA B 1 231 ? -1.645 -6.141 23.047 1 58.62 231 ALA B CA 1
ATOM 3654 C C . ALA B 1 231 ? -0.975 -4.824 23.438 1 58.62 231 ALA B C 1
ATOM 3656 O O . ALA B 1 231 ? -0.083 -4.801 24.281 1 58.62 231 ALA B O 1
ATOM 3657 N N . HIS B 1 232 ? -1.406 -3.789 22.812 1 58.25 232 HIS B N 1
ATOM 3658 C CA . HIS B 1 232 ? -0.777 -2.5 23.078 1 58.25 232 HIS B CA 1
ATOM 3659 C C . HIS B 1 232 ? -1.37 -1.836 24.312 1 58.25 232 HIS B C 1
ATOM 3661 O O . HIS B 1 232 ? -0.767 -0.923 24.875 1 58.25 232 HIS B O 1
ATOM 3667 N N . ASP B 1 233 ? -2.516 -2.256 24.797 1 51.28 233 ASP B N 1
ATOM 3668 C CA . ASP B 1 233 ? -3.143 -1.644 25.969 1 51.28 233 ASP B CA 1
ATOM 3669 C C . ASP B 1 233 ? -2.766 -2.387 27.25 1 51.28 233 ASP B C 1
ATOM 3671 O O . ASP B 1 233 ? -3.104 -1.947 28.344 1 51.28 233 ASP B O 1
ATOM 3675 N N . HIS B 1 234 ? -2.193 -3.65 27.219 1 50.69 234 HIS B N 1
ATOM 3676 C CA . HIS B 1 234 ? -1.752 -4.301 28.453 1 50.69 234 HIS B CA 1
ATOM 3677 C C . HIS B 1 234 ? -0.401 -4.984 28.25 1 50.69 234 HIS B C 1
ATOM 3679 O O . HIS B 1 234 ? -0.007 -5.281 27.125 1 50.69 234 HIS B O 1
ATOM 3685 N N . GLY B 1 235 ? 0.577 -4.742 29.297 1 49.69 235 GLY B N 1
ATOM 3686 C CA . GLY B 1 235 ? 1.855 -5.434 29.297 1 49.69 235 GLY B CA 1
ATOM 3687 C C . GLY B 1 235 ? 1.723 -6.934 29.516 1 49.69 235 GLY B C 1
ATOM 3688 O O . GLY B 1 235 ? 0.677 -7.41 29.953 1 49.69 235 GLY B O 1
ATOM 3689 N N . HIS B 1 236 ? 2.463 -7.832 28.797 1 46.47 236 HIS B N 1
ATOM 3690 C CA . HIS B 1 236 ? 2.547 -9.234 29.172 1 46.47 236 HIS B CA 1
ATOM 3691 C C . HIS B 1 236 ? 3.748 -9.492 30.078 1 46.47 236 HIS B C 1
ATOM 3693 O O . HIS B 1 236 ? 4.844 -8.992 29.828 1 46.47 236 HIS B O 1
ATOM 3699 N N . GLY B 1 237 ? 3.469 -10.031 31.25 1 40.16 237 GLY B N 1
ATOM 3700 C CA . GLY B 1 237 ? 4.562 -10.453 32.125 1 40.16 237 GLY B CA 1
ATOM 3701 C C . GLY B 1 237 ? 5.441 -11.516 31.484 1 40.16 237 GLY B C 1
ATOM 3702 O O . GLY B 1 237 ? 5.066 -12.133 30.484 1 40.16 237 GLY B O 1
ATOM 3703 N N . ALA B 1 238 ? 6.754 -11.602 32.094 1 47.91 238 ALA B N 1
ATOM 3704 C CA . ALA B 1 238 ? 7.738 -12.594 31.656 1 47.91 238 ALA B CA 1
ATOM 3705 C C . ALA B 1 238 ? 7.109 -13.977 31.531 1 47.91 238 ALA B C 1
ATOM 3707 O O . ALA B 1 238 ? 7.574 -14.812 30.75 1 47.91 238 ALA B O 1
ATOM 3708 N N . ASP B 1 239 ? 6.203 -14.234 32.281 1 41.22 239 ASP B N 1
ATOM 3709 C CA . ASP B 1 239 ? 5.566 -15.547 32.375 1 41.22 239 ASP B CA 1
ATOM 3710 C C . ASP B 1 239 ? 4.34 -15.625 31.484 1 41.22 239 ASP B C 1
ATOM 3712 O O . ASP B 1 239 ? 3.574 -16.594 31.547 1 41.22 239 ASP B O 1
ATOM 3716 N N . GLY B 1 240 ? 4.082 -14.719 30.609 1 43.84 240 GLY B N 1
ATOM 3717 C CA . GLY B 1 240 ? 2.938 -14.688 29.703 1 43.84 240 GLY B CA 1
ATOM 3718 C C . GLY B 1 240 ? 1.702 -14.07 30.328 1 43.84 240 GLY B C 1
ATOM 3719 O O . GLY B 1 240 ? 0.619 -14.109 29.75 1 43.84 240 GLY B O 1
ATOM 3720 N N . SER B 1 241 ? 1.824 -13.602 31.469 1 42.38 241 SER B N 1
ATOM 3721 C CA . SER B 1 241 ? 0.698 -13.039 32.219 1 42.38 241 SER B CA 1
ATOM 3722 C C . SER B 1 241 ? 0.359 -11.641 31.703 1 42.38 241 SER B C 1
ATOM 3724 O O . SER B 1 241 ? 1.229 -10.93 31.203 1 42.38 241 SER B O 1
ATOM 3726 N N . VAL B 1 242 ? -0.792 -11.438 31.531 1 47.38 242 VAL B N 1
ATOM 3727 C CA . VAL B 1 242 ? -1.278 -10.109 31.188 1 47.38 242 VAL B CA 1
ATOM 3728 C C . VAL B 1 242 ? -0.99 -9.141 32.312 1 47.38 242 VAL B C 1
ATOM 3730 O O . VAL B 1 242 ? -1.401 -9.375 33.469 1 47.38 242 VAL B O 1
ATOM 3733 N N . LEU B 1 243 ? 0.098 -8.266 32.188 1 45.66 243 LEU B N 1
ATOM 3734 C CA . LEU B 1 243 ? 0.333 -7.238 33.219 1 45.66 243 LEU B CA 1
ATOM 3735 C C . LEU B 1 243 ? -0.378 -5.941 32.844 1 45.66 243 LEU B C 1
ATOM 3737 O O . LEU B 1 243 ? -0.366 -5.527 31.688 1 45.66 243 LEU B O 1
ATOM 3741 N N . PRO B 1 244 ? -1.29 -5.48 33.625 1 43.47 244 PRO B N 1
ATOM 3742 C CA . PRO B 1 244 ? -1.852 -4.148 33.375 1 43.47 244 PRO B CA 1
ATOM 3743 C C . PRO B 1 244 ? -0.781 -3.105 33.062 1 43.47 244 PRO B C 1
ATOM 3745 O O . PRO B 1 244 ? 0.328 -3.178 33.625 1 43.47 244 PRO B O 1
ATOM 3748 N N . LEU B 1 245 ? -0.69 -2.605 31.922 1 40.28 245 LEU B N 1
ATOM 3749 C CA . LEU B 1 245 ? 0.216 -1.475 31.766 1 40.28 245 LEU B CA 1
ATOM 3750 C C . LEU B 1 245 ? 0.166 -0.559 32.969 1 40.28 245 LEU B C 1
ATOM 3752 O O . LEU B 1 245 ? -0.903 -0.34 33.562 1 40.28 245 LEU B O 1
ATOM 3756 N N . ALA B 1 246 ? 1.275 -0.313 33.781 1 35.56 246 ALA B N 1
ATOM 3757 C CA . ALA B 1 246 ? 1.37 0.628 34.875 1 35.56 246 ALA B CA 1
ATOM 3758 C C . ALA B 1 246 ? 0.679 1.946 34.531 1 35.56 246 ALA B C 1
ATOM 3760 O O . ALA B 1 246 ? 0.913 2.523 33.469 1 35.56 246 ALA B O 1
ATOM 3761 N N . GLU B 1 247 ? -0.491 2.334 35 1 33.31 247 GLU B N 1
ATOM 3762 C CA . GLU B 1 247 ? -0.814 3.756 35.062 1 33.31 247 GLU B CA 1
ATOM 3763 C C . GLU B 1 247 ? 0.443 4.598 35.25 1 33.31 247 GLU B C 1
ATOM 3765 O O . GLU B 1 247 ? 1.459 4.105 35.75 1 33.31 247 GLU B O 1
ATOM 3770 N N . GLY B 1 248 ? 0.755 5.723 34.594 1 31.8 248 GLY B N 1
ATOM 3771 C CA . GLY B 1 248 ? 1.661 6.656 35.25 1 31.8 248 GLY B CA 1
ATOM 3772 C C . GLY B 1 248 ? 1.666 6.523 36.781 1 31.8 248 GLY B C 1
ATOM 3773 O O . GLY B 1 248 ? 0.606 6.445 37.406 1 31.8 248 GLY B O 1
ATOM 3774 N N . GLY B 1 249 ? 2.613 5.816 37.344 1 31.23 249 GLY B N 1
ATOM 3775 C CA . GLY B 1 249 ? 2.996 5.777 38.75 1 31.23 249 GLY B CA 1
ATOM 3776 C C . GLY B 1 249 ? 2.852 7.117 39.438 1 31.23 249 GLY B C 1
ATOM 3777 O O . GLY B 1 249 ? 3.744 7.965 39.375 1 31.23 249 GLY B O 1
ATOM 3778 N N . GLY B 1 250 ? 1.71 7.934 39.438 1 28.39 250 GLY B N 1
ATOM 3779 C CA . GLY B 1 250 ? 1.746 8.672 40.688 1 28.39 250 GLY B CA 1
ATOM 3780 C C . GLY B 1 250 ? 1.973 7.785 41.875 1 28.39 250 GLY B C 1
ATOM 3781 O O . GLY B 1 250 ? 1.312 6.754 42.031 1 28.39 250 GLY B O 1
ATOM 3782 N N . GLU B 1 251 ? 3.199 7.5 42.156 1 31.7 251 GLU B N 1
ATOM 3783 C CA . GLU B 1 251 ? 3.537 7.047 43.5 1 31.7 251 GLU B CA 1
ATOM 3784 C C . GLU B 1 251 ? 2.551 7.598 44.531 1 31.7 251 GLU B C 1
ATOM 3786 O O . GLU B 1 251 ? 2.26 8.797 44.531 1 31.7 251 GLU B O 1
ATOM 3791 N N . PRO B 1 252 ? 1.473 6.922 44.906 1 32.44 252 PRO B N 1
ATOM 3792 C CA . PRO B 1 252 ? 0.885 7.531 46.094 1 32.44 252 PRO B CA 1
ATOM 3793 C C . PRO B 1 252 ? 1.938 8.008 47.094 1 32.44 252 PRO B C 1
ATOM 3795 O O . PRO B 1 252 ? 2.748 7.203 47.562 1 32.44 252 PRO B O 1
ATOM 3798 N N . HIS B 1 253 ? 2.654 9.188 46.781 1 32.16 253 HIS B N 1
ATOM 3799 C CA . HIS B 1 253 ? 3.516 9.844 47.75 1 32.16 253 HIS B CA 1
ATOM 3800 C C . HIS B 1 253 ? 2.848 9.906 49.125 1 32.16 253 HIS B C 1
ATOM 3802 O O . HIS B 1 253 ? 1.722 10.398 49.25 1 32.16 253 HIS B O 1
ATOM 3808 N N . THR B 1 254 ? 2.854 8.82 49.812 1 31.7 254 THR B N 1
ATOM 3809 C CA . THR B 1 254 ? 2.51 8.914 51.219 1 31.7 254 THR B CA 1
ATOM 3810 C C . THR B 1 254 ? 3.154 10.141 51.844 1 31.7 254 THR B C 1
ATOM 3812 O O . THR B 1 254 ? 4.348 10.391 51.656 1 31.7 254 THR B O 1
ATOM 3815 N N . HIS B 1 255 ? 2.307 11.297 52.094 1 31.58 255 HIS B N 1
ATOM 3816 C CA . HIS B 1 255 ? 2.582 12.516 52.844 1 31.58 255 HIS B CA 1
ATOM 3817 C C . HIS B 1 255 ? 3.35 12.219 54.125 1 31.58 255 HIS B C 1
ATOM 3819 O O . HIS B 1 255 ? 2.898 11.414 54.969 1 31.58 255 HIS B O 1
ATOM 3825 N N . GLY B 1 256 ? 4.605 12.047 54.031 1 29.92 256 GLY B N 1
ATOM 3826 C CA . GLY B 1 256 ? 5.254 12.102 55.344 1 29.92 256 GLY B CA 1
ATOM 3827 C C . GLY B 1 256 ? 4.961 13.383 56.094 1 29.92 256 GLY B C 1
ATOM 3828 O O . GLY B 1 256 ? 4.352 14.305 55.562 1 29.92 256 GLY B O 1
ATOM 3829 N N . PRO B 1 257 ? 5.207 13.609 57.375 1 35.19 257 PRO B N 1
ATOM 3830 C CA . PRO B 1 257 ? 4.84 14.727 58.25 1 35.19 257 PRO B CA 1
ATOM 3831 C C . PRO B 1 257 ? 5.035 16.094 57.594 1 35.19 257 PRO B C 1
ATOM 3833 O O . PRO B 1 257 ? 4.375 17.062 57.969 1 35.19 257 PRO B O 1
ATOM 3836 N N . GLY B 1 258 ? 6.059 16.25 56.75 1 31.5 258 GLY B N 1
ATOM 3837 C CA . GLY B 1 258 ? 6.395 17.609 56.375 1 31.5 258 GLY B CA 1
ATOM 3838 C C . GLY B 1 258 ? 5.539 18.156 55.25 1 31.5 258 GLY B C 1
ATOM 3839 O O . GLY B 1 258 ? 5.836 19.203 54.688 1 31.5 258 GLY B O 1
ATOM 3840 N N . CYS B 1 259 ? 4.75 17.359 54.469 1 30.31 259 CYS B N 1
ATOM 3841 C CA . CYS B 1 259 ? 3.982 17.906 53.344 1 30.31 259 CYS B CA 1
ATOM 3842 C C . CYS B 1 259 ? 2.832 18.766 53.844 1 30.31 259 CYS B C 1
ATOM 3844 O O . CYS B 1 259 ? 1.83 18.25 54.344 1 30.31 259 CYS B O 1
ATOM 3846 N N . ARG B 1 260 ? 3.211 19.891 54.375 1 26.64 260 ARG B N 1
ATOM 3847 C CA . ARG B 1 260 ? 2.318 20.953 54.812 1 26.64 260 ARG B CA 1
ATOM 3848 C C . ARG B 1 260 ? 1.501 21.5 53.656 1 26.64 260 ARG B C 1
ATOM 3850 O O . ARG B 1 260 ? 2.053 22.078 52.719 1 26.64 260 ARG B O 1
ATOM 3857 N N . HIS B 1 261 ? 0.591 20.703 53.031 1 25.67 261 HIS B N 1
ATOM 3858 C CA . HIS B 1 261 ? -0.328 21.406 52.156 1 25.67 261 HIS B CA 1
ATOM 3859 C C . HIS B 1 261 ? -1.078 22.5 52.906 1 25.67 261 HIS B C 1
ATOM 3861 O O . HIS B 1 261 ? -2.107 22.234 53.531 1 25.67 261 HIS B O 1
ATOM 3867 N N . GLY B 1 262 ? -0.316 23.344 53.719 1 22.3 262 GLY B N 1
ATOM 3868 C CA . GLY B 1 262 ? -1.047 24.562 54.031 1 22.3 262 GLY B CA 1
ATOM 3869 C C . GLY B 1 262 ? -1.205 25.469 52.812 1 22.3 262 GLY B C 1
ATOM 3870 O O . GLY B 1 262 ? -0.437 25.375 51.875 1 22.3 262 GLY B O 1
#

InterPro domains:
  IPR003439 ABC transporter-like, ATP-binding domain [PF00005] (19-148)
  IPR003439 ABC transporter-like, ATP-binding domain [PS50893] (4-220)
  IPR003593 AAA+ ATPase domain [SM00382] (28-197)
  IPR017871 ABC transporter-like, conserved site [PS00211] (121-135)
  IPR027417 P-loop containing nucleoside triphosphate hydrolase [G3DSA:3.40.50.300] (1-221)
  IPR027417 P-loop containing nucleoside triphosphate hydrolase [SSF52540] (4-216)
  IPR050153 Metal Ion Import ATP-binding [PTHR42734] (3-224)

Organism: Paramagnetospirillum magneticum (strain ATCC 700264 / AMB-1) (NCBI:txid342108)

Sequence (524 aa):
MSLLNLSGVRLSHGGHLVLDRVDLTVDAGRIITVVGPNGAGKSSLLKVALGLLRPDAGTVERGAKVIGYVPQRLDIGRLLPLSVRRFLAMAVAERPPAGRLEETLDLVGAGHVLGRQVVDLSGGEMQRVLLARALLRRPDLLVLDEPVGGVDVAGQAELYDLITGQAREHGVGVLMVSHDLHVVMAATDHVVCLNRHVCCAGHPETVSRHPEYLALFGPRVAASLAIYTHAHDHGHGADGSVLPLAEGGGEPHTHGPGCRHGMSLLNLSGVRLSHGGHLVLDRVDLTVDAGRIITVVGPNGAGKSSLLKVALGLLRPDAGTVERGAKVIGYVPQRLDIGRLLPLSVRRFLAMAVAERPPAGRLEETLDLVGAGHVLGRQVVDLSGGEMQRVLLARALLRRPDLLVLDEPVGGVDVAGQAELYDLITGQAREHGVGVLMVSHDLHVVMAATDHVVCLNRHVCCAGHPETVSRHPEYLALFGPRVAASLAIYTHAHDHGHGADGSVLPLAEGGGEPHTHGPGCRHG

pLDDT: mean 84.28, std 18.89, range [22.28, 98.5]

Radius of gyration: 25.85 Å; Cα contacts (8 Å, |Δi|>4): 1013; chains: 2; bounding box: 52×91×86 Å

Nearest PDB structures (foldseek):
  2nq2-assembly1_C  TM=8.734E-01  e=4.515E-20  Haemophilus influenzae
  2nq2-assembly1_D  TM=8.693E-01  e=4.350E-19  Haemophilus influenzae
  3rlf-assembly1_B  TM=9.020E-01  e=4.287E-17  Escherichia coli K-12
  2bbs-assembly1_A  TM=7.879E-01  e=7.959E-16  Homo sapiens
  3ozx-assembly1_A  TM=8.314E-01  e=5.485E-14  Saccharolobus solfataricus

Secondary structure (DSSP, 8-state):
--SEEEEEEEEEETTEEEEEEEEEEE-TT-EEEEE--TTSSHHHHHHHHHTSS--SEEEEEE--SSEEEE-S-----TTS--BHHHHHHTT-SSPPPTTHHHHHHHHTT-GGGTTSBGGG--HHHHHHHHHHHHHHT--SEEEEESTTTT--HHHHHHHHHHHHHHHHHH--EEEEE-S-HHHHHHH-SEEEEESSSEEEEE-HHHHTT-HHHHHHH-HHHHHHHHHHHHHHHEEEPTTS-EEE------------TT----/--SEEEEEEEEEETTEEEEEEEEEEE-TT-EEEEE--TTSSHHHHHHHHHTSS--SEEEEEE--SSEEEE-S-----TTS--BHHHHHHTT-SSPPPTTHHHHHHHHTT-GGGTTSBGGG--HHHHHHHHHHHHHHT--SEEEEESTTTT--HHHHHHHHHHHHHHHHHH--EEEEE-S-HHHHHHH-SEEEEESSSEEEEE-HHHHTT-HHHHHHH-HHHHHHHHHHHHHHHEEEPTTS-EEE------------TT----